Protein AF-0000000065973927 (afdb_homodimer)

Structure (mmCIF, N/CA/C/O backbone):
data_AF-0000000065973927-model_v1
#
loop_
_entity.id
_entity.type
_entity.pdbx_description
1 polymer 'Ribose-phosphate pyrophosphokinase'
#
loop_
_atom_site.group_PDB
_atom_site.id
_atom_site.type_symbol
_atom_site.label_atom_id
_atom_site.label_alt_id
_atom_site.label_comp_id
_atom_site.label_asym_id
_atom_site.label_entity_id
_atom_site.label_seq_id
_atom_site.pdbx_PDB_ins_code
_atom_site.Cartn_x
_atom_site.Cartn_y
_atom_site.Cartn_z
_atom_site.occupancy
_atom_site.B_iso_or_equiv
_atom_site.auth_seq_id
_atom_site.auth_comp_id
_atom_site.auth_asym_id
_atom_site.auth_atom_id
_atom_site.pdbx_PDB_model_num
ATOM 1 N N . MET A 1 1 ? -24.953 22.109 0.805 1 86.88 1 MET A N 1
ATOM 2 C CA . MET A 1 1 ? -24.156 20.906 1.045 1 86.88 1 MET A CA 1
ATOM 3 C C . MET A 1 1 ? -24.938 19.656 0.646 1 86.88 1 MET A C 1
ATOM 5 O O . MET A 1 1 ? -24.422 18.531 0.755 1 86.88 1 MET A O 1
ATOM 9 N N . ASN A 1 2 ? -26.094 19.734 0.026 1 84 2 ASN A N 1
ATOM 10 C CA . ASN A 1 2 ? -26.938 18.625 -0.388 1 84 2 ASN A CA 1
ATOM 11 C C . ASN A 1 2 ? -26.25 17.781 -1.468 1 84 2 ASN A C 1
ATOM 13 O O . ASN A 1 2 ? -26.469 16.562 -1.534 1 84 2 ASN A O 1
ATOM 17 N N . GLY A 1 3 ? -25.375 18.281 -2.121 1 95 3 GLY A N 1
ATOM 18 C CA . GLY A 1 3 ? -24.719 17.562 -3.197 1 95 3 GLY A CA 1
ATOM 19 C C . GLY A 1 3 ? -23.344 17.047 -2.816 1 95 3 GLY A C 1
ATOM 20 O O . GLY A 1 3 ? -22.547 16.703 -3.686 1 95 3 GLY A O 1
ATOM 21 N N . VAL A 1 4 ? -23.234 16.922 -1.419 1 98 4 VAL A N 1
ATOM 22 C CA . VAL A 1 4 ? -21.891 16.562 -0.95 1 98 4 VAL A CA 1
ATOM 23 C C . VAL A 1 4 ? -21.984 15.266 -0.133 1 98 4 VAL A C 1
ATOM 25 O O . VAL A 1 4 ? -22.906 15.086 0.657 1 98 4 VAL A O 1
ATOM 28 N N . LYS A 1 5 ? -21.094 14.32 -0.384 1 98.5 5 LYS A N 1
ATOM 29 C CA . LYS A 1 5 ? -20.922 13.117 0.428 1 98.5 5 LYS A CA 1
ATOM 30 C C . LYS A 1 5 ? -19.484 13.016 0.946 1 98.5 5 LYS A C 1
ATOM 32 O O . LYS A 1 5 ? -18.531 13.359 0.233 1 98.5 5 LYS A O 1
ATOM 37 N N . ILE A 1 6 ? -19.406 12.609 2.191 1 98.81 6 ILE A N 1
ATOM 38 C CA . ILE A 1 6 ? -18.094 12.438 2.816 1 98.81 6 ILE A CA 1
ATOM 39 C C . ILE A 1 6 ? -17.875 10.969 3.168 1 98.81 6 ILE A C 1
ATOM 41 O O . ILE A 1 6 ? -18.672 10.375 3.889 1 98.81 6 ILE A O 1
ATOM 45 N N . ILE A 1 7 ? -16.844 10.391 2.639 1 98.88 7 ILE A N 1
ATOM 46 C CA . ILE A 1 7 ? -16.438 9.023 2.965 1 98.88 7 ILE A CA 1
ATOM 47 C C . ILE A 1 7 ? -15.188 9.055 3.836 1 98.88 7 ILE A C 1
ATOM 49 O O . ILE A 1 7 ? -14.195 9.695 3.488 1 98.88 7 ILE A O 1
ATOM 53 N N . ALA A 1 8 ? -15.25 8.406 4.992 1 98.75 8 ALA A N 1
ATOM 54 C CA . ALA A 1 8 ? -14.133 8.352 5.934 1 98.75 8 ALA A CA 1
ATOM 55 C C . ALA A 1 8 ? -13.281 7.109 5.707 1 98.75 8 ALA A C 1
ATOM 57 O O . ALA A 1 8 ? -13.797 5.988 5.688 1 98.75 8 ALA A O 1
ATOM 58 N N . GLY A 1 9 ? -11.977 7.355 5.395 1 98.06 9 GLY A N 1
ATOM 59 C CA . GLY A 1 9 ? -11.078 6.223 5.555 1 98.06 9 GLY A CA 1
ATOM 60 C C . GLY A 1 9 ? -10.969 5.746 6.988 1 98.06 9 GLY A C 1
ATOM 61 O O . GLY A 1 9 ? -11.484 6.391 7.902 1 98.06 9 GLY A O 1
ATOM 62 N N . THR A 1 10 ? -10.273 4.684 7.211 1 97.62 10 THR A N 1
ATOM 63 C CA . THR A 1 10 ? -10.25 4.066 8.531 1 97.62 10 THR A CA 1
ATOM 64 C C . THR A 1 10 ? -9.117 4.645 9.375 1 97.62 10 THR A C 1
ATOM 66 O O . THR A 1 10 ? -9.078 4.449 10.594 1 97.62 10 THR A O 1
ATOM 69 N N . SER A 1 11 ? -8.188 5.359 8.781 1 96.38 11 SER A N 1
ATOM 70 C CA . SER A 1 11 ? -6.973 5.789 9.461 1 96.38 11 SER A CA 1
ATOM 71 C C . SER A 1 11 ? -7.277 6.824 10.539 1 96.38 11 SER A C 1
ATOM 73 O O . SER A 1 11 ? -6.523 6.953 11.508 1 96.38 11 SER A O 1
ATOM 75 N N . ASN A 1 12 ? -8.32 7.652 10.367 1 96.38 12 ASN A N 1
ATOM 76 C CA . ASN A 1 12 ? -8.664 8.75 11.266 1 96.38 12 ASN A CA 1
ATOM 77 C C . ASN A 1 12 ? -10.148 9.094 11.18 1 96.38 12 ASN A C 1
ATOM 79 O O . ASN A 1 12 ? -10.516 10.203 10.797 1 96.38 12 ASN A O 1
ATOM 83 N N . LYS A 1 13 ? -10.945 8.172 11.594 1 96.5 13 LYS A N 1
ATOM 84 C CA . LYS A 1 13 ? -12.398 8.32 11.469 1 96.5 13 LYS A CA 1
ATOM 85 C C . LYS A 1 13 ? -12.906 9.492 12.305 1 96.5 13 LYS A C 1
ATOM 87 O O . LYS A 1 13 ? -13.852 10.172 11.914 1 96.5 13 LYS A O 1
ATOM 92 N N . THR A 1 14 ? -12.266 9.734 13.43 1 96.62 14 THR A N 1
ATOM 93 C CA . THR A 1 14 ? -12.688 10.812 14.312 1 96.62 14 THR A CA 1
ATOM 94 C C . THR A 1 14 ? -12.57 12.164 13.617 1 96.62 14 THR A C 1
ATOM 96 O O . THR A 1 14 ? -13.484 12.992 13.688 1 96.62 14 THR A O 1
ATOM 99 N N . LEU A 1 15 ? -11.469 12.391 12.961 1 97.94 15 LEU A N 1
ATOM 100 C CA . LEU A 1 15 ? -11.305 13.641 12.219 1 97.94 15 LEU A CA 1
ATOM 101 C C . LEU A 1 15 ? -12.375 13.773 11.141 1 97.94 15 LEU A C 1
ATOM 103 O O . LEU A 1 15 ? -12.938 14.852 10.938 1 97.94 15 LEU A O 1
ATOM 107 N N . SER A 1 16 ? -12.664 12.648 10.422 1 98.62 16 SER A N 1
ATOM 108 C CA . SER A 1 16 ? -13.68 12.664 9.375 1 98.62 16 SER A CA 1
ATOM 109 C C . SER A 1 16 ? -15.047 13.039 9.938 1 98.62 16 SER A C 1
ATOM 111 O O . SER A 1 16 ? -15.797 13.789 9.32 1 98.62 16 SER A O 1
ATOM 113 N N . GLU A 1 17 ? -15.328 12.508 11.086 1 98.56 17 GLU A N 1
ATOM 114 C CA . GLU A 1 17 ? -16.594 12.812 11.75 1 98.56 17 GLU A CA 1
ATOM 115 C C . GLU A 1 17 ? -16.672 14.289 12.133 1 98.56 17 GLU A C 1
ATOM 117 O O . GLU A 1 17 ? -17.719 14.922 11.984 1 98.56 17 GLU A O 1
ATOM 122 N N . GLU A 1 18 ? -15.57 14.859 12.633 1 98.56 18 GLU A N 1
ATOM 123 C CA . GLU A 1 18 ? -15.531 16.281 12.992 1 98.56 18 GLU A CA 1
ATOM 124 C C . GLU A 1 18 ? -15.758 17.156 11.773 1 98.56 18 GLU A C 1
ATOM 126 O O . GLU A 1 18 ? -16.484 18.156 11.852 1 98.56 18 GLU A O 1
ATOM 131 N N . ILE A 1 19 ? -15.141 16.766 10.656 1 98.75 19 ILE A N 1
ATOM 132 C CA . ILE A 1 19 ? -15.289 17.531 9.422 1 98.75 19 ILE A CA 1
ATOM 133 C C . ILE A 1 19 ? -16.734 17.469 8.938 1 98.75 19 ILE A C 1
ATOM 135 O O . ILE A 1 19 ? -17.328 18.5 8.602 1 98.75 19 ILE A O 1
ATOM 139 N N . ALA A 1 20 ? -17.281 16.219 8.906 1 98.69 20 ALA A N 1
ATOM 140 C CA . ALA A 1 20 ? -18.672 16.047 8.508 1 98.69 20 ALA A CA 1
ATOM 141 C C . ALA A 1 20 ? -19.609 16.859 9.398 1 98.69 20 ALA A C 1
ATOM 143 O O . ALA A 1 20 ? -20.516 17.531 8.914 1 98.69 20 ALA A O 1
ATOM 144 N N . GLY A 1 21 ? -19.328 16.781 10.695 1 98.38 21 GLY A N 1
ATOM 145 C CA . GLY A 1 21 ? -20.125 17.562 11.641 1 98.38 21 GLY A CA 1
ATOM 146 C C . GLY A 1 21 ? -20.062 19.047 11.391 1 98.38 21 GLY A C 1
ATOM 147 O O . GLY A 1 21 ? -21.078 19.734 11.453 1 98.38 21 GLY A O 1
ATOM 148 N N . TYR A 1 22 ? -18.922 19.578 11.148 1 98.19 22 TYR A N 1
ATOM 149 C CA . TYR A 1 22 ? -18.75 21 10.844 1 98.19 22 TYR A CA 1
ATOM 150 C C . TYR A 1 22 ? -19.609 21.406 9.656 1 98.19 22 TYR A C 1
ATOM 152 O O . TYR A 1 22 ? -20.125 22.531 9.609 1 98.19 22 TYR A O 1
ATOM 160 N N . LEU A 1 23 ? -19.797 20.469 8.703 1 98.12 23 LEU A N 1
ATOM 161 C CA . LEU A 1 23 ? -20.5 20.766 7.465 1 98.12 23 LEU A CA 1
ATOM 162 C C . LEU A 1 23 ? -21.984 20.438 7.605 1 98.12 23 LEU A C 1
ATOM 164 O O . LEU A 1 23 ? -22.766 20.609 6.66 1 98.12 23 LEU A O 1
ATOM 168 N N . GLY A 1 24 ? -22.344 19.922 8.797 1 97.81 24 GLY A N 1
ATOM 169 C CA . GLY A 1 24 ? -23.719 19.516 9.008 1 97.81 24 GLY A CA 1
ATOM 170 C C . GLY A 1 24 ? -24.094 18.266 8.234 1 97.81 24 GLY A C 1
ATOM 171 O O . GLY A 1 24 ? -25.234 18.109 7.793 1 97.81 24 GLY A O 1
ATOM 172 N N . LEU A 1 25 ? -23.094 17.406 7.996 1 98.25 25 LEU A N 1
ATOM 173 C CA . LEU A 1 25 ? -23.297 16.188 7.223 1 98.25 25 LEU A CA 1
ATOM 174 C C . LEU A 1 25 ? -23.016 14.961 8.078 1 98.25 25 LEU A C 1
ATOM 176 O O . LEU A 1 25 ? -22.5 15.078 9.195 1 98.25 25 LEU A O 1
ATOM 180 N N . ARG A 1 26 ? -23.453 13.875 7.633 1 97.38 26 ARG A N 1
ATOM 181 C CA . ARG A 1 26 ? -23.031 12.586 8.18 1 97.38 26 ARG A CA 1
ATOM 182 C C . ARG A 1 26 ? -22.062 11.875 7.238 1 97.38 26 ARG A C 1
ATOM 184 O O . ARG A 1 26 ? -22.031 12.172 6.039 1 97.38 26 ARG A O 1
ATOM 191 N N . LEU A 1 27 ? -21.359 10.984 7.789 1 98.62 27 LEU A N 1
ATOM 192 C CA . LEU A 1 27 ? -20.469 10.18 6.949 1 98.62 27 LEU A CA 1
ATOM 193 C C . LEU A 1 27 ? -21.266 9.227 6.066 1 98.62 27 LEU A C 1
ATOM 195 O O . LEU A 1 27 ? -22.281 8.688 6.492 1 98.62 27 LEU A O 1
ATOM 199 N N . THR A 1 28 ? -20.797 9.062 4.875 1 98.5 28 THR A N 1
ATOM 200 C CA . THR A 1 28 ? -21.375 8.086 3.967 1 98.5 28 THR A CA 1
ATOM 201 C C . THR A 1 28 ? -21.188 6.668 4.496 1 98.5 28 THR A C 1
ATOM 203 O O . THR A 1 28 ? -20.109 6.332 5.004 1 98.5 28 THR A O 1
ATOM 206 N N . ASP A 1 29 ? -22.25 5.848 4.414 1 98.38 29 ASP A N 1
ATOM 207 C CA . ASP A 1 29 ? -22.141 4.445 4.812 1 98.38 29 ASP A CA 1
ATOM 208 C C . ASP A 1 29 ? -21.266 3.662 3.844 1 98.38 29 ASP A C 1
ATOM 210 O O . ASP A 1 29 ? -21.625 3.477 2.68 1 98.38 29 ASP A O 1
ATOM 214 N N . ALA A 1 30 ? -20.125 3.279 4.316 1 98.31 30 ALA A N 1
ATOM 215 C CA . ALA A 1 30 ? -19.188 2.51 3.512 1 98.31 30 ALA A CA 1
ATOM 216 C C . ALA A 1 30 ? -18.547 1.396 4.336 1 98.31 30 ALA A C 1
ATOM 218 O O . ALA A 1 30 ? -18.266 1.572 5.523 1 98.31 30 ALA A O 1
ATOM 219 N N . LEU A 1 31 ? -18.391 0.265 3.729 1 98.25 31 LEU A N 1
ATOM 220 C CA . LEU A 1 31 ? -17.656 -0.855 4.316 1 98.25 31 LEU A CA 1
ATOM 221 C C . LEU A 1 31 ? -16.203 -0.864 3.857 1 98.25 31 LEU A C 1
ATOM 223 O O . LEU A 1 31 ? -15.93 -0.96 2.66 1 98.25 31 LEU A O 1
ATOM 227 N N . ILE A 1 32 ? -15.328 -0.635 4.727 1 98.38 32 ILE A N 1
ATOM 228 C CA . ILE A 1 32 ? -13.898 -0.729 4.484 1 98.38 32 ILE A CA 1
ATOM 229 C C . ILE A 1 32 ? -13.258 -1.679 5.5 1 98.38 32 ILE A C 1
ATOM 231 O O . ILE A 1 32 ? -13.148 -1.347 6.68 1 98.38 32 ILE A O 1
ATOM 235 N N . THR A 1 33 ? -12.891 -2.816 5.043 1 98.25 33 THR A N 1
ATOM 236 C CA . THR A 1 33 ? -12.344 -3.852 5.918 1 98.25 33 THR A CA 1
ATOM 237 C C . THR A 1 33 ? -11.148 -4.539 5.266 1 98.25 33 THR A C 1
ATOM 239 O O . THR A 1 33 ? -10.766 -4.195 4.148 1 98.25 33 THR A O 1
ATOM 242 N N . THR A 1 34 ? -10.516 -5.387 5.98 1 97.75 34 THR A N 1
ATOM 243 C CA . THR A 1 34 ? -9.352 -6.133 5.516 1 97.75 34 THR A CA 1
ATOM 244 C C . THR A 1 34 ? -9.602 -7.637 5.59 1 97.75 34 THR A C 1
ATOM 246 O O . THR A 1 34 ? -10.086 -8.141 6.605 1 97.75 34 THR A O 1
ATOM 249 N N . PHE A 1 35 ? -9.375 -8.344 4.496 1 96.56 35 PHE A N 1
ATOM 250 C CA . PHE A 1 35 ? -9.484 -9.797 4.473 1 96.56 35 PHE A CA 1
ATOM 251 C C . PHE A 1 35 ? -8.352 -10.438 5.27 1 96.56 35 PHE A C 1
ATOM 253 O O . PHE A 1 35 ? -7.391 -9.758 5.641 1 96.56 35 PHE A O 1
ATOM 260 N N . SER A 1 36 ? -8.445 -11.75 5.484 1 93.94 36 SER A N 1
ATOM 261 C CA . SER A 1 36 ? -7.453 -12.508 6.246 1 93.94 36 SER A CA 1
ATOM 262 C C . SER A 1 36 ? -6.09 -12.469 5.566 1 93.94 36 SER A C 1
ATOM 264 O O . SER A 1 36 ? -5.055 -12.547 6.234 1 93.94 36 SER A O 1
ATOM 266 N N . ASP A 1 37 ? -6.062 -12.25 4.301 1 94.88 37 ASP A N 1
ATOM 267 C CA . ASP A 1 37 ? -4.805 -12.266 3.561 1 94.88 37 ASP A CA 1
ATOM 268 C C . ASP A 1 37 ? -4.199 -10.867 3.473 1 94.88 37 ASP A C 1
ATOM 270 O O . ASP A 1 37 ? -3.17 -10.672 2.824 1 94.88 37 ASP A O 1
ATOM 274 N N . GLY A 1 38 ? -4.867 -9.852 4.043 1 96.88 38 GLY A N 1
ATOM 275 C CA . GLY A 1 38 ? -4.32 -8.508 4.109 1 96.88 38 GLY A CA 1
ATOM 276 C C . GLY A 1 38 ? -4.879 -7.582 3.045 1 96.88 38 GLY A C 1
ATOM 277 O O . GLY A 1 38 ? -4.641 -6.375 3.082 1 96.88 38 GLY A O 1
ATOM 278 N N . GLU A 1 39 ? -5.594 -8.156 2.076 1 98.44 39 GLU A N 1
ATOM 279 C CA . GLU A 1 39 ? -6.207 -7.332 1.043 1 98.44 39 GLU A CA 1
ATOM 280 C C . GLU A 1 39 ? -7.359 -6.504 1.608 1 98.44 39 GLU A C 1
ATOM 282 O O . GLU A 1 39 ? -8.039 -6.934 2.543 1 98.44 39 GLU A O 1
ATOM 287 N N . ILE A 1 40 ? -7.559 -5.387 1.031 1 98.75 40 ILE A N 1
ATOM 288 C CA . ILE A 1 40 ? -8.578 -4.461 1.517 1 98.75 40 ILE A CA 1
ATOM 289 C C . ILE A 1 40 ? -9.859 -4.641 0.716 1 98.75 40 ILE A C 1
ATOM 291 O O . ILE A 1 40 ? -9.82 -4.809 -0.505 1 98.75 40 ILE A O 1
ATOM 295 N N . ARG A 1 41 ? -10.938 -4.613 1.425 1 98.25 41 ARG A N 1
ATOM 296 C CA . ARG A 1 41 ? -12.273 -4.633 0.836 1 98.25 41 ARG A CA 1
ATOM 297 C C . ARG A 1 41 ? -12.969 -3.293 1.02 1 98.25 41 ARG A C 1
ATOM 299 O O . ARG A 1 41 ? -13.031 -2.764 2.131 1 98.25 41 ARG A O 1
ATOM 306 N N . VAL A 1 42 ? -13.5 -2.719 -0.079 1 98.75 42 VAL A N 1
ATOM 307 C CA . VAL A 1 42 ? -14.227 -1.454 -0.026 1 98.75 42 VAL A CA 1
ATOM 308 C C . VAL A 1 42 ? -15.594 -1.616 -0.683 1 98.75 42 VAL A C 1
ATOM 310 O O . VAL A 1 42 ? -15.711 -2.209 -1.759 1 98.75 42 VAL A O 1
ATOM 313 N N . GLN A 1 43 ? -16.562 -1.198 -0.047 1 98.69 43 GLN A N 1
ATOM 314 C CA . GLN A 1 43 ? -17.906 -1.128 -0.618 1 98.69 43 GLN A CA 1
ATOM 315 C C . GLN A 1 43 ? -18.656 0.099 -0.108 1 98.69 43 GLN A C 1
ATOM 317 O O . GLN A 1 43 ? -18.797 0.296 1.102 1 98.69 43 GLN A O 1
ATOM 322 N N . ILE A 1 44 ? -19.078 0.98 -0.999 1 98.62 44 ILE A N 1
ATOM 323 C CA . ILE A 1 44 ? -19.906 2.119 -0.634 1 98.62 44 ILE A CA 1
ATOM 324 C C . ILE A 1 44 ? -21.375 1.688 -0.587 1 98.62 44 ILE A C 1
ATOM 326 O O . ILE A 1 44 ? -21.938 1.27 -1.602 1 98.62 44 ILE A O 1
ATOM 330 N N . ASN A 1 45 ? -22.016 1.861 0.518 1 98.06 45 ASN A N 1
ATOM 331 C CA . ASN A 1 45 ? -23.312 1.243 0.751 1 98.06 45 ASN A CA 1
ATOM 332 C C . ASN A 1 45 ? -24.453 2.199 0.421 1 98.06 45 ASN A C 1
ATOM 334 O O . ASN A 1 45 ? -25.625 1.844 0.559 1 98.06 45 ASN A O 1
ATOM 338 N N . GLU A 1 46 ? -24.125 3.457 -0 1 96.75 46 GLU A N 1
ATOM 339 C CA . GLU A 1 46 ? -25.094 4.457 -0.417 1 96.75 46 GLU A CA 1
ATOM 340 C C . GLU A 1 46 ? -24.812 4.949 -1.833 1 96.75 46 GLU A C 1
ATOM 342 O O . GLU A 1 46 ? -23.672 4.934 -2.285 1 96.75 46 GLU A O 1
ATOM 347 N N . SER A 1 47 ? -25.938 5.363 -2.475 1 96.75 47 SER A N 1
ATOM 348 C CA . SER A 1 47 ? -25.719 5.973 -3.785 1 96.75 47 SER A CA 1
ATOM 349 C C . SER A 1 47 ? -24.938 7.277 -3.668 1 96.75 47 SER A C 1
ATOM 351 O O . SER A 1 47 ? -25.203 8.094 -2.785 1 96.75 47 SER A O 1
ATOM 353 N N . ILE A 1 48 ? -23.984 7.414 -4.559 1 97.94 48 ILE A N 1
ATOM 354 C CA . ILE A 1 48 ? -23.203 8.641 -4.586 1 97.94 48 ILE A CA 1
ATOM 355 C C . ILE A 1 48 ? -23.188 9.219 -6 1 97.94 48 ILE A C 1
ATOM 357 O O . ILE A 1 48 ? -22.312 10.016 -6.344 1 97.94 48 ILE A O 1
ATOM 361 N N . ARG A 1 49 ? -24.047 8.695 -6.875 1 97.44 49 ARG A N 1
ATOM 362 C CA . ARG A 1 49 ? -24.156 9.164 -8.25 1 97.44 49 ARG A CA 1
ATOM 363 C C . ARG A 1 49 ? -24.484 10.648 -8.305 1 97.44 49 ARG A C 1
ATOM 365 O O . ARG A 1 49 ? -25.438 11.102 -7.656 1 97.44 49 ARG A O 1
ATOM 372 N N . GLY A 1 50 ? -23.719 11.406 -8.992 1 97.94 50 GLY A N 1
ATOM 373 C CA . GLY A 1 50 ? -23.984 12.82 -9.188 1 97.94 50 GLY A CA 1
ATOM 374 C C . GLY A 1 50 ? -23.562 13.68 -8 1 97.94 50 GLY A C 1
ATOM 375 O O . GLY A 1 50 ? -23.812 14.891 -7.992 1 97.94 50 GLY A O 1
ATOM 376 N N . TYR A 1 51 ? -22.984 13.125 -7.004 1 98.44 51 TYR A N 1
ATOM 377 C CA . TYR A 1 51 ? -22.562 13.883 -5.828 1 98.44 51 TYR A CA 1
ATOM 378 C C . TYR A 1 51 ? -21.109 14.328 -5.957 1 98.44 51 TYR A C 1
ATOM 380 O O . TYR A 1 51 ? -20.328 13.719 -6.684 1 98.44 51 TYR A O 1
ATOM 388 N N . HIS A 1 52 ? -20.828 15.477 -5.281 1 98.62 52 HIS A N 1
ATOM 389 C CA . HIS A 1 52 ? -19.438 15.766 -4.949 1 98.62 52 HIS A CA 1
ATOM 390 C C . HIS A 1 52 ? -18.953 14.906 -3.783 1 98.62 52 HIS A C 1
ATOM 392 O O . HIS A 1 52 ? -19.484 15 -2.674 1 98.62 52 HIS A O 1
ATOM 398 N N . VAL A 1 53 ? -18.016 14.016 -4.051 1 98.88 53 VAL A N 1
ATOM 399 C CA . VAL A 1 53 ? -17.609 13.047 -3.039 1 98.88 53 VAL A CA 1
ATOM 400 C C . VAL A 1 53 ? -16.234 13.391 -2.504 1 98.88 53 VAL A C 1
ATOM 402 O O . VAL A 1 53 ? -15.289 13.586 -3.279 1 98.88 53 VAL A O 1
ATOM 405 N N . TYR A 1 54 ? -16.141 13.578 -1.203 1 98.88 54 TYR A N 1
ATOM 406 C CA . TYR A 1 54 ? -14.875 13.812 -0.501 1 98.88 54 TYR A CA 1
ATOM 407 C C . TYR A 1 54 ? -14.43 12.57 0.249 1 98.88 54 TYR A C 1
ATOM 409 O O . TYR A 1 54 ? -15.148 12.062 1.116 1 98.88 54 TYR A O 1
ATOM 417 N N . VAL A 1 55 ? -13.289 12.008 -0.122 1 98.94 55 VAL A N 1
ATOM 418 C CA . VAL A 1 55 ? -12.719 10.852 0.555 1 98.94 55 VAL A CA 1
ATOM 419 C C . VAL A 1 55 ? -11.594 11.305 1.483 1 98.94 55 VAL A C 1
ATOM 421 O O . VAL A 1 55 ? -10.57 11.82 1.025 1 98.94 55 VAL A O 1
ATOM 424 N N . ILE A 1 56 ? -11.766 11.086 2.814 1 98.94 56 ILE A N 1
ATOM 425 C CA . ILE A 1 56 ? -10.828 11.609 3.799 1 98.94 56 ILE A CA 1
ATOM 426 C C . ILE A 1 56 ? -9.961 10.477 4.348 1 98.94 56 ILE A C 1
ATOM 428 O O . ILE A 1 56 ? -10.469 9.547 4.98 1 98.94 56 ILE A O 1
ATOM 432 N N . THR A 1 57 ? -8.711 10.5 4.121 1 98.62 57 THR A N 1
ATOM 433 C CA . THR A 1 57 ? -7.781 9.508 4.645 1 98.62 57 THR A CA 1
ATOM 434 C C . THR A 1 57 ? -6.453 10.156 5.023 1 98.62 57 THR A C 1
ATOM 436 O O . THR A 1 57 ? -5.785 10.75 4.18 1 98.62 57 THR A O 1
ATOM 439 N N . SER A 1 58 ? -6.082 10.102 6.301 1 98.12 58 SER A N 1
ATOM 440 C CA . SER A 1 58 ? -4.734 10.469 6.723 1 98.12 58 SER A CA 1
ATOM 441 C C . SER A 1 58 ? -3.75 9.328 6.469 1 98.12 58 SER A C 1
ATOM 443 O O . SER A 1 58 ? -3.977 8.195 6.898 1 98.12 58 SER A O 1
ATOM 445 N N . LEU A 1 59 ? -2.709 9.586 5.758 1 98.06 59 LEU A N 1
ATOM 446 C CA . LEU A 1 59 ? -1.774 8.523 5.402 1 98.06 59 LEU A CA 1
ATOM 447 C C . LEU A 1 59 ? -0.786 8.266 6.535 1 98.06 59 LEU A C 1
ATOM 449 O O . LEU A 1 59 ? 0.428 8.359 6.336 1 98.06 59 LEU A O 1
ATOM 453 N N . SER A 1 60 ? -1.306 7.922 7.703 1 94.25 60 SER A N 1
ATOM 454 C CA . SER A 1 60 ? -0.545 7.594 8.906 1 94.25 60 SER A CA 1
ATOM 455 C C . SER A 1 60 ? -0.156 6.117 8.922 1 94.25 60 SER A C 1
ATOM 457 O O . SER A 1 60 ? -0.528 5.359 8.023 1 94.25 60 SER A O 1
ATOM 459 N N . ASN A 1 61 ? 0.576 5.738 9.93 1 93.62 61 ASN A N 1
ATOM 460 C CA . ASN A 1 61 ? 0.98 4.344 10.078 1 93.62 61 ASN A CA 1
ATOM 461 C C . ASN A 1 61 ? -0.203 3.453 10.445 1 93.62 61 ASN A C 1
ATOM 463 O O . ASN A 1 61 ? -0.974 3.777 11.352 1 93.62 61 ASN A O 1
ATOM 467 N N . PRO A 1 62 ? -0.324 2.338 9.68 1 96.31 62 PRO A N 1
ATOM 468 C CA . PRO A 1 62 ? 0.498 1.764 8.609 1 96.31 62 PRO A CA 1
ATOM 469 C C . PRO A 1 62 ? 0.3 2.471 7.27 1 96.31 62 PRO A C 1
ATOM 471 O O . PRO A 1 62 ? -0.75 2.322 6.637 1 96.31 62 PRO A O 1
ATOM 474 N N . VAL A 1 63 ? 1.288 3.162 6.887 1 97.88 63 VAL A N 1
ATOM 475 C CA . VAL A 1 63 ? 1.231 4.18 5.844 1 97.88 63 VAL A CA 1
ATOM 476 C C . VAL A 1 63 ? 0.792 3.543 4.527 1 97.88 63 VAL A C 1
ATOM 478 O O . VAL A 1 63 ? -0.122 4.039 3.863 1 97.88 63 VAL A O 1
ATOM 481 N N . ASN A 1 64 ? 1.356 2.377 4.191 1 98.69 64 ASN A N 1
ATOM 482 C CA . ASN A 1 64 ? 1.113 1.768 2.891 1 98.69 64 ASN A CA 1
ATOM 483 C C . ASN A 1 64 ? -0.267 1.12 2.822 1 98.69 64 ASN A C 1
ATOM 485 O O . ASN A 1 64 ? -0.899 1.107 1.765 1 98.69 64 ASN A O 1
ATOM 489 N N . HIS A 1 65 ? -0.741 0.611 3.943 1 98.56 65 HIS A N 1
ATOM 490 C CA . HIS A 1 65 ? -2.109 0.109 4.023 1 98.56 65 HIS A CA 1
ATOM 491 C C . HIS A 1 65 ? -3.121 1.23 3.814 1 98.56 65 HIS A C 1
ATOM 493 O O . HIS A 1 65 ? -4.047 1.095 3.012 1 98.56 65 HIS A O 1
ATOM 499 N N . ASN A 1 66 ? -2.896 2.342 4.508 1 98.62 66 ASN A N 1
ATOM 500 C CA . ASN A 1 66 ? -3.826 3.463 4.426 1 98.62 66 ASN A CA 1
ATOM 501 C C . ASN A 1 66 ? -3.805 4.105 3.041 1 98.62 66 ASN A C 1
ATOM 503 O O . ASN A 1 66 ? -4.832 4.59 2.561 1 98.62 66 ASN A O 1
ATOM 507 N N . LEU A 1 67 ? -2.631 4.125 2.453 1 98.88 67 LEU A N 1
ATOM 508 C CA . LEU A 1 67 ? -2.533 4.652 1.097 1 98.88 67 LEU A CA 1
ATOM 509 C C . LEU A 1 67 ? -3.316 3.783 0.119 1 98.88 67 LEU A C 1
ATOM 511 O O . LEU A 1 67 ? -4.09 4.297 -0.691 1 98.88 67 LEU A O 1
ATOM 515 N N . MET A 1 68 ? -3.172 2.475 0.22 1 98.88 68 MET A N 1
ATOM 516 C CA . MET A 1 68 ? -3.912 1.587 -0.672 1 98.88 68 MET A CA 1
ATOM 517 C C . MET A 1 68 ? -5.41 1.674 -0.404 1 98.88 68 MET A C 1
ATOM 519 O O . MET A 1 68 ? -6.219 1.597 -1.332 1 98.88 68 MET A O 1
ATOM 523 N N . GLU A 1 69 ? -5.762 1.799 0.881 1 98.88 69 GLU A N 1
ATOM 524 C CA . GLU A 1 69 ? -7.172 1.981 1.219 1 98.88 69 GLU A CA 1
ATOM 525 C C . GLU A 1 69 ? -7.75 3.213 0.527 1 98.88 69 GLU A C 1
ATOM 527 O O . GLU A 1 69 ? -8.852 3.162 -0.022 1 98.88 69 GLU A O 1
ATOM 532 N N . LEU A 1 70 ? -7.008 4.289 0.554 1 98.94 70 LEU A N 1
ATOM 533 C CA . LEU A 1 70 ? -7.43 5.5 -0.137 1 98.94 70 LEU A CA 1
ATOM 534 C C . LEU A 1 70 ? -7.629 5.238 -1.626 1 98.94 70 LEU A C 1
ATOM 536 O O . LEU A 1 70 ? -8.672 5.578 -2.186 1 98.94 70 LEU A O 1
ATOM 540 N N . LEU A 1 71 ? -6.652 4.609 -2.252 1 98.94 71 LEU A N 1
ATOM 541 C CA . LEU A 1 71 ? -6.676 4.391 -3.695 1 98.94 71 LEU A CA 1
ATOM 542 C C . LEU A 1 71 ? -7.844 3.498 -4.094 1 98.94 71 LEU A C 1
ATOM 544 O O . LEU A 1 71 ? -8.539 3.779 -5.07 1 98.94 71 LEU A O 1
ATOM 548 N N . LEU A 1 72 ? -8.047 2.438 -3.318 1 98.94 72 LEU A N 1
ATOM 549 C CA . LEU A 1 72 ? -9.148 1.526 -3.604 1 98.94 72 LEU A CA 1
ATOM 550 C C . LEU A 1 72 ? -10.492 2.223 -3.41 1 98.94 72 LEU A C 1
ATOM 552 O O . LEU A 1 72 ? -11.43 1.993 -4.176 1 98.94 72 LEU A O 1
ATOM 556 N N . THR A 1 73 ? -10.578 3.076 -2.381 1 98.94 73 THR A N 1
ATOM 557 C CA . THR A 1 73 ? -11.812 3.82 -2.146 1 98.94 73 THR A CA 1
ATOM 558 C C . THR A 1 73 ? -12.078 4.797 -3.289 1 98.94 73 THR A C 1
ATOM 560 O O . THR A 1 73 ? -13.211 4.898 -3.775 1 98.94 73 THR A O 1
ATOM 563 N N . LEU A 1 74 ? -11.055 5.469 -3.74 1 98.94 74 LEU A N 1
ATOM 564 C CA . LEU A 1 74 ? -11.195 6.375 -4.875 1 98.94 74 LEU A CA 1
ATOM 565 C C . LEU A 1 74 ? -11.68 5.629 -6.113 1 98.94 74 LEU A C 1
ATOM 567 O O . LEU A 1 74 ? -12.539 6.121 -6.844 1 98.94 74 LEU A O 1
ATOM 571 N N . ASP A 1 75 ? -11.133 4.461 -6.352 1 98.94 75 ASP A N 1
ATOM 572 C CA . ASP A 1 75 ? -11.547 3.66 -7.496 1 98.94 75 ASP A CA 1
ATOM 573 C C . ASP A 1 75 ? -13.016 3.271 -7.395 1 98.94 75 ASP A C 1
ATOM 575 O O . ASP A 1 75 ? -13.742 3.314 -8.391 1 98.94 75 ASP A O 1
ATOM 579 N N . ALA A 1 76 ? -13.422 2.816 -6.172 1 98.88 76 ALA A N 1
ATOM 580 C CA . ALA A 1 76 ? -14.82 2.479 -5.957 1 98.88 76 ALA A CA 1
ATOM 581 C C . ALA A 1 76 ? -15.727 3.67 -6.258 1 98.88 76 ALA A C 1
ATOM 583 O O . ALA A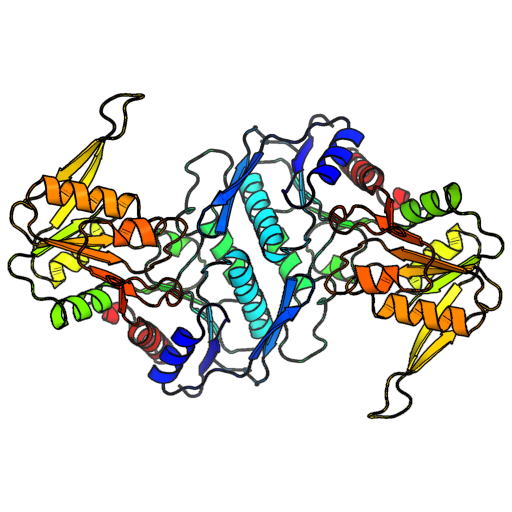 1 76 ? -16.766 3.521 -6.91 1 98.88 76 ALA A O 1
ATOM 584 N N . VAL A 1 77 ? -15.297 4.863 -5.773 1 98.88 77 VAL A N 1
ATOM 585 C CA . VAL A 1 77 ? -16.078 6.078 -5.988 1 98.88 77 VAL A CA 1
ATOM 586 C C . VAL A 1 77 ? -16.141 6.398 -7.48 1 98.88 77 VAL A C 1
ATOM 588 O O . VAL A 1 77 ? -17.203 6.664 -8.023 1 98.88 77 VAL A O 1
ATOM 591 N N . LYS A 1 78 ? -15.016 6.301 -8.141 1 98.69 78 LYS A N 1
ATOM 592 C CA . LYS A 1 78 ? -14.93 6.602 -9.57 1 98.69 78 LYS A CA 1
ATOM 593 C C . LYS A 1 78 ? -15.898 5.742 -10.375 1 98.69 78 LYS A C 1
ATOM 595 O O . LYS A 1 78 ? -16.562 6.238 -11.281 1 98.69 78 LYS A O 1
ATOM 600 N N . ARG A 1 79 ? -16.016 4.535 -9.992 1 98.19 79 ARG A N 1
ATOM 601 C CA . ARG A 1 79 ? -16.844 3.58 -10.719 1 98.19 79 ARG A CA 1
ATOM 602 C C . ARG A 1 79 ? -18.312 3.738 -10.359 1 98.19 79 ARG A C 1
ATOM 604 O O . ARG A 1 79 ? -19.172 3.053 -10.914 1 98.19 79 ARG A O 1
ATOM 611 N N . SER A 1 80 ? -18.625 4.668 -9.469 1 98 80 SER A N 1
ATOM 612 C CA . SER A 1 80 ? -20 4.859 -9.016 1 98 80 SER A CA 1
ATOM 613 C C . SER A 1 80 ? -20.594 6.156 -9.562 1 98 80 SER A C 1
ATOM 615 O O . SER A 1 80 ? -21.578 6.672 -9.023 1 98 80 SER A O 1
ATOM 617 N N . SER A 1 81 ? -19.969 6.809 -10.555 1 97.31 81 SER A N 1
ATOM 618 C CA . SER A 1 81 ? -20.438 7.93 -11.367 1 97.31 81 SER A CA 1
ATOM 619 C C . SER A 1 81 ? -20.703 9.164 -10.516 1 97.31 81 SER A C 1
ATOM 621 O O . SER A 1 81 ? -21.766 9.773 -10.602 1 97.31 81 SER A O 1
ATOM 623 N N . PRO A 1 82 ? -19.766 9.578 -9.703 1 98.44 82 PRO A N 1
ATOM 624 C CA . PRO A 1 82 ? -19.906 10.852 -8.992 1 98.44 82 PRO A CA 1
ATOM 625 C C . PRO A 1 82 ? -19.797 12.062 -9.914 1 98.44 82 PRO A C 1
ATOM 627 O O . PRO A 1 82 ? -19.469 11.914 -11.094 1 98.44 82 PRO A O 1
ATOM 630 N N . LYS A 1 83 ? -20.25 13.203 -9.406 1 98.31 83 LYS A N 1
ATOM 631 C CA . LYS A 1 83 ? -20 14.438 -10.148 1 98.31 83 LYS A CA 1
ATOM 632 C C . LYS A 1 83 ? -18.516 14.797 -10.141 1 98.31 83 LYS A C 1
ATOM 634 O O . LYS A 1 83 ? -17.953 15.133 -11.18 1 98.31 83 LYS A O 1
ATOM 639 N N . GLU A 1 84 ? -17.906 14.734 -8.961 1 98.5 84 GLU A N 1
ATOM 640 C CA . GLU A 1 84 ? -16.5 15.031 -8.758 1 98.5 84 GLU A CA 1
ATOM 641 C C . GLU A 1 84 ? -15.945 14.289 -7.539 1 98.5 84 GLU A C 1
ATOM 643 O O . GLU A 1 84 ? -16.688 14.039 -6.582 1 98.5 84 GLU A O 1
ATOM 648 N N . ILE A 1 85 ? -14.719 13.906 -7.613 1 98.94 85 ILE A N 1
ATOM 649 C CA . ILE A 1 85 ? -14.062 13.203 -6.52 1 98.94 85 ILE A CA 1
ATOM 650 C C . ILE A 1 85 ? -12.922 14.062 -5.965 1 98.94 85 ILE A C 1
ATOM 652 O O . ILE A 1 85 ? -12.023 14.461 -6.707 1 98.94 85 ILE A O 1
ATOM 656 N N . THR A 1 86 ? -12.953 14.375 -4.688 1 98.88 86 THR A N 1
ATOM 657 C CA . THR A 1 86 ? -11.867 15.078 -4.016 1 98.88 86 THR A CA 1
ATOM 658 C C . THR A 1 86 ? -11.219 14.195 -2.957 1 98.88 86 THR A C 1
ATOM 660 O O . THR A 1 86 ? -11.898 13.68 -2.064 1 98.88 86 THR A O 1
ATOM 663 N N . ALA A 1 87 ? -9.945 13.945 -3.115 1 98.94 87 ALA A N 1
ATOM 664 C CA . ALA A 1 87 ? -9.188 13.289 -2.051 1 98.94 87 ALA A CA 1
ATOM 665 C C . ALA A 1 87 ? -8.758 14.289 -0.98 1 98.94 87 ALA A C 1
ATOM 667 O O . ALA A 1 87 ? -8.07 15.266 -1.275 1 98.94 87 ALA A O 1
ATOM 668 N N . VAL A 1 88 ? -9.234 14.133 0.212 1 98.94 88 VAL A N 1
ATOM 669 C CA . VAL A 1 88 ? -8.797 14.93 1.356 1 98.94 88 VAL A CA 1
ATOM 670 C C . VAL A 1 88 ? -7.738 14.156 2.143 1 98.94 88 VAL A C 1
ATOM 672 O O . VAL A 1 88 ? -8.055 13.164 2.811 1 98.94 88 VAL A O 1
ATOM 675 N N . VAL A 1 89 ? -6.531 14.617 2.059 1 98.94 89 VAL A N 1
ATOM 676 C CA . VAL A 1 89 ? -5.383 13.93 2.646 1 98.94 89 VAL A CA 1
ATOM 677 C C . VAL A 1 89 ? -4.723 14.836 3.688 1 98.94 89 VAL A C 1
ATOM 679 O O . VAL A 1 89 ? -3.713 15.484 3.406 1 98.94 89 VAL A O 1
ATOM 682 N N . PRO A 1 90 ? -5.207 14.789 4.918 1 98.75 90 PRO A N 1
ATOM 683 C CA . PRO A 1 90 ? -4.734 15.703 5.957 1 98.75 90 PRO A CA 1
ATOM 684 C C . PRO A 1 90 ? -3.234 15.57 6.223 1 98.75 90 PRO A C 1
ATOM 686 O O . PRO A 1 90 ? -2.557 16.578 6.465 1 98.75 90 PRO A O 1
ATOM 689 N N . TYR A 1 91 ? -2.727 14.375 6.191 1 98.69 91 TYR A N 1
ATOM 690 C CA . TYR A 1 91 ? -1.291 14.117 6.215 1 98.69 91 TYR A CA 1
ATOM 691 C C . TYR A 1 91 ? -0.85 13.367 4.965 1 98.69 91 TYR A C 1
ATOM 693 O O . TYR A 1 91 ? -1.287 12.234 4.727 1 98.69 91 TYR A O 1
ATOM 701 N N . TYR A 1 92 ? -0.031 13.977 4.184 1 98.75 92 TYR A N 1
ATOM 702 C CA . TYR A 1 92 ? 0.483 13.43 2.932 1 98.75 92 TYR A CA 1
ATOM 703 C C . TYR A 1 92 ? 1.785 12.672 3.162 1 98.75 92 TYR A C 1
ATOM 705 O O . TYR A 1 92 ? 2.865 13.273 3.162 1 98.75 92 TYR A O 1
ATOM 713 N N . ALA A 1 93 ? 1.718 11.344 3.23 1 98.19 93 ALA A N 1
ATOM 714 C CA . ALA A 1 93 ? 2.895 10.508 3.443 1 98.19 93 ALA A CA 1
ATOM 715 C C . ALA A 1 93 ? 3.865 10.617 2.271 1 98.19 93 ALA A C 1
ATOM 717 O O . ALA A 1 93 ? 3.482 11.031 1.176 1 98.19 93 ALA A O 1
ATOM 718 N N . TYR A 1 94 ? 5.156 10.305 2.547 1 98.69 94 TYR A N 1
ATOM 719 C CA . TYR A 1 94 ? 6.23 10.297 1.56 1 98.69 94 TYR A CA 1
ATOM 720 C C . TYR A 1 94 ? 6.582 11.711 1.118 1 98.69 94 TYR A C 1
ATOM 722 O O . TYR A 1 94 ? 7.355 11.906 0.177 1 98.69 94 TYR A O 1
ATOM 730 N N . GLY A 1 95 ? 5.98 12.734 1.767 1 98.25 95 GLY A N 1
ATOM 731 C CA . GLY A 1 95 ? 6.23 14.125 1.412 1 98.25 95 GLY A CA 1
ATOM 732 C C . GLY A 1 95 ? 7.684 14.523 1.579 1 98.25 95 GLY A C 1
ATOM 733 O O . GLY A 1 95 ? 8.156 15.445 0.912 1 98.25 95 GLY A O 1
ATOM 734 N N . ARG A 1 96 ? 8.484 13.828 2.523 1 97 96 ARG A N 1
ATOM 735 C CA . ARG A 1 96 ? 9.891 14.133 2.76 1 97 96 ARG A CA 1
ATOM 736 C C . ARG A 1 96 ? 10.773 13.531 1.67 1 97 96 ARG A C 1
ATOM 738 O O . ARG A 1 96 ? 11.945 13.883 1.549 1 97 96 ARG A O 1
ATOM 745 N N . GLN A 1 97 ? 10.188 12.594 0.851 1 98.19 97 GLN A N 1
ATOM 746 C CA . GLN A 1 97 ? 10.859 12 -0.297 1 98.19 97 GLN A CA 1
ATOM 747 C C . GLN A 1 97 ? 10.43 12.672 -1.598 1 98.19 97 GLN A C 1
ATOM 749 O O . GLN A 1 97 ? 9.938 12 -2.512 1 98.19 97 GLN A O 1
ATOM 754 N N . ASP A 1 98 ? 10.711 14.062 -1.726 1 97.88 98 ASP A N 1
ATOM 755 C CA . ASP A 1 98 ? 10.133 14.883 -2.789 1 97.88 98 ASP A CA 1
ATOM 756 C C . ASP A 1 98 ? 11.18 15.203 -3.855 1 97.88 98 ASP A C 1
ATOM 758 O O . ASP A 1 98 ? 10.945 16.031 -4.738 1 97.88 98 ASP A O 1
ATOM 762 N N . ARG A 1 99 ? 12.359 14.617 -3.719 1 96.56 99 ARG A N 1
ATOM 763 C CA . ARG A 1 99 ? 13.43 14.797 -4.695 1 96.56 99 ARG A CA 1
ATOM 764 C C . ARG A 1 99 ? 14.422 13.633 -4.641 1 96.56 99 ARG A C 1
ATOM 766 O O . ARG A 1 99 ? 14.375 12.82 -3.717 1 96.56 99 ARG A O 1
ATOM 773 N N . GLN A 1 100 ? 15.25 13.508 -5.625 1 96 100 GLN A N 1
ATOM 774 C CA . GLN A 1 100 ? 16.359 12.555 -5.586 1 96 100 GLN A CA 1
ATOM 775 C C . GLN A 1 100 ? 17.594 13.164 -4.934 1 96 100 GLN A C 1
ATOM 777 O O . GLN A 1 100 ? 18.422 13.758 -5.613 1 96 100 GLN A O 1
ATOM 782 N N . ASP A 1 101 ? 17.703 12.977 -3.635 1 91.12 101 ASP A N 1
ATOM 783 C CA . ASP A 1 101 ? 18.891 13.469 -2.938 1 91.12 101 ASP A CA 1
ATOM 784 C C . ASP A 1 101 ? 20.078 12.516 -3.107 1 91.12 101 ASP A C 1
ATOM 786 O O . ASP A 1 101 ? 21.219 12.891 -2.863 1 91.12 101 ASP A O 1
ATOM 790 N N . LYS A 1 102 ? 19.766 11.312 -3.482 1 93.44 102 LYS A N 1
ATOM 791 C CA . LYS A 1 102 ? 20.719 10.266 -3.811 1 93.44 102 LYS A CA 1
ATOM 792 C C . LYS A 1 102 ? 20.438 9.664 -5.184 1 93.44 102 LYS A C 1
ATOM 794 O O . LYS A 1 102 ? 19.297 9.734 -5.672 1 93.44 102 LYS A O 1
ATOM 799 N N . PRO A 1 103 ? 21.469 9.141 -5.77 1 93.56 103 PRO A N 1
ATOM 800 C CA . PRO A 1 103 ? 21.219 8.539 -7.082 1 93.56 103 PRO A CA 1
ATOM 801 C C . PRO A 1 103 ? 20.312 7.32 -7.02 1 93.56 103 PRO A C 1
ATOM 803 O O . PRO A 1 103 ? 20.312 6.594 -6.023 1 93.56 103 PRO A O 1
ATOM 806 N N . ARG A 1 104 ? 19.562 7.098 -8.062 1 96.94 104 ARG A N 1
ATOM 807 C CA . ARG A 1 104 ? 18.781 5.891 -8.32 1 96.94 104 ARG A CA 1
ATOM 808 C C . ARG A 1 104 ? 17.797 5.625 -7.191 1 96.94 104 ARG A C 1
ATOM 810 O O . ARG A 1 104 ? 17.734 4.52 -6.652 1 96.94 104 ARG A O 1
ATOM 817 N N . THR A 1 105 ? 17.172 6.695 -6.75 1 98.38 105 THR A N 1
ATOM 818 C CA . THR A 1 105 ? 16.078 6.664 -5.785 1 98.38 105 THR A CA 1
ATOM 819 C C . THR A 1 105 ? 14.773 7.125 -6.43 1 98.38 105 THR A C 1
ATOM 821 O O . THR A 1 105 ? 14.789 7.785 -7.469 1 98.38 105 THR A O 1
ATOM 824 N N . PRO A 1 106 ? 13.68 6.703 -5.883 1 98.75 106 PRO A N 1
ATOM 825 C CA . PRO A 1 106 ? 12.406 7.234 -6.371 1 98.75 106 PRO A CA 1
ATOM 826 C C . PRO A 1 106 ? 12.156 8.672 -5.91 1 98.75 106 PRO A C 1
ATOM 828 O O . PRO A 1 106 ? 12.898 9.195 -5.078 1 98.75 106 PRO A O 1
ATOM 831 N N . ILE A 1 107 ? 11.289 9.32 -6.57 1 98.81 107 ILE A N 1
ATOM 832 C CA . ILE A 1 107 ? 10.602 10.484 -6.008 1 98.81 107 ILE A CA 1
ATOM 833 C C . ILE A 1 107 ? 9.219 10.07 -5.508 1 98.81 107 ILE A C 1
ATOM 835 O O . ILE A 1 107 ? 8.227 10.219 -6.223 1 98.81 107 ILE A O 1
ATOM 839 N N . SER A 1 108 ? 9.242 9.562 -4.316 1 98.81 108 SER A N 1
ATOM 840 C CA . SER A 1 108 ? 8.094 8.867 -3.756 1 98.81 108 SER A CA 1
ATOM 841 C C . SER A 1 108 ? 6.875 9.781 -3.676 1 98.81 108 SER A C 1
ATOM 843 O O . SER A 1 108 ? 5.754 9.359 -3.971 1 98.81 108 SER A O 1
ATOM 845 N N . ALA A 1 109 ? 7.094 11.047 -3.285 1 98.81 109 ALA A N 1
ATOM 846 C CA . ALA A 1 109 ? 5.992 11.992 -3.178 1 98.81 109 ALA A CA 1
ATOM 847 C C . ALA A 1 109 ? 5.297 12.188 -4.523 1 98.81 109 ALA A C 1
ATOM 849 O O . ALA A 1 109 ? 4.074 12.305 -4.582 1 98.81 109 ALA A O 1
ATOM 850 N N . LYS A 1 110 ? 6.082 12.234 -5.59 1 98.81 110 LYS A N 1
ATOM 851 C CA . LYS A 1 110 ? 5.531 12.375 -6.934 1 98.81 110 LYS A CA 1
ATOM 852 C C . LYS A 1 110 ? 4.754 11.125 -7.34 1 98.81 110 LYS A C 1
ATOM 854 O O . LYS A 1 110 ? 3.666 11.219 -7.914 1 98.81 110 LYS A O 1
ATOM 859 N N . LEU A 1 111 ? 5.312 9.961 -7.047 1 98.88 111 LEU A N 1
ATOM 860 C CA . LEU A 1 111 ? 4.609 8.719 -7.371 1 98.88 111 LEU A CA 1
ATOM 861 C C . LEU A 1 111 ? 3.26 8.664 -6.664 1 98.88 111 LEU A C 1
ATOM 863 O O . LEU A 1 111 ? 2.252 8.297 -7.273 1 98.88 111 LEU A O 1
ATOM 867 N N . VAL A 1 112 ? 3.234 9.023 -5.395 1 98.94 112 VAL A N 1
ATOM 868 C CA . VAL A 1 112 ? 1.996 9 -4.625 1 98.94 112 VAL A CA 1
ATOM 869 C C . VAL A 1 112 ? 0.964 9.914 -5.277 1 98.94 112 VAL A C 1
ATOM 871 O O . VAL A 1 112 ? -0.205 9.547 -5.414 1 98.94 112 VAL A O 1
ATOM 874 N N . ALA A 1 113 ? 1.408 11.109 -5.707 1 98.94 113 ALA A N 1
ATOM 875 C CA . ALA A 1 113 ? 0.51 12.023 -6.41 1 98.94 113 ALA A CA 1
ATOM 876 C C . ALA A 1 113 ? -0.059 11.367 -7.668 1 98.94 113 ALA A C 1
ATOM 878 O O . ALA A 1 113 ? -1.263 11.453 -7.926 1 98.94 113 ALA A O 1
ATOM 879 N N . ASP A 1 114 ? 0.807 10.672 -8.43 1 98.88 114 ASP A N 1
ATOM 880 C CA . ASP A 1 114 ? 0.388 9.984 -9.648 1 98.88 114 ASP A CA 1
ATOM 881 C C . ASP A 1 114 ? -0.635 8.898 -9.336 1 98.88 114 ASP A C 1
ATOM 883 O O . ASP A 1 114 ? -1.61 8.727 -10.07 1 98.88 114 ASP A O 1
ATOM 887 N N . LEU A 1 115 ? -0.396 8.211 -8.289 1 98.94 115 LEU A N 1
ATOM 888 C CA . LEU A 1 115 ? -1.271 7.098 -7.926 1 98.94 115 LEU A CA 1
ATOM 889 C C . LEU A 1 115 ? -2.654 7.602 -7.531 1 98.94 115 LEU A C 1
ATOM 891 O O . LEU A 1 115 ? -3.668 7.027 -7.93 1 98.94 115 LEU A O 1
ATOM 895 N N . ILE A 1 116 ? -2.691 8.68 -6.742 1 98.94 116 ILE A N 1
ATOM 896 C CA . ILE A 1 116 ? -3.949 9.258 -6.285 1 98.94 116 ILE A CA 1
ATOM 897 C C . ILE A 1 116 ? -4.773 9.719 -7.488 1 98.94 116 ILE A C 1
ATOM 899 O O . ILE A 1 116 ? -5.973 9.445 -7.566 1 98.94 116 ILE A O 1
ATOM 903 N N . GLN A 1 117 ? -4.129 10.336 -8.414 1 98.88 117 GLN A N 1
ATOM 904 C CA . GLN A 1 117 ? -4.805 10.812 -9.617 1 98.88 117 GLN A CA 1
ATOM 905 C C . GLN A 1 117 ? -5.277 9.641 -10.477 1 98.88 117 GLN A C 1
ATOM 907 O O . GLN A 1 117 ? -6.398 9.656 -10.992 1 98.88 117 GLN A O 1
ATOM 912 N N . LYS A 1 118 ? -4.461 8.602 -10.609 1 98.81 118 LYS A N 1
ATOM 913 C CA . LYS A 1 118 ? -4.805 7.43 -11.406 1 98.81 118 LYS A CA 1
ATOM 914 C C . LYS A 1 118 ? -6.004 6.695 -10.812 1 98.81 118 LYS A C 1
ATOM 916 O O . LYS A 1 118 ? -6.82 6.133 -11.547 1 98.81 118 LYS A O 1
ATOM 921 N N . ALA A 1 119 ? -6.086 6.742 -9.492 1 98.88 119 ALA A N 1
ATOM 922 C CA . ALA A 1 119 ? -7.164 6.047 -8.805 1 98.88 119 ALA A CA 1
ATOM 923 C C . ALA A 1 119 ? -8.492 6.766 -8.992 1 98.88 119 ALA A C 1
ATOM 925 O O . ALA A 1 119 ? -9.562 6.191 -8.75 1 98.88 119 ALA A O 1
ATOM 926 N N . GLY A 1 120 ? -8.406 8.148 -9.305 1 98.75 120 GLY A N 1
ATOM 927 C CA . GLY A 1 120 ? -9.664 8.742 -9.727 1 98.75 120 GLY A CA 1
ATOM 928 C C . GLY A 1 120 ? -9.883 10.133 -9.172 1 98.75 120 GLY A C 1
ATOM 929 O O . GLY A 1 120 ? -10.859 10.797 -9.516 1 98.75 120 GLY A O 1
ATOM 930 N N . ALA A 1 121 ? -8.945 10.68 -8.359 1 98.88 121 ALA A N 1
ATOM 931 C CA . ALA A 1 121 ? -9.141 11.992 -7.738 1 98.88 121 ALA A CA 1
ATOM 932 C C . ALA A 1 121 ? -9.133 13.102 -8.789 1 98.88 121 ALA A C 1
ATOM 934 O O . ALA A 1 121 ? -8.281 13.109 -9.68 1 98.88 121 ALA A O 1
ATOM 935 N N . ASN A 1 122 ? -10.055 14.008 -8.648 1 98.75 122 ASN A N 1
ATOM 936 C CA . ASN A 1 122 ? -10.133 15.18 -9.516 1 98.75 122 ASN A CA 1
ATOM 937 C C . ASN A 1 122 ? -9.547 16.422 -8.828 1 98.75 122 ASN A C 1
ATOM 939 O O . ASN A 1 122 ? -9.242 17.406 -9.492 1 98.75 122 ASN A O 1
ATOM 943 N N . ARG A 1 123 ? -9.438 16.375 -7.574 1 98.69 123 ARG A N 1
ATOM 944 C CA . ARG A 1 123 ? -8.914 17.422 -6.707 1 98.69 123 ARG A CA 1
ATOM 945 C C . ARG A 1 123 ? -8.312 16.844 -5.434 1 98.69 123 ARG A C 1
ATOM 947 O O . ARG A 1 123 ? -8.672 15.734 -5.027 1 98.69 123 ARG A O 1
ATOM 954 N N . VAL A 1 124 ? -7.336 17.547 -4.879 1 98.81 124 VAL A N 1
ATOM 955 C CA . VAL A 1 124 ? -6.781 17.078 -3.613 1 98.81 124 VAL A CA 1
ATOM 956 C C . VAL A 1 124 ? -6.73 18.234 -2.615 1 98.81 124 VAL A C 1
ATOM 958 O O . VAL A 1 124 ? -6.414 19.375 -2.982 1 98.81 124 VAL A O 1
ATOM 961 N N . ILE A 1 125 ? -7.117 17.969 -1.377 1 98.81 125 ILE A N 1
ATOM 962 C CA . ILE A 1 125 ? -6.934 18.875 -0.244 1 98.81 125 ILE A CA 1
ATOM 963 C C . ILE A 1 125 ? -5.875 18.312 0.698 1 98.81 125 ILE A C 1
ATOM 965 O O . ILE A 1 125 ? -5.965 17.156 1.129 1 98.81 125 ILE A O 1
ATOM 969 N N . VAL A 1 126 ? -4.883 19.062 0.943 1 98.75 126 VAL A N 1
ATOM 970 C CA . VAL A 1 126 ? -3.795 18.641 1.814 1 98.75 126 VAL A CA 1
ATOM 971 C C . VAL A 1 126 ? -3.496 19.734 2.842 1 98.75 126 VAL A C 1
ATOM 973 O O . VAL A 1 126 ? -3.871 20.891 2.652 1 98.75 126 VAL A O 1
ATOM 976 N N . VAL A 1 127 ? -2.85 19.312 3.973 1 98.62 127 VAL A N 1
ATOM 977 C CA . VAL A 1 127 ? -2.457 20.266 5.008 1 98.62 127 VAL A CA 1
ATOM 978 C C . VAL A 1 127 ? -0.939 20.25 5.176 1 98.62 127 VAL A C 1
ATOM 980 O O . VAL A 1 127 ? -0.356 19.203 5.488 1 98.62 127 VAL A O 1
ATOM 983 N N . ASP A 1 128 ? -0.321 21.375 4.941 1 98 128 ASP A N 1
ATOM 984 C CA . ASP A 1 128 ? 1.102 21.594 5.172 1 98 128 ASP A CA 1
ATOM 985 C C . ASP A 1 128 ? 1.944 20.484 4.555 1 98 128 ASP A C 1
ATOM 987 O O . ASP A 1 128 ? 2.617 19.734 5.27 1 98 128 ASP A O 1
ATOM 991 N N . LEU A 1 129 ? 1.947 20.469 3.217 1 98.25 129 LEU A N 1
ATOM 992 C CA . LEU A 1 129 ? 2.926 19.609 2.549 1 98.25 129 LEU A CA 1
ATOM 993 C C . LEU A 1 129 ? 4.336 19.922 3.041 1 98.25 129 LEU A C 1
ATOM 995 O O . LEU A 1 129 ? 4.676 21.078 3.279 1 98.25 129 LEU A O 1
ATOM 999 N N . HIS A 1 130 ? 5.176 18.859 3.221 1 97.44 130 HIS A N 1
ATOM 1000 C CA . HIS A 1 130 ? 6.551 19.078 3.664 1 97.44 130 HIS A CA 1
ATOM 1001 C C . HIS A 1 130 ? 7.266 20.094 2.783 1 97.44 130 HIS A C 1
ATOM 1003 O O . HIS A 1 130 ? 8.023 20.922 3.283 1 97.44 130 HIS A O 1
ATOM 1009 N N . SER A 1 131 ? 7.039 19.922 1.516 1 96.5 131 SER A N 1
ATOM 1010 C CA . SER A 1 131 ? 7.488 20.891 0.513 1 96.5 131 SER A CA 1
ATOM 1011 C C . SER A 1 131 ? 6.32 21.375 -0.333 1 96.5 131 SER A C 1
ATOM 1013 O O . SER A 1 131 ? 5.656 20.594 -1.008 1 96.5 131 SER A O 1
ATOM 1015 N N . PRO A 1 132 ? 6.129 22.703 -0.304 1 95.38 132 PRO A N 1
ATOM 1016 C CA . PRO A 1 132 ? 5.012 23.234 -1.093 1 95.38 132 PRO A CA 1
ATOM 1017 C C . PRO A 1 132 ? 5.129 22.891 -2.578 1 95.38 132 PRO A C 1
ATOM 1019 O O . PRO A 1 132 ? 4.121 22.859 -3.289 1 95.38 132 PRO A O 1
ATOM 1022 N N . GLN A 1 133 ? 6.32 22.625 -3.043 1 96.94 133 GLN A N 1
ATOM 1023 C CA . GLN A 1 133 ? 6.57 22.297 -4.441 1 96.94 133 GLN A CA 1
ATOM 1024 C C . GLN A 1 133 ? 5.828 21.016 -4.844 1 96.94 133 GLN A C 1
ATOM 1026 O O . GLN A 1 133 ? 5.562 20.797 -6.027 1 96.94 133 GLN A O 1
ATOM 1031 N N . ILE A 1 134 ? 5.422 20.219 -3.902 1 98.44 134 ILE A N 1
ATOM 1032 C CA . ILE A 1 134 ? 4.711 18.969 -4.16 1 98.44 134 ILE A CA 1
ATOM 1033 C C . ILE A 1 134 ? 3.389 19.266 -4.859 1 98.44 134 ILE A C 1
ATOM 1035 O O . ILE A 1 134 ? 2.865 18.422 -5.598 1 98.44 134 ILE A O 1
ATOM 1039 N N . GLN A 1 135 ? 2.861 20.453 -4.664 1 98.44 135 GLN A N 1
ATOM 1040 C CA . GLN A 1 135 ? 1.656 20.859 -5.383 1 98.44 135 GLN A CA 1
ATOM 1041 C C . GLN A 1 135 ? 1.815 20.656 -6.887 1 98.44 135 GLN A C 1
ATOM 1043 O O . GLN A 1 135 ? 0.863 20.281 -7.57 1 98.44 135 GLN A O 1
ATOM 1048 N N . GLY A 1 136 ? 2.992 20.859 -7.375 1 98.5 136 GLY A N 1
ATOM 1049 C CA . GLY A 1 136 ? 3.27 20.734 -8.797 1 98.5 136 GLY A CA 1
ATOM 1050 C C . GLY A 1 136 ? 3.334 19.297 -9.266 1 98.5 136 GLY A C 1
ATOM 1051 O O . GLY A 1 136 ? 3.398 19.031 -10.469 1 98.5 136 GLY A O 1
ATOM 1052 N N . PHE A 1 137 ? 3.354 18.328 -8.352 1 98.69 137 PHE A N 1
ATOM 1053 C CA . PHE A 1 137 ? 3.373 16.906 -8.711 1 98.69 137 PHE A CA 1
ATOM 1054 C C . PHE A 1 137 ? 2.002 16.453 -9.188 1 98.69 137 PHE A C 1
ATOM 1056 O O . PHE A 1 137 ? 1.873 15.383 -9.789 1 98.69 137 PHE A O 1
ATOM 1063 N N . PHE A 1 138 ? 0.97 17.234 -8.852 1 98.75 138 PHE A N 1
ATOM 1064 C CA . PHE A 1 138 ? -0.399 16.938 -9.25 1 98.75 138 PHE A CA 1
ATOM 1065 C C . PHE A 1 138 ? -0.757 17.656 -10.547 1 98.75 138 PHE A C 1
ATOM 1067 O O . PHE A 1 138 ? -0.379 18.812 -10.75 1 98.75 138 PHE A O 1
ATOM 1074 N N . ASP A 1 139 ? -1.47 16.984 -11.406 1 98.5 139 ASP A N 1
ATOM 1075 C CA . ASP A 1 139 ? -2.012 17.594 -12.617 1 98.5 139 ASP A CA 1
ATOM 1076 C C . ASP A 1 139 ? -3.465 18.016 -12.422 1 98.5 139 ASP A C 1
ATOM 1078 O O . ASP A 1 139 ? -4.188 18.266 -13.391 1 98.5 139 ASP A O 1
ATOM 1082 N N . ILE A 1 140 ? -3.912 18.016 -11.203 1 98.62 140 ILE A N 1
ATOM 1083 C CA . ILE A 1 140 ? -5.262 18.406 -10.805 1 98.62 140 ILE A CA 1
ATOM 1084 C C . ILE A 1 140 ? -5.195 19.516 -9.766 1 98.62 140 ILE A C 1
ATOM 1086 O O . ILE A 1 140 ? -4.141 19.75 -9.172 1 98.62 140 ILE A O 1
ATOM 1090 N N . PRO A 1 141 ? -6.305 20.234 -9.531 1 98.06 141 PRO A N 1
ATOM 1091 C CA . PRO A 1 141 ? -6.285 21.297 -8.523 1 98.06 141 PRO A CA 1
ATOM 1092 C C . PRO A 1 141 ? -5.891 20.781 -7.141 1 98.06 141 PRO A C 1
ATOM 1094 O O . PRO A 1 141 ? -6.332 19.719 -6.723 1 98.06 141 PRO A O 1
ATOM 1097 N N . VAL A 1 142 ? -5.031 21.547 -6.512 1 98.5 142 VAL A N 1
ATOM 1098 C CA . VAL A 1 142 ? -4.574 21.25 -5.156 1 98.5 142 VAL A CA 1
ATOM 1099 C C . VAL A 1 142 ? -4.969 22.375 -4.215 1 98.5 142 VAL A C 1
ATOM 1101 O O . VAL A 1 142 ? -4.637 23.547 -4.457 1 98.5 142 VAL A O 1
ATOM 1104 N N . GLU A 1 143 ? -5.727 22.062 -3.217 1 98.06 143 GLU A N 1
ATOM 1105 C CA . GLU A 1 143 ? -5.953 22.984 -2.102 1 98.06 143 GLU A CA 1
ATOM 1106 C C . GLU A 1 143 ? -4.965 22.719 -0.967 1 98.06 143 GLU A C 1
ATOM 1108 O O . GLU A 1 143 ? -5.152 21.797 -0.173 1 98.06 143 GLU A O 1
ATOM 1113 N N . HIS A 1 144 ? -3.98 23.531 -0.922 1 98.06 144 HIS A N 1
ATOM 1114 C CA . HIS A 1 144 ? -2.943 23.406 0.095 1 98.06 144 HIS A CA 1
ATOM 1115 C C . HIS A 1 144 ? -3.234 24.297 1.298 1 98.06 144 HIS A C 1
ATOM 1117 O O . HIS A 1 144 ? -3.062 25.516 1.228 1 98.06 144 HIS A O 1
ATOM 1123 N N . LEU A 1 145 ? -3.625 23.688 2.391 1 98.12 145 LEU A N 1
ATOM 1124 C CA . LEU A 1 145 ? -3.996 24.406 3.598 1 98.12 145 LEU A CA 1
ATOM 1125 C C . LEU A 1 145 ? -2.816 24.516 4.559 1 98.12 145 LEU A C 1
ATOM 1127 O O . LEU A 1 145 ? -1.889 23.703 4.492 1 98.12 145 LEU A O 1
ATOM 1131 N N . THR A 1 146 ? -2.812 25.531 5.387 1 97.69 146 THR A N 1
ATOM 1132 C CA . THR A 1 146 ? -1.802 25.672 6.43 1 97.69 146 THR A CA 1
ATOM 1133 C C . THR A 1 146 ? -2.447 25.672 7.812 1 97.69 146 THR A C 1
ATOM 1135 O O . THR A 1 146 ? -3.516 26.25 8.008 1 97.69 146 THR A O 1
ATOM 1138 N N . ALA A 1 147 ? -1.797 25.016 8.719 1 97.88 147 ALA A N 1
ATOM 1139 C CA . ALA A 1 147 ? -2.318 24.875 10.078 1 97.88 147 ALA A CA 1
ATOM 1140 C C . ALA A 1 147 ? -1.928 26.078 10.93 1 97.88 147 ALA A C 1
ATOM 1142 O O . ALA A 1 147 ? -2.334 26.188 12.094 1 97.88 147 ALA A O 1
ATOM 1143 N N . ILE A 1 148 ? -1.206 27.031 10.414 1 97.81 148 ILE A N 1
ATOM 1144 C CA . ILE A 1 148 ? -0.635 28.125 11.18 1 97.81 148 ILE A CA 1
ATOM 1145 C C . ILE A 1 148 ? -1.75 28.906 11.867 1 97.81 148 ILE A C 1
ATOM 1147 O O . ILE A 1 148 ? -1.667 29.188 13.07 1 97.81 148 ILE A O 1
ATOM 1151 N N . PRO A 1 149 ? -2.887 29.234 11.18 1 97.06 149 PRO A N 1
ATOM 1152 C CA . PRO A 1 149 ? -3.951 29.953 11.875 1 97.06 149 PRO A CA 1
ATOM 1153 C C . PRO A 1 149 ? -4.543 29.156 13.031 1 97.06 149 PRO A C 1
ATOM 1155 O O . PRO A 1 149 ? -4.887 29.734 14.07 1 97.06 149 PRO A O 1
ATOM 1158 N N . VAL A 1 150 ? -4.688 27.859 12.844 1 97.69 150 VAL A N 1
ATOM 1159 C CA . VAL A 1 150 ? -5.246 26.984 13.875 1 97.69 150 VAL A CA 1
ATOM 1160 C C . VAL A 1 150 ? -4.316 26.938 15.078 1 97.69 150 VAL A C 1
ATOM 1162 O O . VAL A 1 150 ? -4.762 27.062 16.219 1 97.69 150 VAL A O 1
ATOM 1165 N N . LEU A 1 151 ? -3.023 26.781 14.812 1 98.12 151 LEU A N 1
ATOM 1166 C CA . LEU A 1 151 ? -2.021 26.734 15.867 1 98.12 151 LEU A CA 1
ATOM 1167 C C . LEU A 1 151 ? -1.914 28.078 16.578 1 98.12 151 LEU A C 1
ATOM 1169 O O . LEU A 1 151 ? -1.836 28.141 17.812 1 98.12 151 LEU A O 1
ATOM 1173 N N . TYR A 1 152 ? -1.932 29.172 15.844 1 97.94 152 TYR A N 1
ATOM 1174 C CA . TYR A 1 152 ? -1.896 30.516 16.391 1 97.94 152 TYR A CA 1
ATOM 1175 C C . TYR A 1 152 ? -3.057 30.75 17.359 1 97.94 152 TYR A C 1
ATOM 1177 O O . TYR A 1 152 ? -2.861 31.234 18.469 1 97.94 152 TYR A O 1
ATOM 1185 N N . ASP A 1 153 ? -4.297 30.391 16.859 1 97.62 153 ASP A N 1
ATOM 1186 C CA . ASP A 1 153 ? -5.496 30.609 17.672 1 97.62 153 ASP A CA 1
ATOM 1187 C C . ASP A 1 153 ? -5.402 29.859 19 1 97.62 153 ASP A C 1
ATOM 1189 O O . ASP A 1 153 ? -5.762 30.391 20.047 1 97.62 153 ASP A O 1
ATOM 1193 N N . TYR A 1 154 ? -4.883 28.656 18.953 1 98 154 TYR A N 1
ATOM 1194 C CA . TYR A 1 154 ? -4.742 27.859 20.172 1 98 154 TYR A CA 1
ATOM 1195 C C . TYR A 1 154 ? -3.729 28.5 21.109 1 98 154 TYR A C 1
ATOM 1197 O O . TYR A 1 154 ? -3.988 28.625 22.312 1 98 154 TYR A O 1
ATOM 1205 N N . ILE A 1 155 ? -2.562 28.844 20.609 1 98 155 ILE A N 1
ATOM 1206 C CA . ILE A 1 155 ? -1.489 29.422 21.422 1 98 155 ILE A CA 1
ATOM 1207 C C . ILE A 1 155 ? -1.968 30.719 22.078 1 98 155 ILE A C 1
ATOM 1209 O O . ILE A 1 155 ? -1.797 30.922 23.281 1 98 155 ILE A O 1
ATOM 1213 N N . ARG A 1 156 ? -2.598 31.547 21.297 1 97.12 156 ARG A N 1
ATOM 1214 C CA . ARG A 1 156 ? -3.082 32.844 21.781 1 97.12 156 ARG A CA 1
ATOM 1215 C C . ARG A 1 156 ? -4.074 32.656 22.922 1 97.12 156 ARG A C 1
ATOM 1217 O O . ARG A 1 156 ? -4.039 33.375 23.922 1 97.12 156 ARG A O 1
ATOM 1224 N N . LYS A 1 157 ? -4.867 31.641 22.828 1 97.56 157 LYS A N 1
ATOM 1225 C CA . LYS A 1 157 ? -5.961 31.438 23.781 1 97.56 157 LYS A CA 1
ATOM 1226 C C . LYS A 1 157 ? -5.488 30.688 25.016 1 97.56 157 LYS A C 1
ATOM 1228 O O . LYS A 1 157 ? -5.984 30.922 26.109 1 97.56 157 LYS A O 1
ATOM 1233 N N . ASN A 1 158 ? -4.523 29.797 24.828 1 97.44 158 ASN A N 1
ATOM 1234 C CA . ASN A 1 158 ? -4.289 28.812 25.875 1 97.44 158 ASN A CA 1
ATOM 1235 C C . ASN A 1 158 ? -2.895 28.969 26.484 1 97.44 158 ASN A C 1
ATOM 1237 O O . ASN A 1 158 ? -2.582 28.328 27.5 1 97.44 158 ASN A O 1
ATOM 1241 N N . VAL A 1 159 ? -2.047 29.797 25.906 1 96.5 159 VAL A N 1
ATOM 1242 C CA . VAL A 1 159 ? -0.677 29.922 26.391 1 96.5 159 VAL A CA 1
ATOM 1243 C C . VAL A 1 159 ? -0.387 31.375 26.75 1 96.5 159 VAL A C 1
ATOM 1245 O O . VAL A 1 159 ? -0.549 32.281 25.906 1 96.5 159 VAL A O 1
ATOM 1248 N N . VAL A 1 160 ? 0.036 31.594 27.938 1 96 160 VAL A N 1
ATOM 1249 C CA . VAL A 1 160 ? 0.455 32.906 28.344 1 96 160 VAL A CA 1
ATOM 1250 C C . VAL A 1 160 ? 1.903 33.156 27.922 1 96 160 VAL A C 1
ATOM 1252 O O . VAL A 1 160 ? 2.807 32.438 28.344 1 96 160 VAL A O 1
ATOM 1255 N N . LEU A 1 161 ? 2.074 34.156 27.125 1 95.69 161 LEU A N 1
ATOM 1256 C CA . LEU A 1 161 ? 3.393 34.5 26.609 1 95.69 161 LEU A CA 1
ATOM 1257 C C . LEU A 1 161 ? 3.762 35.938 26.984 1 95.69 161 LEU A C 1
ATOM 1259 O O . LEU A 1 161 ? 2.977 36.875 26.766 1 95.69 161 LEU A O 1
ATOM 1263 N N . GLU A 1 162 ? 4.84 36.156 27.547 1 95.81 162 GLU A N 1
ATOM 1264 C CA . GLU A 1 162 ? 5.309 37.469 27.922 1 95.81 162 GLU A CA 1
ATOM 1265 C C . GLU A 1 162 ? 6.234 38.062 26.859 1 95.81 162 GLU A C 1
ATOM 1267 O O . GLU A 1 162 ? 6.008 39.156 26.359 1 95.81 162 GLU A O 1
ATOM 1272 N N . ASN A 1 163 ? 7.297 37.375 26.547 1 97.12 163 ASN A N 1
ATOM 1273 C CA . ASN A 1 163 ? 8.289 37.75 25.547 1 97.12 163 ASN A CA 1
ATOM 1274 C C . ASN A 1 163 ? 8.617 36.594 24.609 1 97.12 163 ASN A C 1
ATOM 1276 O O . ASN A 1 163 ? 9.719 36.062 24.656 1 97.12 163 ASN A O 1
ATOM 1280 N N . PRO A 1 164 ? 7.645 36.375 23.688 1 98.12 164 PRO A N 1
ATOM 1281 C CA . PRO A 1 164 ? 7.812 35.188 22.844 1 98.12 164 PRO A CA 1
ATOM 1282 C C . PRO A 1 164 ? 8.758 35.406 21.672 1 98.12 164 PRO A C 1
ATOM 1284 O O . PRO A 1 164 ? 8.969 36.562 21.266 1 98.12 164 PRO A O 1
ATOM 1287 N N . ILE A 1 165 ? 9.312 34.375 21.172 1 98.62 165 ILE A N 1
ATOM 1288 C CA . ILE A 1 165 ? 10.047 34.312 19.906 1 98.62 165 ILE A CA 1
ATOM 1289 C C . ILE A 1 165 ? 9.75 33 19.203 1 98.62 165 ILE A C 1
ATOM 1291 O O . ILE A 1 165 ? 9.641 31.953 19.859 1 98.62 165 ILE A O 1
ATOM 1295 N N . VAL A 1 166 ? 9.523 33.062 17.906 1 98.81 166 VAL A N 1
ATOM 1296 C CA . VAL A 1 166 ? 9.297 31.828 17.141 1 98.81 166 VAL A CA 1
ATOM 1297 C C . VAL A 1 166 ? 10.617 31.328 16.547 1 98.81 166 VAL A C 1
ATOM 1299 O O . VAL A 1 166 ? 11.406 32.125 16.031 1 98.81 166 VAL A O 1
ATOM 1302 N N . VAL A 1 167 ? 10.875 30.047 16.688 1 98.75 167 VAL A N 1
ATOM 1303 C CA . VAL A 1 167 ? 12.164 29.5 16.266 1 98.75 167 VAL A CA 1
ATOM 1304 C C . VAL A 1 167 ? 11.945 28.406 15.227 1 98.75 167 VAL A C 1
ATOM 1306 O O . VAL A 1 167 ? 11.125 27.5 15.43 1 98.75 167 VAL A O 1
ATOM 1309 N N . SER A 1 168 ? 12.578 28.5 14.094 1 98.31 168 SER A N 1
ATOM 1310 C CA . SER A 1 168 ? 12.633 27.406 13.117 1 98.31 168 SER A CA 1
ATOM 1311 C C . SER A 1 168 ? 13.742 26.422 13.445 1 98.31 168 SER A C 1
ATOM 1313 O O . SER A 1 168 ? 14.883 26.812 13.695 1 98.31 168 SER A O 1
ATOM 1315 N N . PRO A 1 169 ? 13.383 25.125 13.469 1 96.38 169 PRO A N 1
ATOM 1316 C CA . PRO A 1 169 ? 14.414 24.156 13.828 1 96.38 169 PRO A CA 1
ATOM 1317 C C . PRO A 1 169 ? 15.438 23.938 12.719 1 96.38 169 PRO A C 1
ATOM 1319 O O . PRO A 1 169 ? 16.484 23.312 12.953 1 96.38 169 PRO A O 1
ATOM 1322 N N . ASP A 1 170 ? 15.141 24.344 11.5 1 91.75 170 ASP A N 1
ATOM 1323 C CA . ASP A 1 170 ? 16.078 24.25 10.375 1 91.75 170 ASP A CA 1
ATOM 1324 C C . ASP A 1 170 ? 15.805 25.344 9.344 1 91.75 170 ASP A C 1
ATOM 1326 O O . ASP A 1 170 ? 14.883 26.156 9.508 1 91.75 170 ASP A O 1
ATOM 1330 N N . ALA A 1 171 ? 16.641 25.406 8.352 1 90.81 171 ALA A N 1
ATOM 1331 C CA . ALA A 1 171 ? 16.547 26.453 7.344 1 90.81 171 ALA A CA 1
ATOM 1332 C C . ALA A 1 171 ? 15.297 26.297 6.492 1 90.81 171 ALA A C 1
ATOM 1334 O O . ALA A 1 171 ? 14.734 27.281 6.02 1 90.81 171 ALA A O 1
ATOM 1335 N N . GLY A 1 172 ? 14.789 25.156 6.324 1 90.44 172 GLY A N 1
ATOM 1336 C CA . GLY A 1 172 ? 13.656 24.875 5.457 1 90.44 172 GLY A CA 1
ATOM 1337 C C . GLY A 1 172 ? 12.328 25.328 6.039 1 90.44 172 GLY A C 1
ATOM 1338 O O . GLY A 1 172 ? 11.359 25.531 5.305 1 90.44 172 GLY A O 1
ATOM 1339 N N . GLY A 1 173 ? 12.281 25.547 7.371 1 94.88 173 GLY A N 1
ATOM 1340 C CA . GLY A 1 173 ? 11.039 25.891 8.039 1 94.88 173 GLY A CA 1
ATOM 1341 C C . GLY A 1 173 ? 10.898 27.359 8.344 1 94.88 173 GLY A C 1
ATOM 1342 O O . GLY A 1 173 ? 9.992 27.781 9.07 1 94.88 173 GLY A O 1
ATOM 1343 N N . VAL A 1 174 ? 11.805 28.156 7.797 1 96.31 174 VAL A N 1
ATOM 1344 C CA . VAL A 1 174 ? 11.891 29.578 8.156 1 96.31 174 VAL A CA 1
ATOM 1345 C C . VAL A 1 174 ? 10.586 30.281 7.777 1 96.31 174 VAL A C 1
ATOM 1347 O O . VAL A 1 174 ? 10.062 31.094 8.547 1 96.31 174 VAL A O 1
ATOM 1350 N N . LYS A 1 175 ? 10.086 30 6.602 1 96.12 175 LYS A N 1
ATOM 1351 C CA . LYS A 1 175 ? 8.852 30.656 6.164 1 96.12 175 LYS A CA 1
ATOM 1352 C C . LYS A 1 175 ? 7.707 30.359 7.125 1 96.12 175 LYS A C 1
ATOM 1354 O O . LYS A 1 175 ? 6.949 31.266 7.492 1 96.12 175 LYS A O 1
ATOM 1359 N N . ARG A 1 176 ? 7.574 29.141 7.508 1 96.81 176 ARG A N 1
ATOM 1360 C CA . ARG A 1 176 ? 6.551 28.734 8.461 1 96.81 176 ARG A CA 1
ATOM 1361 C C . ARG A 1 176 ? 6.715 29.469 9.789 1 96.81 176 ARG A C 1
ATOM 1363 O O . ARG A 1 176 ? 5.738 29.953 10.359 1 96.81 176 ARG A O 1
ATOM 1370 N N . ALA A 1 177 ? 7.934 29.516 10.266 1 98 177 ALA A N 1
ATOM 1371 C CA . ALA A 1 177 ? 8.234 30.234 11.508 1 98 177 ALA A CA 1
ATOM 1372 C C . ALA A 1 177 ? 7.875 31.703 11.398 1 98 177 ALA A C 1
ATOM 1374 O O . ALA A 1 177 ? 7.297 32.281 12.328 1 98 177 ALA A O 1
ATOM 1375 N N . ARG A 1 178 ? 8.211 32.281 10.273 1 97.75 178 ARG A N 1
ATOM 1376 C CA . ARG A 1 178 ? 7.918 33.688 10.039 1 97.75 178 ARG A CA 1
ATOM 1377 C C . ARG A 1 178 ? 6.414 33.938 10.039 1 97.75 178 ARG A C 1
ATOM 1379 O O . ARG A 1 178 ? 5.941 34.938 10.594 1 97.75 178 ARG A O 1
ATOM 1386 N N . ASP A 1 179 ? 5.68 33.062 9.406 1 97.12 179 ASP A N 1
ATOM 1387 C CA . ASP A 1 179 ? 4.227 33.219 9.344 1 97.12 179 ASP A CA 1
ATOM 1388 C C . ASP A 1 179 ? 3.613 33.219 10.742 1 97.12 179 ASP A C 1
ATOM 1390 O O . ASP A 1 179 ? 2.756 34.062 11.039 1 97.12 179 ASP A O 1
ATOM 1394 N N . LEU A 1 180 ? 4.059 32.344 11.539 1 98.06 180 LEU A N 1
ATOM 1395 C CA . LEU A 1 180 ? 3.549 32.281 12.906 1 98.06 180 LEU A CA 1
ATOM 1396 C C . LEU A 1 180 ? 4 33.5 13.703 1 98.06 180 LEU A C 1
ATOM 1398 O O . LEU A 1 180 ? 3.213 34.062 14.453 1 98.06 180 LEU A O 1
ATOM 1402 N N . ALA A 1 181 ? 5.289 33.844 13.586 1 98.31 181 ALA A N 1
ATOM 1403 C CA . ALA A 1 181 ? 5.848 35 14.297 1 98.31 181 ALA A CA 1
ATOM 1404 C C . ALA A 1 181 ? 5.086 36.281 13.961 1 98.31 181 ALA A C 1
ATOM 1406 O O . ALA A 1 181 ? 4.809 37.094 14.844 1 98.31 181 ALA A O 1
ATOM 1407 N N . ASN A 1 182 ? 4.809 36.438 12.711 1 97.81 182 ASN A N 1
ATOM 1408 C CA . ASN A 1 182 ? 4.051 37.594 12.273 1 97.81 182 ASN A CA 1
ATOM 1409 C C . ASN A 1 182 ? 2.688 37.688 12.953 1 97.81 182 ASN A C 1
ATOM 1411 O O . ASN A 1 182 ? 2.256 38.75 13.383 1 97.81 182 ASN A O 1
ATOM 1415 N N . LYS A 1 183 ? 2.01 36.625 13.039 1 97.06 183 LYS A N 1
ATOM 1416 C CA . LYS A 1 183 ? 0.703 36.594 13.688 1 97.06 183 LYS A CA 1
ATOM 1417 C C . LYS A 1 183 ? 0.818 36.906 15.172 1 97.06 183 LYS A C 1
ATOM 1419 O O . LYS A 1 183 ? -0.075 37.5 15.758 1 97.06 183 LYS A O 1
ATOM 1424 N N . LEU A 1 184 ? 1.893 36.438 15.758 1 97.25 184 LEU A N 1
ATOM 1425 C CA . LEU A 1 184 ? 2.096 36.594 17.188 1 97.25 184 LEU A CA 1
ATOM 1426 C C . LEU A 1 184 ? 2.688 37.969 17.484 1 97.25 184 LEU A C 1
ATOM 1428 O O . LEU A 1 184 ? 2.691 38.438 18.641 1 97.25 184 LEU A O 1
ATOM 1432 N N . GLY A 1 185 ? 3.188 38.625 16.484 1 97.12 185 GLY A N 1
ATOM 1433 C CA . GLY A 1 185 ? 3.816 39.906 16.656 1 97.12 185 GLY A CA 1
ATOM 1434 C C . GLY A 1 185 ? 5.164 39.844 17.344 1 97.12 185 GLY A C 1
ATOM 1435 O O . GLY A 1 185 ? 5.469 40.656 18.219 1 97.12 185 GLY A O 1
ATOM 1436 N N . CYS A 1 186 ? 5.945 38.844 17.016 1 97.62 186 CYS A N 1
ATOM 1437 C CA . CYS A 1 186 ? 7.227 38.688 17.703 1 97.62 186 CYS A CA 1
ATOM 1438 C C . CYS A 1 186 ? 8.328 38.375 16.703 1 97.62 186 CYS A C 1
ATOM 1440 O O . CYS A 1 186 ? 8.094 38.344 15.484 1 97.62 186 CYS A O 1
ATOM 1442 N N . GLY A 1 187 ? 9.609 38.219 17.172 1 97.44 187 GLY A N 1
ATOM 1443 C CA . GLY A 1 187 ? 10.758 37.938 16.328 1 97.44 187 GLY A CA 1
ATOM 1444 C C . GLY A 1 187 ? 10.906 36.469 16 1 97.44 187 GLY A C 1
ATOM 1445 O O . GLY A 1 187 ? 10.109 35.625 16.453 1 97.44 187 GLY A O 1
ATOM 1446 N N . ILE A 1 188 ? 11.875 36.25 15.164 1 98.06 188 ILE A N 1
ATOM 1447 C CA . ILE A 1 188 ? 12.125 34.875 14.742 1 98.06 188 ILE A CA 1
ATOM 1448 C C . ILE A 1 188 ? 13.57 34.5 15.047 1 98.06 188 ILE A C 1
ATOM 1450 O O . ILE A 1 188 ? 14.453 35.344 15.047 1 98.06 188 ILE A O 1
ATOM 1454 N N . GLY A 1 189 ? 13.781 33.312 15.43 1 97.81 189 GLY A N 1
ATOM 1455 C CA . GLY A 1 189 ? 15.078 32.656 15.461 1 97.81 189 GLY A CA 1
ATOM 1456 C C . GLY A 1 189 ? 15.172 31.453 14.531 1 97.81 189 GLY A C 1
ATOM 1457 O O . GLY A 1 189 ? 14.148 30.859 14.172 1 97.81 189 GLY A O 1
ATOM 1458 N N . VAL A 1 190 ? 16.391 31.172 14.078 1 97.5 190 VAL A N 1
ATOM 1459 C CA . VAL A 1 190 ? 16.594 30.047 13.18 1 97.5 190 VAL A CA 1
ATOM 1460 C C . VAL A 1 190 ? 17.766 29.203 13.672 1 97.5 190 VAL A C 1
ATOM 1462 O O . VAL A 1 190 ? 18.844 29.734 13.977 1 97.5 190 VAL A O 1
ATOM 1465 N N . ILE A 1 191 ? 17.484 27.953 13.812 1 96.44 191 ILE A N 1
ATOM 1466 C CA . ILE A 1 191 ? 18.578 27.031 14.156 1 96.44 191 ILE A CA 1
ATOM 1467 C C . ILE A 1 191 ? 19.25 26.547 12.875 1 96.44 191 ILE A C 1
ATOM 1469 O O . ILE A 1 191 ? 18.594 26.141 11.922 1 96.44 191 ILE A O 1
ATOM 1473 N N . LEU A 1 192 ? 20.516 26.594 12.828 1 92.25 192 LEU A N 1
ATOM 1474 C CA . LEU A 1 192 ? 21.312 26.188 11.672 1 92.25 192 LEU A CA 1
ATOM 1475 C C . LEU A 1 192 ? 22.234 25.031 12.039 1 92.25 192 LEU A C 1
ATOM 1477 O O . LEU A 1 192 ? 22.781 24.984 13.141 1 92.25 192 LEU A O 1
ATOM 1481 N N . LYS A 1 193 ? 22.094 24.031 11.203 1 86 193 LYS A N 1
ATOM 1482 C CA . LYS A 1 193 ? 23.062 22.938 11.344 1 86 193 LYS A CA 1
ATOM 1483 C C . LYS A 1 193 ? 24.266 23.156 10.445 1 86 193 LYS A C 1
ATOM 1485 O O . LYS A 1 193 ? 24.125 23.562 9.289 1 86 193 LYS A O 1
ATOM 1490 N N . ARG A 1 194 ? 25.438 23.266 11.062 1 80.19 194 ARG A N 1
ATOM 1491 C CA . ARG A 1 194 ? 26.672 23.469 10.305 1 80.19 194 ARG A CA 1
ATOM 1492 C C . ARG A 1 194 ? 27.656 22.312 10.539 1 80.19 194 ARG A C 1
ATOM 1494 O O . ARG A 1 194 ? 27.688 21.734 11.625 1 80.19 194 ARG A O 1
ATOM 1501 N N . ARG A 1 195 ? 28.281 21.859 9.398 1 72.56 195 ARG A N 1
ATOM 1502 C CA . ARG A 1 195 ? 29.391 20.906 9.492 1 72.56 195 ARG A CA 1
ATOM 1503 C C . ARG A 1 195 ? 30.734 21.609 9.391 1 72.56 195 ARG A C 1
ATOM 1505 O O . ARG A 1 195 ? 31.172 21.984 8.305 1 72.56 195 ARG A O 1
ATOM 1512 N N . PRO A 1 196 ? 31.25 21.922 10.594 1 68.56 196 PRO A N 1
ATOM 1513 C CA . PRO A 1 196 ? 32.469 22.734 10.555 1 68.56 196 PRO A CA 1
ATOM 1514 C C . PRO A 1 196 ? 33.562 22.125 9.672 1 68.56 196 PRO A C 1
ATOM 1516 O O . PRO A 1 196 ? 34.281 22.859 8.992 1 68.56 196 PRO A O 1
ATOM 1519 N N . GLU A 1 197 ? 33.812 20.922 9.727 1 69.69 197 GLU A N 1
ATOM 1520 C CA . GLU A 1 197 ? 34.781 20.203 8.891 1 69.69 197 GLU A CA 1
ATOM 1521 C C . GLU A 1 197 ? 34.188 18.891 8.398 1 69.69 197 GLU A C 1
ATOM 1523 O O . GLU A 1 197 ? 33.25 18.344 9.008 1 69.69 197 GLU A O 1
ATOM 1528 N N . PRO A 1 198 ? 34.969 18.562 7.199 1 70.44 198 PRO A N 1
ATOM 1529 C CA . PRO A 1 198 ? 34.562 17.219 6.766 1 70.44 198 PRO A CA 1
ATOM 1530 C C . PRO A 1 198 ? 34.812 16.172 7.84 1 70.44 198 PRO A C 1
ATOM 1532 O O . PRO A 1 198 ? 35.781 16.25 8.594 1 70.44 198 PRO A O 1
ATOM 1535 N N . ASN A 1 199 ? 33.875 15.242 8.219 1 71.75 199 ASN A N 1
ATOM 1536 C CA . ASN A 1 199 ? 34 14.109 9.125 1 71.75 199 ASN A CA 1
ATOM 1537 C C . ASN A 1 199 ? 33.719 14.516 10.57 1 71.75 199 ASN A C 1
ATOM 1539 O O . ASN A 1 199 ? 34.031 13.773 11.508 1 71.75 199 ASN A O 1
ATOM 1543 N N . LYS A 1 200 ? 33.594 15.828 10.648 1 64.44 200 LYS A N 1
ATOM 1544 C CA . LYS A 1 200 ? 33.25 16.234 12.008 1 64.44 200 LYS A CA 1
ATOM 1545 C C . LYS A 1 200 ? 31.734 16.219 12.211 1 64.44 200 LYS A C 1
ATOM 1547 O O . LYS A 1 200 ? 30.969 16.359 11.258 1 64.44 200 LYS A O 1
ATOM 1552 N N . ALA A 1 201 ? 31.5 16.031 13.5 1 71.38 201 ALA A N 1
ATOM 1553 C CA . ALA A 1 201 ? 30.094 15.961 13.867 1 71.38 201 ALA A CA 1
ATOM 1554 C C . ALA A 1 201 ? 29.391 17.297 13.602 1 71.38 201 ALA A C 1
ATOM 1556 O O . ALA A 1 201 ? 29.969 18.359 13.812 1 71.38 201 ALA A O 1
ATOM 1557 N N . GLU A 1 202 ? 28.141 17.328 13.18 1 78.06 202 GLU A N 1
ATOM 1558 C CA . GLU A 1 202 ? 27.281 18.484 12.93 1 78.06 202 GLU A CA 1
ATOM 1559 C C . GLU A 1 202 ? 27.047 19.281 14.211 1 78.06 202 GLU A C 1
ATOM 1561 O O . GLU A 1 202 ? 26.859 18.703 15.289 1 78.06 202 GLU A O 1
ATOM 1566 N N . VAL A 1 203 ? 27.438 20.609 14.102 1 81.44 203 VAL A N 1
ATOM 1567 C CA . VAL A 1 203 ? 27.203 21.484 15.234 1 81.44 203 VAL A CA 1
ATOM 1568 C C . VAL A 1 203 ? 25.969 22.359 14.969 1 81.44 203 VAL A C 1
ATOM 1570 O O . VAL A 1 203 ? 25.766 22.812 13.836 1 81.44 203 VAL A O 1
ATOM 1573 N N . MET A 1 204 ? 25.078 22.531 16.047 1 88.88 204 MET A N 1
ATOM 1574 C CA . MET A 1 204 ? 23.875 23.359 15.945 1 88.88 204 MET A CA 1
ATOM 1575 C C . MET A 1 204 ? 24.109 24.734 16.547 1 88.88 204 MET A C 1
ATOM 1577 O O . MET A 1 204 ? 24.766 24.859 17.578 1 88.88 204 MET A O 1
ATOM 1581 N N . ASP A 1 205 ? 23.719 25.734 15.82 1 91.38 205 ASP A N 1
ATOM 1582 C CA . ASP A 1 205 ? 23.734 27.109 16.328 1 91.38 205 ASP A CA 1
ATOM 1583 C C . ASP A 1 205 ? 22.391 27.797 16.062 1 91.38 205 ASP A C 1
ATOM 1585 O O . ASP A 1 205 ? 21.547 27.266 15.344 1 91.38 205 ASP A O 1
ATOM 1589 N N . VAL A 1 206 ? 22.141 28.922 16.844 1 94.5 206 VAL A N 1
ATOM 1590 C CA . VAL A 1 206 ? 20.875 29.625 16.703 1 94.5 206 VAL A CA 1
ATOM 1591 C C . VAL A 1 206 ? 21.141 31.078 16.312 1 94.5 206 VAL A C 1
ATOM 1593 O O . VAL A 1 206 ? 22.016 31.734 16.891 1 94.5 206 VAL A O 1
ATOM 1596 N N . VAL A 1 207 ? 20.547 31.531 15.273 1 94.69 207 VAL A N 1
ATOM 1597 C CA . VAL A 1 207 ? 20.578 32.938 14.852 1 94.69 207 VAL A CA 1
ATOM 1598 C C . VAL A 1 207 ? 19.297 33.625 15.312 1 94.69 207 VAL A C 1
ATOM 1600 O O . VAL A 1 207 ? 18.188 33.188 14.984 1 94.69 207 VAL A O 1
ATOM 1603 N N . GLY A 1 208 ? 19.391 34.719 16.062 1 94.44 208 GLY A N 1
ATOM 1604 C CA . GLY A 1 208 ? 18.266 35.469 16.609 1 94.44 208 GLY A CA 1
ATOM 1605 C C . GLY A 1 208 ? 18.469 35.875 18.062 1 94.44 208 GLY A C 1
ATOM 1606 O O . GLY A 1 208 ? 19.328 35.312 18.75 1 94.44 208 GLY A O 1
ATOM 1607 N N . ASP A 1 209 ? 17.781 36.844 18.547 1 95.56 209 ASP A N 1
ATOM 1608 C CA . ASP A 1 209 ? 17.812 37.281 19.922 1 95.56 209 ASP A CA 1
ATOM 1609 C C . ASP A 1 209 ? 16.859 36.438 20.797 1 95.56 209 ASP A C 1
ATOM 1611 O O . ASP A 1 209 ? 15.727 36.844 21.047 1 95.56 209 ASP A O 1
ATOM 1615 N N . ILE A 1 210 ? 17.391 35.375 21.359 1 96.88 210 ILE A N 1
ATOM 1616 C CA . ILE A 1 210 ? 16.516 34.375 21.969 1 96.88 210 ILE A CA 1
ATOM 1617 C C . ILE A 1 210 ? 16.656 34.438 23.484 1 96.88 210 ILE A C 1
ATOM 1619 O O . ILE A 1 210 ? 15.82 33.875 24.219 1 96.88 210 ILE A O 1
ATOM 1623 N N . GLU A 1 211 ? 17.797 35.031 24 1 96.88 211 GLU A N 1
ATOM 1624 C CA . GLU A 1 211 ? 18.109 34.969 25.422 1 96.88 211 GLU A CA 1
ATOM 1625 C C . GLU A 1 211 ? 16.984 35.562 26.25 1 96.88 211 GLU A C 1
ATOM 1627 O O . GLU A 1 211 ? 16.531 36.688 25.969 1 96.88 211 GLU A O 1
ATOM 1632 N N . GLY A 1 212 ? 16.594 34.812 27.234 1 97.38 212 GLY A N 1
ATOM 1633 C CA . GLY A 1 212 ? 15.578 35.312 28.156 1 97.38 212 GLY A CA 1
ATOM 1634 C C . GLY A 1 212 ? 14.172 35.25 27.578 1 97.38 212 GLY A C 1
ATOM 1635 O O . GLY A 1 212 ? 13.211 35.656 28.234 1 97.38 212 GLY A O 1
ATOM 1636 N N . LYS A 1 213 ? 13.961 34.75 26.469 1 98.12 213 LYS A N 1
ATOM 1637 C CA . LYS A 1 213 ? 12.664 34.75 25.797 1 98.12 213 LYS A CA 1
ATOM 1638 C C . LYS A 1 213 ? 11.984 33.406 25.922 1 98.12 213 LYS A C 1
ATOM 1640 O O . LYS A 1 213 ? 12.578 32.438 26.422 1 98.12 213 LYS A O 1
ATOM 1645 N N . GLU A 1 214 ? 10.719 33.375 25.578 1 98.5 214 GLU A N 1
ATOM 1646 C CA . GLU A 1 214 ? 9.945 32.125 25.469 1 98.5 214 GLU A CA 1
ATOM 1647 C C . GLU A 1 214 ? 9.891 31.641 24.031 1 98.5 214 GLU A C 1
ATOM 1649 O O . GLU A 1 214 ? 9.195 32.219 23.188 1 98.5 214 GLU A O 1
ATOM 1654 N N . ALA A 1 215 ? 10.539 30.562 23.828 1 98.69 215 ALA A N 1
ATOM 1655 C CA . ALA A 1 215 ? 10.711 30.078 22.469 1 98.69 215 ALA A CA 1
ATOM 1656 C C . ALA A 1 215 ? 9.578 29.141 22.062 1 98.69 215 ALA A C 1
ATOM 1658 O O . ALA A 1 215 ? 9.203 28.25 22.828 1 98.69 215 ALA A O 1
ATOM 1659 N N . ILE A 1 216 ? 9.016 29.391 20.922 1 98.81 216 ILE A N 1
ATOM 1660 C CA . ILE A 1 216 ? 8.047 28.5 20.297 1 98.81 216 ILE A CA 1
ATOM 1661 C C . ILE A 1 216 ? 8.664 27.891 19.047 1 98.81 216 ILE A C 1
ATOM 1663 O O . ILE A 1 216 ? 8.773 28.547 18 1 98.81 216 ILE A O 1
ATOM 1667 N N . ILE A 1 217 ? 9.086 26.625 19.141 1 98.81 217 ILE A N 1
ATOM 1668 C CA . ILE A 1 217 ? 9.609 25.938 17.969 1 98.81 217 ILE A CA 1
ATOM 1669 C C . ILE A 1 217 ? 8.445 25.469 17.078 1 98.81 217 ILE A C 1
ATOM 1671 O O . ILE A 1 217 ? 7.484 24.875 17.578 1 98.81 217 ILE A O 1
ATOM 1675 N N . VAL A 1 218 ? 8.484 25.781 15.805 1 98.69 218 VAL A N 1
ATOM 1676 C CA . VAL A 1 218 ? 7.402 25.391 14.914 1 98.69 218 VAL A CA 1
ATOM 1677 C C . VAL A 1 218 ? 7.961 24.562 13.75 1 98.69 218 VAL A C 1
ATOM 1679 O O . VAL A 1 218 ? 8.984 24.922 13.164 1 98.69 218 VAL A O 1
ATOM 1682 N N . ASP A 1 219 ? 7.395 23.453 13.445 1 97.88 219 ASP A N 1
ATOM 1683 C CA . ASP A 1 219 ? 7.75 22.562 12.344 1 97.88 219 ASP A CA 1
ATOM 1684 C C . ASP A 1 219 ? 6.504 21.984 11.68 1 97.88 219 ASP A C 1
ATOM 1686 O O . ASP A 1 219 ? 5.383 22.219 12.133 1 97.88 219 ASP A O 1
ATOM 1690 N N . ASP A 1 220 ? 6.648 21.422 10.516 1 97.94 220 ASP A N 1
ATOM 1691 C CA . ASP A 1 220 ? 5.504 20.781 9.891 1 97.94 220 ASP A CA 1
ATOM 1692 C C . ASP A 1 220 ? 5.273 19.391 10.477 1 97.94 220 ASP A C 1
ATOM 1694 O O . ASP A 1 220 ? 4.129 18.969 10.648 1 97.94 220 ASP A O 1
ATOM 1698 N N . ILE A 1 221 ? 6.379 18.672 10.852 1 97.88 221 ILE A N 1
ATOM 1699 C CA . ILE A 1 221 ? 6.258 17.281 11.258 1 97.88 221 ILE A CA 1
ATOM 1700 C C . ILE A 1 221 ? 7.109 17.031 12.5 1 97.88 221 ILE A C 1
ATOM 1702 O O . ILE A 1 221 ? 8.234 17.516 12.594 1 97.88 221 ILE A O 1
ATOM 1706 N N . ILE A 1 222 ? 6.613 16.391 13.5 1 97.56 222 ILE A N 1
ATOM 1707 C CA . ILE A 1 222 ? 7.383 15.766 14.562 1 97.56 222 ILE A CA 1
ATOM 1708 C C . ILE A 1 222 ? 7.352 14.25 14.398 1 97.56 222 ILE A C 1
ATOM 1710 O O . ILE A 1 222 ? 6.316 13.617 14.617 1 97.56 222 ILE A O 1
ATOM 1714 N N . ASP A 1 223 ? 8.445 13.695 14.008 1 96.5 223 ASP A N 1
ATOM 1715 C CA . ASP A 1 223 ? 8.516 12.266 13.75 1 96.5 223 ASP A CA 1
ATOM 1716 C C . ASP A 1 223 ? 9.164 11.523 14.922 1 96.5 223 ASP A C 1
ATOM 1718 O O . ASP A 1 223 ? 8.5 11.227 15.914 1 96.5 223 ASP A O 1
ATOM 1722 N N . THR A 1 224 ? 10.469 11.383 14.992 1 96.75 224 THR A N 1
ATOM 1723 C CA . THR A 1 224 ? 11.148 10.719 16.094 1 96.75 224 THR A CA 1
ATOM 1724 C C . THR A 1 224 ? 11.469 11.719 17.203 1 96.75 224 THR A C 1
ATOM 1726 O O . THR A 1 224 ? 11.891 11.32 18.297 1 96.75 224 THR A O 1
ATOM 1729 N N . ALA A 1 225 ? 11.352 12.953 16.906 1 97.38 225 ALA A N 1
ATOM 1730 C CA . ALA A 1 225 ? 11.484 14.078 17.828 1 97.38 225 ALA A CA 1
ATOM 1731 C C . ALA A 1 225 ? 12.945 14.375 18.141 1 97.38 225 ALA A C 1
ATOM 1733 O O . ALA A 1 225 ? 13.258 15.211 18.984 1 97.38 225 ALA A O 1
ATOM 1734 N N . GLY A 1 226 ? 13.852 13.766 17.438 1 96.12 226 GLY A N 1
ATOM 1735 C CA . GLY A 1 226 ? 15.273 13.992 17.656 1 96.12 226 GLY A CA 1
ATOM 1736 C C . GLY A 1 226 ? 15.695 15.43 17.406 1 96.12 226 GLY A C 1
ATOM 1737 O O . GLY A 1 226 ? 16.312 16.062 18.281 1 96.12 226 GLY A O 1
ATOM 1738 N N . THR A 1 227 ? 15.359 15.961 16.234 1 94.88 227 THR A N 1
ATOM 1739 C CA . THR A 1 227 ? 15.703 17.328 15.859 1 94.88 227 THR A CA 1
ATOM 1740 C C . THR A 1 227 ? 15.047 18.344 16.797 1 94.88 227 THR A C 1
ATOM 1742 O O . THR A 1 227 ? 15.68 19.297 17.234 1 94.88 227 THR A O 1
ATOM 1745 N N . LEU A 1 228 ? 13.844 18.062 17.141 1 97.44 228 LEU A N 1
ATOM 1746 C CA . LEU A 1 228 ? 13.086 18.969 17.969 1 97.44 228 LEU A CA 1
ATOM 1747 C C . LEU A 1 228 ? 13.695 19.078 19.375 1 97.44 228 LEU A C 1
ATOM 1749 O O . LEU A 1 228 ? 13.852 20.172 19.906 1 97.44 228 LEU A O 1
ATOM 1753 N N . VAL A 1 229 ? 14.031 17.922 19.906 1 98 229 VAL A N 1
ATOM 1754 C CA . VAL A 1 229 ? 14.586 17.891 21.266 1 98 229 VAL A CA 1
ATOM 1755 C C . VAL A 1 229 ? 15.977 18.516 21.266 1 98 229 VAL A C 1
ATOM 1757 O O . VAL A 1 229 ? 16.344 19.25 22.188 1 98 229 VAL A O 1
ATOM 1760 N N . ALA A 1 230 ? 16.766 18.203 20.234 1 96.5 230 ALA A N 1
ATOM 1761 C CA . ALA A 1 230 ? 18.094 18.828 20.125 1 96.5 230 ALA A CA 1
ATOM 1762 C C . ALA A 1 230 ? 17.984 20.344 20.047 1 96.5 230 ALA A C 1
ATOM 1764 O O . ALA A 1 230 ? 18.766 21.062 20.672 1 96.5 230 ALA A O 1
ATOM 1765 N N . ALA A 1 231 ? 17 20.797 19.297 1 97 231 ALA A N 1
ATOM 1766 C CA . ALA A 1 231 ? 16.766 22.234 19.172 1 97 231 ALA A CA 1
ATOM 1767 C C . ALA A 1 231 ? 16.375 22.844 20.516 1 97 231 ALA A C 1
ATOM 1769 O O . ALA A 1 231 ? 16.875 23.906 20.906 1 97 231 ALA A O 1
ATOM 1770 N N . ALA A 1 232 ? 15.5 22.188 21.234 1 98.12 232 ALA A N 1
ATOM 1771 C CA . ALA A 1 232 ? 15.039 22.672 22.531 1 98.12 232 ALA A CA 1
ATOM 1772 C C . ALA A 1 232 ? 16.203 22.766 23.531 1 98.12 232 ALA A C 1
ATOM 1774 O O . ALA A 1 232 ? 16.328 23.75 24.25 1 98.12 232 ALA A O 1
ATOM 1775 N N . ASN A 1 233 ? 17 21.734 23.531 1 97.75 233 ASN A N 1
ATOM 1776 C CA . ASN A 1 233 ? 18.156 21.734 24.422 1 97.75 233 ASN A CA 1
ATOM 1777 C C . ASN A 1 233 ? 19.109 22.891 24.109 1 97.75 233 ASN A C 1
ATOM 1779 O O . ASN A 1 233 ? 19.625 23.531 25.016 1 97.75 233 ASN A O 1
ATOM 1783 N N . LEU A 1 234 ? 19.375 23.062 22.828 1 97.06 234 LEU A N 1
ATOM 1784 C CA . LEU A 1 234 ? 20.234 24.172 22.406 1 97.06 234 LEU A CA 1
ATOM 1785 C C . LEU A 1 234 ? 19.688 25.5 22.906 1 97.06 234 LEU A C 1
ATOM 1787 O O . LEU A 1 234 ? 20.453 26.328 23.422 1 97.06 234 LEU A O 1
ATOM 1791 N N . LEU A 1 235 ? 18.406 25.703 22.781 1 98.12 235 LEU A N 1
ATOM 1792 C CA . LEU A 1 235 ? 17.766 26.953 23.172 1 98.12 235 LEU A CA 1
ATOM 1793 C C . LEU A 1 235 ? 17.891 27.188 24.672 1 98.12 235 LEU A C 1
ATOM 1795 O O . LEU A 1 235 ? 18.219 28.297 25.109 1 98.12 235 LEU A O 1
ATOM 1799 N N . VAL A 1 236 ? 17.641 26.125 25.422 1 97.94 236 VAL A N 1
ATOM 1800 C CA . VAL A 1 236 ? 17.766 26.219 26.859 1 97.94 236 VAL A CA 1
ATOM 1801 C C . VAL A 1 236 ? 19.203 26.578 27.234 1 97.94 236 VAL A C 1
ATOM 1803 O O . VAL A 1 236 ? 19.438 27.453 28.078 1 97.94 236 VAL A O 1
ATOM 1806 N N . ASN A 1 237 ? 20.125 25.922 26.625 1 96.94 237 ASN A N 1
ATOM 1807 C CA . ASN A 1 237 ? 21.531 26.172 26.891 1 96.94 237 ASN A CA 1
ATOM 1808 C C . ASN A 1 237 ? 21.922 27.609 26.547 1 96.94 237 ASN A C 1
ATOM 1810 O O . ASN A 1 237 ? 22.875 28.156 27.109 1 96.94 237 ASN A O 1
ATOM 1814 N N . LYS A 1 238 ? 21.219 28.219 25.641 1 96.69 238 LYS A N 1
ATOM 1815 C CA . LYS A 1 238 ? 21.516 29.578 25.188 1 96.69 238 LYS A CA 1
ATOM 1816 C C . LYS A 1 238 ? 20.703 30.609 25.969 1 96.69 238 LYS A C 1
ATOM 1818 O O . LYS A 1 238 ? 20.719 31.797 25.625 1 96.69 238 LYS A O 1
ATOM 1823 N N . GLY A 1 239 ? 19.953 30.172 26.922 1 97.25 239 GLY A N 1
ATOM 1824 C CA . GLY A 1 239 ? 19.375 31.094 27.875 1 97.25 239 GLY A CA 1
ATOM 1825 C C . GLY A 1 239 ? 17.891 31.344 27.656 1 97.25 239 GLY A C 1
ATOM 1826 O O . GLY A 1 239 ? 17.297 32.25 28.25 1 97.25 239 GLY A O 1
ATOM 1827 N N . VAL A 1 240 ? 17.234 30.578 26.828 1 97.5 240 VAL A N 1
ATOM 1828 C CA . VAL A 1 240 ? 15.789 30.672 26.672 1 97.5 240 VAL A CA 1
ATOM 1829 C C . VAL A 1 240 ? 15.102 30.281 27.969 1 97.5 240 VAL A C 1
ATOM 1831 O O . VAL A 1 240 ? 15.531 29.359 28.656 1 97.5 240 VAL A O 1
ATOM 1834 N N . LYS A 1 241 ? 14.07 31 28.281 1 96.94 241 LYS A N 1
ATOM 1835 C CA . LYS A 1 241 ? 13.375 30.844 29.562 1 96.94 241 LYS A CA 1
ATOM 1836 C C . LYS A 1 241 ? 12.43 29.641 29.516 1 96.94 241 LYS A C 1
ATOM 1838 O O . LYS A 1 241 ? 12.25 28.953 30.516 1 96.94 241 LYS A O 1
ATOM 1843 N N . ARG A 1 242 ? 11.789 29.594 28.406 1 97.25 242 ARG A N 1
ATOM 1844 C CA . ARG A 1 242 ? 10.727 28.609 28.203 1 97.25 242 ARG A CA 1
ATOM 1845 C C . ARG A 1 242 ? 10.68 28.141 26.766 1 97.25 242 ARG A C 1
ATOM 1847 O O . ARG A 1 242 ? 10.883 28.922 25.828 1 97.25 242 ARG A O 1
ATOM 1854 N N . VAL A 1 243 ? 10.43 26.75 26.641 1 98.56 243 VAL A N 1
ATOM 1855 C CA . VAL A 1 243 ? 10.359 26.219 25.281 1 98.56 243 VAL A CA 1
ATOM 1856 C C . VAL A 1 243 ? 9.016 25.531 25.062 1 98.56 243 VAL A C 1
ATOM 1858 O O . VAL A 1 243 ? 8.617 24.672 25.859 1 98.56 243 VAL A O 1
ATOM 1861 N N . ILE A 1 244 ? 8.281 25.938 24.094 1 98.62 244 ILE A N 1
ATOM 1862 C CA . ILE A 1 244 ? 7.07 25.297 23.578 1 98.62 244 ILE A CA 1
ATOM 1863 C C . ILE A 1 244 ? 7.309 24.812 22.141 1 98.62 244 ILE A C 1
ATOM 1865 O O . ILE A 1 244 ? 8.102 25.406 21.406 1 98.62 244 ILE A O 1
ATOM 1869 N N . ALA A 1 245 ? 6.723 23.734 21.797 1 98.69 245 ALA A N 1
ATOM 1870 C CA . ALA A 1 245 ? 6.844 23.219 20.438 1 98.69 245 ALA A CA 1
ATOM 1871 C C . ALA A 1 245 ? 5.473 23.047 19.781 1 98.69 245 ALA A C 1
ATOM 1873 O O . ALA A 1 245 ? 4.512 22.641 20.438 1 98.69 245 ALA A O 1
ATOM 1874 N N . CYS A 1 246 ? 5.375 23.406 18.547 1 98.19 246 CYS A N 1
ATOM 1875 C CA . CYS A 1 246 ? 4.156 23.109 17.797 1 98.19 246 CYS A CA 1
ATOM 1876 C C . CYS A 1 246 ? 4.477 22.578 16.406 1 98.19 246 CYS A C 1
ATOM 1878 O O . CYS A 1 246 ? 5.527 22.906 15.844 1 98.19 246 CYS A O 1
ATOM 1880 N N . ALA A 1 247 ? 3.689 21.75 15.898 1 98.44 247 ALA A N 1
ATOM 1881 C CA . ALA A 1 247 ? 3.793 21.188 14.555 1 98.44 247 ALA A CA 1
ATOM 1882 C C . ALA A 1 247 ? 2.418 20.828 14.008 1 98.44 247 ALA A C 1
ATOM 1884 O O . ALA A 1 247 ? 1.478 20.594 14.773 1 98.44 247 ALA A O 1
ATOM 1885 N N . THR A 1 248 ? 2.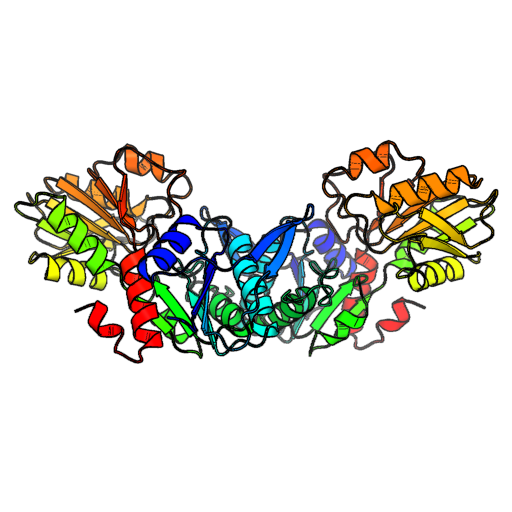285 20.797 12.688 1 98.38 248 THR A N 1
ATOM 1886 C CA . THR A 1 248 ? 1.034 20.391 12.062 1 98.38 248 THR A CA 1
ATOM 1887 C C . THR A 1 248 ? 0.79 18.891 12.289 1 98.38 248 THR A C 1
ATOM 1889 O O . THR A 1 248 ? -0.288 18.5 12.742 1 98.38 248 THR A O 1
ATOM 1892 N N . HIS A 1 249 ? 1.803 18.109 12 1 98.38 249 HIS A N 1
ATOM 1893 C CA . HIS A 1 249 ? 1.64 16.656 12.008 1 98.38 249 HIS A CA 1
ATOM 1894 C C . HIS A 1 249 ? 2.494 16.016 13.094 1 98.38 249 HIS A C 1
ATOM 1896 O O . HIS A 1 249 ? 3.725 16.078 13.039 1 98.38 249 HIS A O 1
ATOM 1902 N N . GLY A 1 250 ? 1.888 15.43 14.094 1 97.5 250 GLY A N 1
ATOM 1903 C CA . GLY A 1 250 ? 2.592 14.633 15.086 1 97.5 250 GLY A CA 1
ATOM 1904 C C . GLY A 1 250 ? 2.623 13.156 14.758 1 97.5 250 GLY A C 1
ATOM 1905 O O . GLY A 1 250 ? 1.71 12.414 15.117 1 97.5 250 GLY A O 1
ATOM 1906 N N . ILE A 1 251 ? 3.65 12.703 14.062 1 96.88 251 ILE A N 1
ATOM 1907 C CA . ILE A 1 251 ? 3.793 11.297 13.703 1 96.88 251 ILE A CA 1
ATOM 1908 C C . ILE A 1 251 ? 4.207 10.492 14.938 1 96.88 251 ILE A C 1
ATOM 1910 O O . ILE A 1 251 ? 3.674 9.406 15.188 1 96.88 251 ILE A O 1
ATOM 1914 N N . PHE A 1 252 ? 5.164 11.031 15.688 1 96.69 252 PHE A N 1
ATOM 1915 C CA . PHE A 1 252 ? 5.664 10.492 16.953 1 96.69 252 PHE A CA 1
ATOM 1916 C C . PHE A 1 252 ? 6.109 9.039 16.781 1 96.69 252 PHE A C 1
ATOM 1918 O O . PHE A 1 252 ? 5.695 8.172 17.547 1 96.69 252 PHE A O 1
ATOM 1925 N N . SER A 1 253 ? 6.879 8.711 15.797 1 95.12 253 SER A N 1
ATOM 1926 C CA . SER A 1 253 ? 7.344 7.34 15.586 1 95.12 253 SER A CA 1
ATOM 1927 C C . SER A 1 253 ? 8.555 7.027 16.453 1 95.12 253 SER A C 1
ATOM 1929 O O . SER A 1 253 ? 9.195 7.934 16.984 1 95.12 253 SER A O 1
ATOM 1931 N N . GLY A 1 254 ? 8.797 5.762 16.688 1 94 254 GLY A N 1
ATOM 1932 C CA . GLY A 1 254 ? 9.992 5.344 17.406 1 94 254 GLY A CA 1
ATOM 1933 C C . GLY A 1 254 ? 10.062 5.898 18.828 1 94 254 GLY A C 1
ATOM 1934 O O . GLY A 1 254 ? 9.117 5.762 19.594 1 94 254 GLY A O 1
ATOM 1935 N N . PRO A 1 255 ? 11.227 6.59 19.172 1 95.69 255 PRO A N 1
ATOM 1936 C CA . PRO A 1 255 ? 11.438 7.047 20.547 1 95.69 255 PRO A CA 1
ATOM 1937 C C . PRO A 1 255 ? 10.836 8.422 20.812 1 95.69 255 PRO A C 1
ATOM 1939 O O . PRO A 1 255 ? 11.188 9.078 21.797 1 95.69 255 PRO A O 1
ATOM 1942 N N . ALA A 1 256 ? 9.953 8.844 20 1 96.44 256 ALA A N 1
ATOM 1943 C CA . ALA A 1 256 ? 9.484 10.227 20.016 1 96.44 256 ALA A CA 1
ATOM 1944 C C . ALA A 1 256 ? 8.852 10.562 21.359 1 96.44 256 ALA A C 1
ATOM 1946 O O . ALA A 1 256 ? 9.18 11.594 21.969 1 96.44 256 ALA A O 1
ATOM 1947 N N . VAL A 1 257 ? 8.008 9.742 21.875 1 96.56 257 VAL A N 1
ATOM 1948 C CA . VAL A 1 257 ? 7.262 10.016 23.094 1 96.56 257 VAL A CA 1
ATOM 1949 C C . VAL A 1 257 ? 8.227 10.125 24.281 1 96.56 257 VAL A C 1
ATOM 1951 O O . VAL A 1 257 ? 8.125 11.047 25.078 1 96.56 257 VAL A O 1
ATOM 1954 N N . GLU A 1 258 ? 9.133 9.195 24.328 1 97.25 258 GLU A N 1
ATOM 1955 C CA . GLU A 1 258 ? 10.133 9.211 25.391 1 97.25 258 GLU A CA 1
ATOM 1956 C C . GLU A 1 258 ? 11.008 10.461 25.312 1 97.25 258 GLU A C 1
ATOM 1958 O O . GLU A 1 258 ? 11.258 11.125 26.312 1 97.25 258 GLU A O 1
ATOM 1963 N N . ARG A 1 259 ? 11.453 10.812 24.078 1 97.88 259 ARG A N 1
ATOM 1964 C CA . ARG A 1 259 ? 12.289 11.984 23.859 1 97.88 259 ARG A CA 1
ATOM 1965 C C . ARG A 1 259 ? 11.57 13.266 24.297 1 97.88 259 ARG A C 1
ATOM 1967 O O . ARG A 1 259 ? 12.148 14.109 24.969 1 97.88 259 ARG A O 1
ATOM 1974 N N . LEU A 1 260 ? 10.344 13.336 23.938 1 98.12 260 LEU A N 1
ATOM 1975 C CA . LEU A 1 260 ? 9.57 14.547 24.203 1 98.12 260 LEU A CA 1
ATOM 1976 C C . LEU A 1 260 ? 9.242 14.656 25.688 1 98.12 260 LEU A C 1
ATOM 1978 O O . LEU A 1 260 ? 9.312 15.75 26.266 1 98.12 260 LEU A O 1
ATOM 1982 N N . THR A 1 261 ? 8.906 13.5 26.281 1 97.62 261 THR A N 1
ATOM 1983 C CA . THR A 1 261 ? 8.57 13.477 27.703 1 97.62 261 THR A CA 1
ATOM 1984 C C . THR A 1 261 ? 9.758 13.938 28.547 1 97.62 261 THR A C 1
ATOM 1986 O O . THR A 1 261 ? 9.578 14.68 29.516 1 97.62 261 THR A O 1
ATOM 1989 N N . ASN A 1 262 ? 10.945 13.586 28.156 1 97.94 262 ASN A N 1
ATOM 1990 C CA . ASN A 1 262 ? 12.148 13.852 28.953 1 97.94 262 ASN A CA 1
ATOM 1991 C C . ASN A 1 262 ? 12.836 15.141 28.516 1 97.94 262 ASN A C 1
ATOM 1993 O O . ASN A 1 262 ? 13.883 15.5 29.062 1 97.94 262 ASN A O 1
ATOM 1997 N N . SER A 1 263 ? 12.266 15.797 27.594 1 98.25 263 SER A N 1
ATOM 1998 C CA . SER A 1 263 ? 12.875 17 27.047 1 98.25 263 SER A CA 1
ATOM 1999 C C . SER A 1 263 ? 12.492 18.234 27.859 1 98.25 263 SER A C 1
ATOM 2001 O O . SER A 1 263 ? 11.586 18.188 28.688 1 98.25 263 SER A O 1
ATOM 2003 N N . PRO A 1 264 ? 13.195 19.312 27.656 1 98.31 264 PRO A N 1
ATOM 2004 C CA . PRO A 1 264 ? 12.852 20.562 28.359 1 98.31 264 PRO A CA 1
ATOM 2005 C C . PRO A 1 264 ? 11.633 21.266 27.766 1 98.31 264 PRO A C 1
ATOM 2007 O O . PRO A 1 264 ? 11.242 22.328 28.234 1 98.31 264 PRO A O 1
ATOM 2010 N N . ILE A 1 265 ? 11.008 20.688 26.766 1 98.69 265 ILE A N 1
ATOM 2011 C CA . ILE A 1 265 ? 9.828 21.266 26.141 1 98.69 265 ILE A CA 1
ATOM 2012 C C . ILE A 1 265 ? 8.641 21.188 27.094 1 98.69 265 ILE A C 1
ATOM 2014 O O . ILE A 1 265 ? 8.344 20.125 27.641 1 98.69 265 ILE A O 1
ATOM 2018 N N . GLU A 1 266 ? 8.031 22.297 27.266 1 98.12 266 GLU A N 1
ATOM 2019 C CA . GLU A 1 266 ? 6.938 22.391 28.234 1 98.12 266 GLU A CA 1
ATOM 2020 C C . GLU A 1 266 ? 5.648 21.812 27.656 1 98.12 266 GLU A C 1
ATOM 2022 O O . GLU A 1 266 ? 4.902 21.125 28.359 1 98.12 266 GLU A O 1
ATOM 2027 N N . LYS A 1 267 ? 5.371 22.203 26.438 1 97.75 267 LYS A N 1
ATOM 2028 C CA . LYS A 1 267 ? 4.148 21.812 25.734 1 97.75 267 LYS A CA 1
ATOM 2029 C C . LYS A 1 267 ? 4.434 21.469 24.281 1 97.75 267 LYS A C 1
ATOM 2031 O O . LYS A 1 267 ? 5.211 22.141 23.609 1 97.75 267 LYS A O 1
ATOM 2036 N N . VAL A 1 268 ? 3.832 20.359 23.875 1 98.25 268 VAL A N 1
ATOM 2037 C CA . VAL A 1 268 ? 3.889 19.953 22.469 1 98.25 268 VAL A CA 1
ATOM 2038 C C . VAL A 1 268 ? 2.496 20.062 21.844 1 98.25 268 VAL A C 1
ATOM 2040 O O . VAL A 1 268 ? 1.601 19.281 22.188 1 98.25 268 VAL A O 1
ATOM 2043 N N . ILE A 1 269 ? 2.324 21.016 20.922 1 98.06 269 ILE A N 1
ATOM 2044 C CA . ILE A 1 269 ? 1.022 21.297 20.328 1 98.06 269 ILE A CA 1
ATOM 2045 C C . ILE A 1 269 ? 1 20.797 18.875 1 98.06 269 ILE A C 1
ATOM 2047 O O . ILE A 1 269 ? 1.805 21.25 18.062 1 98.06 269 ILE A O 1
ATOM 2051 N N . VAL A 1 270 ? 0.11 19.859 18.547 1 98.19 270 VAL A N 1
ATOM 2052 C CA . VAL A 1 270 ? -0.029 19.375 17.172 1 98.19 270 VAL A CA 1
ATOM 2053 C C . VAL A 1 270 ? -1.501 19.375 16.781 1 98.19 270 VAL A C 1
ATOM 2055 O O . VAL A 1 270 ? -2.379 19.609 17.609 1 98.19 270 VAL A O 1
ATOM 2058 N N . THR A 1 271 ? -1.782 19.188 15.461 1 98.06 271 THR A N 1
ATOM 2059 C CA . THR A 1 271 ? -3.164 19.047 15.008 1 98.06 271 THR A CA 1
ATOM 2060 C C . THR A 1 271 ? -3.574 17.578 14.961 1 98.06 271 THR A C 1
ATOM 2062 O O . THR A 1 271 ? -2.75 16.688 15.18 1 98.06 271 THR A O 1
ATOM 2065 N N . ASN A 1 272 ? -4.855 17.391 14.727 1 97.5 272 ASN A N 1
ATOM 2066 C CA . ASN A 1 272 ? -5.348 16.016 14.625 1 97.5 272 ASN A CA 1
ATOM 2067 C C . ASN A 1 272 ? -5.371 15.531 13.18 1 97.5 272 ASN A C 1
AT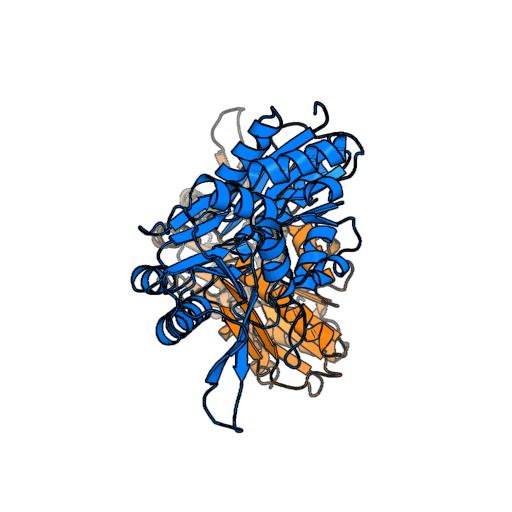OM 2069 O O . ASN A 1 272 ? -6.227 14.727 12.805 1 97.5 272 ASN A O 1
ATOM 2073 N N . THR A 1 273 ? -4.445 16.062 12.344 1 98.19 273 THR A N 1
ATOM 2074 C CA . THR A 1 273 ? -4.289 15.555 10.992 1 98.19 273 THR A CA 1
ATOM 2075 C C . THR A 1 273 ? -3.957 14.062 11.008 1 98.19 273 THR A C 1
ATOM 2077 O O . THR A 1 273 ? -4.195 13.359 10.031 1 98.19 273 THR A O 1
ATOM 2080 N N . LEU A 1 274 ? -3.307 13.609 12.047 1 96.56 274 LEU A N 1
ATOM 2081 C CA . LEU A 1 274 ? -3.041 12.203 12.344 1 96.56 274 LEU A CA 1
ATOM 2082 C C . LEU A 1 274 ? -3.686 11.797 13.664 1 96.56 274 LEU A C 1
ATOM 2084 O O . LEU A 1 274 ? -3.885 12.633 14.547 1 96.56 274 LEU A O 1
ATOM 2088 N N . PRO A 1 275 ? -3.973 10.453 13.656 1 91.75 275 PRO A N 1
ATOM 2089 C CA . PRO A 1 275 ? -4.492 10 14.953 1 91.75 275 PRO A CA 1
ATOM 2090 C C . PRO A 1 275 ? -3.406 9.906 16.016 1 91.75 275 PRO A C 1
ATOM 2092 O O . PRO A 1 275 ? -2.402 9.219 15.828 1 91.75 275 PRO A O 1
ATOM 2095 N N . VAL A 1 276 ? -3.445 10.727 17.047 1 82 276 VAL A N 1
ATOM 2096 C CA . VAL A 1 276 ? -2.393 10.766 18.047 1 82 276 VAL A CA 1
ATOM 2097 C C . VAL A 1 276 ? -2.906 10.156 19.359 1 82 276 VAL A C 1
ATOM 2099 O O . VAL A 1 276 ? -2.234 10.234 20.391 1 82 276 VAL A O 1
ATOM 2102 N N . TYR A 1 277 ? -3.879 9.586 19.297 1 68 277 TYR A N 1
ATOM 2103 C CA . TYR A 1 277 ? -4.539 9.219 20.547 1 68 277 TYR A CA 1
ATOM 2104 C C . TYR A 1 277 ? -3.766 8.133 21.281 1 68 277 TYR A C 1
ATOM 2106 O O . TYR A 1 277 ? -3.684 8.141 22.516 1 68 277 TYR A O 1
ATOM 2114 N N . GLU A 1 278 ? -3.152 7.27 20.547 1 68.75 278 GLU A N 1
ATOM 2115 C CA . GLU A 1 278 ? -2.463 6.16 21.203 1 68.75 278 GLU A CA 1
ATOM 2116 C C . GLU A 1 278 ? -1.078 6.582 21.688 1 68.75 278 GLU A C 1
ATOM 2118 O O . GLU A 1 278 ? -0.394 5.812 22.375 1 68.75 278 GLU A O 1
ATOM 2123 N N . LYS A 1 279 ? -0.765 7.695 21.453 1 75.5 279 LYS A N 1
ATOM 2124 C CA . LYS A 1 279 ? 0.577 8.164 21.797 1 75.5 279 LYS A CA 1
ATOM 2125 C C . LYS A 1 279 ? 0.522 9.367 22.719 1 75.5 279 LYS A C 1
ATOM 2127 O O . LYS A 1 279 ? 1.346 10.281 22.625 1 75.5 279 LYS A O 1
ATOM 2132 N N . LYS A 1 280 ? -0.394 9.359 23.562 1 84.19 280 LYS A N 1
ATOM 2133 C CA . LYS A 1 280 ? -0.561 10.523 24.438 1 84.19 280 LYS A CA 1
ATOM 2134 C C . LYS A 1 280 ? 0.506 10.562 25.516 1 84.19 280 LYS A C 1
ATOM 2136 O O . LYS A 1 280 ? 0.878 9.516 26.062 1 84.19 280 LYS A O 1
ATOM 2141 N N . PHE A 1 281 ? 1.062 11.688 25.688 1 91.5 281 PHE A N 1
ATOM 2142 C CA . PHE A 1 281 ? 1.979 11.984 26.781 1 91.5 281 PHE A CA 1
ATOM 2143 C C . PHE A 1 281 ? 1.643 13.32 27.422 1 91.5 281 PHE A C 1
ATOM 2145 O O . PHE A 1 281 ? 0.877 14.109 26.875 1 91.5 281 PHE A O 1
ATOM 2152 N N . GLY A 1 282 ? 2.035 13.547 28.641 1 93.88 282 GLY A N 1
ATOM 2153 C CA . GLY A 1 282 ? 1.562 14.617 29.5 1 93.88 282 GLY A CA 1
ATOM 2154 C C . GLY A 1 282 ? 1.702 15.992 28.891 1 93.88 282 GLY A C 1
ATOM 2155 O O . GLY A 1 282 ? 0.887 16.875 29.141 1 93.88 282 GLY A O 1
ATOM 2156 N N . LYS A 1 283 ? 2.594 16.234 28.047 1 96.38 283 LYS A N 1
ATOM 2157 C CA . LYS A 1 283 ? 2.896 17.547 27.484 1 96.38 283 LYS A CA 1
ATOM 2158 C C . LYS A 1 283 ? 2.109 17.797 26.203 1 96.38 283 LYS A C 1
ATOM 2160 O O . LYS A 1 283 ? 2.119 18.906 25.672 1 96.38 283 LYS A O 1
ATOM 2165 N N . LEU A 1 284 ? 1.382 16.75 25.703 1 97.5 284 LEU A N 1
ATOM 2166 C CA . LEU A 1 284 ? 0.805 16.812 24.375 1 97.5 284 LEU A CA 1
ATOM 2167 C C . LEU A 1 284 ? -0.534 17.531 24.391 1 97.5 284 LEU A C 1
ATOM 2169 O O . LEU A 1 284 ? -1.389 17.266 25.234 1 97.5 284 LEU A O 1
ATOM 2173 N N . GLU A 1 285 ? -0.678 18.484 23.531 1 96.62 285 GLU A N 1
ATOM 2174 C CA . GLU A 1 285 ? -1.939 19.141 23.203 1 96.62 285 GLU A CA 1
ATOM 2175 C C . GLU A 1 285 ? -2.305 18.969 21.734 1 96.62 285 GLU A C 1
ATOM 2177 O O . GLU A 1 285 ? -1.476 19.188 20.859 1 96.62 285 GLU A O 1
ATOM 2182 N N . VAL A 1 286 ? -3.562 18.5 21.5 1 97.12 286 VAL A N 1
ATOM 2183 C CA . VAL A 1 286 ? -4.004 18.234 20.141 1 97.12 286 VAL A CA 1
ATOM 2184 C C . VAL A 1 286 ? -5.113 19.219 19.766 1 97.12 286 VAL A C 1
ATOM 2186 O O . VAL A 1 286 ? -6.117 19.328 20.469 1 97.12 286 VAL A O 1
ATOM 2189 N N . VAL A 1 287 ? -4.922 19.953 18.672 1 97.12 287 VAL A N 1
ATOM 2190 C CA . VAL A 1 287 ? -5.891 20.922 18.188 1 97.12 287 VAL A CA 1
ATOM 2191 C C . VAL A 1 287 ? -6.582 20.391 16.938 1 97.12 287 VAL A C 1
ATOM 2193 O O . VAL A 1 287 ? -5.934 19.812 16.047 1 97.12 287 VAL A O 1
ATOM 2196 N N . SER A 1 288 ? -7.859 20.516 16.844 1 97.81 288 SER A N 1
ATOM 2197 C CA . SER A 1 288 ? -8.594 19.969 15.703 1 97.81 288 SER A CA 1
ATOM 2198 C C . SER A 1 288 ? -8.406 20.828 14.461 1 97.81 288 SER A C 1
ATOM 2200 O O . SER A 1 288 ? -8.555 22.047 14.516 1 97.81 288 SER A O 1
ATOM 2202 N N . ILE A 1 289 ? -8.094 20.188 13.391 1 98.19 289 ILE A N 1
ATOM 2203 C CA . ILE A 1 289 ? -7.938 20.859 12.102 1 98.19 289 ILE A CA 1
ATOM 2204 C C . ILE A 1 289 ? -9.258 20.812 11.336 1 98.19 289 ILE A C 1
ATOM 2206 O O . ILE A 1 289 ? -9.375 21.406 10.258 1 98.19 289 ILE A O 1
ATOM 2210 N N . ALA A 1 290 ? -10.297 20.203 11.875 1 98.56 290 ALA A N 1
ATOM 2211 C CA . ALA A 1 290 ? -11.547 19.891 11.188 1 98.56 290 ALA A CA 1
ATOM 2212 C C . ALA A 1 290 ? -12.242 21.141 10.688 1 98.56 290 ALA A C 1
ATOM 2214 O O . ALA A 1 290 ? -12.688 21.203 9.547 1 98.56 290 ALA A O 1
ATOM 2215 N N . PRO A 1 291 ? -12.297 22.234 11.562 1 98.12 291 PRO A N 1
ATOM 2216 C CA . PRO A 1 291 ? -12.984 23.438 11.07 1 98.12 291 PRO A CA 1
ATOM 2217 C C . PRO A 1 291 ? -12.312 24.031 9.828 1 98.12 291 PRO A C 1
ATOM 2219 O O . PRO A 1 291 ? -13 24.516 8.93 1 98.12 291 PRO A O 1
ATOM 2222 N N . LEU A 1 292 ? -11.023 23.969 9.797 1 98.25 292 LEU A N 1
ATOM 2223 C CA . LEU A 1 292 ? -10.289 24.5 8.656 1 98.25 292 LEU A CA 1
ATOM 2224 C C . LEU A 1 292 ? -10.594 23.703 7.391 1 98.25 292 LEU A C 1
ATOM 2226 O O . LEU A 1 292 ? -10.891 24.297 6.344 1 98.25 292 LEU A O 1
ATOM 2230 N N . ILE A 1 293 ? -10.547 22.359 7.441 1 98.69 293 ILE A N 1
ATOM 2231 C CA . ILE A 1 293 ? -10.82 21.5 6.297 1 98.69 293 ILE A CA 1
ATOM 2232 C C . ILE A 1 293 ? -12.289 21.625 5.891 1 98.69 293 ILE A C 1
ATOM 2234 O O . ILE A 1 293 ? -12.602 21.719 4.703 1 98.69 293 ILE A O 1
ATOM 2238 N N . GLY A 1 294 ? -13.164 21.641 6.891 1 98.44 294 GLY A N 1
ATOM 2239 C CA . GLY A 1 294 ? -14.578 21.844 6.613 1 98.44 294 GLY A CA 1
ATOM 2240 C C . GLY A 1 294 ? -14.875 23.125 5.859 1 98.44 294 GLY A C 1
ATOM 2241 O O . GLY A 1 294 ? -15.641 23.125 4.898 1 98.44 294 GLY A O 1
ATOM 2242 N N . GLU A 1 295 ? -14.266 24.203 6.328 1 97.56 295 GLU A N 1
ATOM 2243 C CA . GLU A 1 295 ? -14.453 25.484 5.672 1 97.56 295 GLU A CA 1
ATOM 2244 C C . GLU A 1 295 ? -13.945 25.453 4.234 1 97.56 295 GLU A C 1
ATOM 2246 O O . GLU A 1 295 ? -14.555 26.031 3.336 1 97.56 295 GLU A O 1
ATOM 2251 N N . ALA A 1 296 ? -12.789 24.812 4.02 1 97.88 296 ALA A N 1
ATOM 2252 C CA . ALA A 1 296 ? -12.266 24.672 2.664 1 97.88 296 ALA A CA 1
ATOM 2253 C C . ALA A 1 296 ? -13.258 23.953 1.76 1 97.88 296 ALA A C 1
ATOM 2255 O O . ALA A 1 296 ? -13.5 24.375 0.629 1 97.88 296 ALA A O 1
ATOM 2256 N N . ILE A 1 297 ? -13.852 22.844 2.229 1 98.25 297 ILE A N 1
ATOM 2257 C CA . ILE A 1 297 ? -14.828 22.062 1.466 1 98.25 297 ILE A CA 1
ATOM 2258 C C . ILE A 1 297 ? -16.031 22.938 1.143 1 98.25 297 ILE A C 1
ATOM 2260 O O . ILE A 1 297 ? -16.516 22.969 0.004 1 98.25 297 ILE A O 1
ATOM 2264 N N . ARG A 1 298 ? -16.516 23.688 2.125 1 97.25 298 ARG A N 1
ATOM 2265 C CA . ARG A 1 298 ? -17.656 24.578 1.933 1 97.25 298 ARG A CA 1
ATOM 2266 C C . ARG A 1 298 ? -17.375 25.594 0.833 1 97.25 298 ARG A C 1
ATOM 2268 O O . ARG A 1 298 ? -18.203 25.812 -0.048 1 97.25 298 ARG A O 1
ATOM 2275 N N . ARG A 1 299 ? -16.219 26.188 0.867 1 96.31 299 ARG A N 1
ATOM 2276 C CA . ARG A 1 299 ? -15.859 27.219 -0.095 1 96.31 299 ARG A CA 1
ATOM 2277 C C . ARG A 1 299 ? -15.703 26.641 -1.495 1 96.31 299 ARG A C 1
ATOM 2279 O O . ARG A 1 299 ? -16.031 27.281 -2.486 1 96.31 299 ARG A O 1
ATOM 2286 N N . ILE A 1 300 ? -15.156 25.438 -1.582 1 95.56 300 ILE A N 1
ATOM 2287 C CA . ILE A 1 300 ? -15.055 24.75 -2.865 1 95.56 300 ILE A CA 1
ATOM 2288 C C . ILE A 1 300 ? -16.453 24.562 -3.461 1 95.56 300 ILE A C 1
ATOM 2290 O O . ILE A 1 300 ? -16.672 24.828 -4.641 1 95.56 300 ILE A O 1
ATOM 2294 N N . GLN A 1 301 ? -17.391 24.156 -2.666 1 94.81 301 GLN A N 1
ATOM 2295 C CA . GLN A 1 301 ? -18.766 23.891 -3.113 1 94.81 301 GLN A CA 1
ATOM 2296 C C . GLN A 1 301 ? -19.484 25.172 -3.498 1 94.81 301 GLN A C 1
ATOM 2298 O O . GLN A 1 301 ? -20.281 25.188 -4.438 1 94.81 301 GLN A O 1
ATOM 2303 N N . GLU A 1 302 ? -19.141 26.219 -2.799 1 93.25 302 GLU A N 1
ATOM 2304 C CA . GLU A 1 302 ? -19.812 27.484 -3.027 1 93.25 302 GLU A CA 1
ATOM 2305 C C . GLU A 1 302 ? -19.125 28.297 -4.113 1 93.25 302 GLU A C 1
ATOM 2307 O O . GLU A 1 302 ? -19.656 29.312 -4.59 1 93.25 302 GLU A O 1
ATOM 2312 N N . GLY A 1 303 ? -17.938 27.922 -4.469 1 91.19 303 GLY A N 1
ATOM 2313 C CA . GLY A 1 303 ? -17.188 28.656 -5.484 1 91.19 303 GLY A CA 1
ATOM 2314 C C . GLY A 1 303 ? -16.578 29.938 -4.965 1 91.19 303 GLY A C 1
ATOM 2315 O O . GLY A 1 303 ? -16.531 30.938 -5.684 1 91.19 303 GLY A O 1
ATOM 2316 N N . THR A 1 304 ? -16.203 29.953 -3.705 1 87.69 304 THR A N 1
ATOM 2317 C CA . THR A 1 304 ? -15.547 31.109 -3.094 1 87.69 304 THR A CA 1
ATOM 2318 C C . THR A 1 304 ? -14.086 30.812 -2.797 1 87.69 304 THR A C 1
ATOM 2320 O O . THR A 1 304 ? -13.656 29.656 -2.852 1 87.69 304 THR A O 1
ATOM 2323 N N . SER A 1 305 ? -13.336 31.828 -2.523 1 83.62 305 SER A N 1
ATOM 2324 C CA . SER A 1 305 ? -11.891 31.719 -2.398 1 83.62 305 SER A CA 1
ATOM 2325 C C . SER A 1 305 ? -11.5 30.938 -1.148 1 83.62 305 SER A C 1
ATOM 2327 O O . SER A 1 305 ? -11.906 31.281 -0.039 1 83.62 305 SER A O 1
ATOM 2329 N N . VAL A 1 306 ? -10.656 29.953 -1.33 1 84 306 VAL A N 1
ATOM 2330 C CA . VAL A 1 306 ? -10.109 29.156 -0.24 1 84 306 VAL A CA 1
ATOM 2331 C C . VAL A 1 306 ? -8.914 29.875 0.382 1 84 306 VAL A C 1
ATOM 2333 O O . VAL A 1 306 ? -8.68 29.781 1.588 1 84 306 VAL A O 1
ATOM 2336 N N . SER A 1 307 ? -8.219 30.656 -0.351 1 81.12 307 SER A N 1
ATOM 2337 C CA . SER A 1 307 ? -7.004 31.328 0.088 1 81.12 307 SER A CA 1
ATOM 2338 C C . SER A 1 307 ? -7.301 32.344 1.198 1 81.12 307 SER A C 1
ATOM 2340 O O . SER A 1 307 ? -6.418 32.656 1.99 1 81.12 307 SER A O 1
ATOM 2342 N N . SER A 1 308 ? -8.492 32.844 1.254 1 77.06 308 SER A N 1
ATOM 2343 C CA . SER A 1 308 ? -8.875 33.812 2.258 1 77.06 308 SER A CA 1
ATOM 2344 C C . SER A 1 308 ? -8.875 33.219 3.656 1 77.06 308 SER A C 1
ATOM 2346 O O . SER A 1 308 ? -8.914 33.938 4.652 1 77.06 308 SER A O 1
ATOM 2348 N N . LEU A 1 309 ? -8.75 31.922 3.666 1 79.06 309 LEU A N 1
ATOM 2349 C CA . LEU A 1 309 ? -8.75 31.219 4.941 1 79.06 309 LEU A CA 1
ATOM 2350 C C . LEU A 1 309 ? -7.43 31.438 5.676 1 79.06 309 LEU A C 1
ATOM 2352 O O . LEU A 1 309 ? -7.332 31.172 6.875 1 79.06 309 LEU A O 1
ATOM 2356 N N . PHE A 1 310 ? -6.391 31.938 4.992 1 75.38 310 PHE A N 1
ATOM 2357 C CA . PHE A 1 310 ? -5.051 31.969 5.566 1 75.38 310 PHE A CA 1
ATOM 2358 C C . PHE A 1 310 ? -4.641 33.406 5.898 1 75.38 310 PHE A C 1
ATOM 2360 O O . PHE A 1 310 ? -3.529 33.625 6.375 1 75.38 310 PHE A O 1
ATOM 2367 N N . THR A 1 311 ? -5.477 34.406 5.582 1 66.94 311 THR A N 1
ATOM 2368 C CA . THR A 1 311 ? -5.168 35.812 5.859 1 66.94 311 THR A CA 1
ATOM 2369 C C . THR A 1 311 ? -5.773 36.25 7.195 1 66.94 311 THR A C 1
ATOM 2371 O O . THR A 1 311 ? -6.789 35.688 7.629 1 66.94 311 THR A O 1
ATOM 2374 N N . MET B 1 1 ? 22.844 -12.625 -21.297 1 86.69 1 MET B N 1
ATOM 2375 C CA . MET B 1 1 ? 22.234 -12.078 -20.094 1 86.69 1 MET B CA 1
ATOM 2376 C C . MET B 1 1 ? 23.016 -10.875 -19.578 1 86.69 1 MET B C 1
ATOM 2378 O O . MET B 1 1 ? 22.641 -10.258 -18.594 1 86.69 1 MET B O 1
ATOM 2382 N N . ASN B 1 2 ? 24 -10.359 -20.266 1 83.56 2 ASN B N 1
ATOM 2383 C CA . ASN B 1 2 ? 24.828 -9.227 -19.875 1 83.56 2 ASN B CA 1
ATOM 2384 C C . ASN B 1 2 ? 24.031 -7.934 -19.797 1 83.56 2 ASN B C 1
ATOM 2386 O O . ASN B 1 2 ? 24.328 -7.059 -18.984 1 83.56 2 ASN B O 1
ATOM 2390 N N . GLY B 1 3 ? 22.969 -7.875 -20.406 1 95 3 GLY B N 1
ATOM 2391 C CA . GLY B 1 3 ? 22.172 -6.664 -20.406 1 95 3 GLY B CA 1
ATOM 2392 C C . GLY B 1 3 ? 20.953 -6.742 -19.484 1 95 3 GLY B C 1
ATOM 2393 O O . GLY B 1 3 ? 20.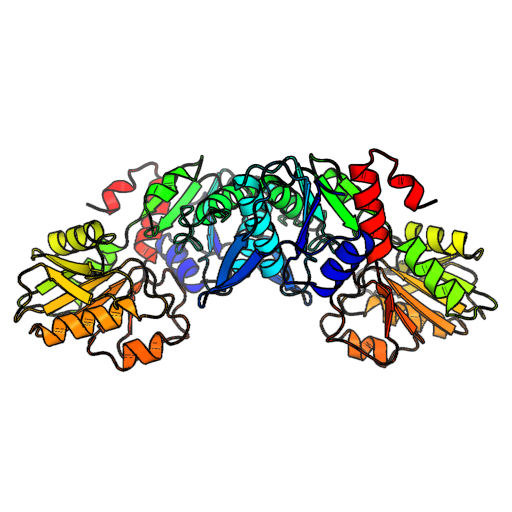031 -5.941 -19.609 1 95 3 GLY B O 1
ATOM 2394 N N . VAL B 1 4 ? 21.172 -7.719 -18.484 1 98 4 VAL B N 1
ATOM 2395 C CA . VAL B 1 4 ? 20.016 -7.957 -17.641 1 98 4 VAL B CA 1
ATOM 2396 C C . VAL B 1 4 ? 20.391 -7.711 -16.172 1 98 4 VAL B C 1
ATOM 2398 O O . VAL B 1 4 ? 21.484 -8.086 -15.742 1 98 4 VAL B O 1
ATOM 2401 N N . LYS B 1 5 ? 19.562 -6.98 -15.445 1 98.5 5 LYS B N 1
ATOM 2402 C CA . LYS B 1 5 ? 19.672 -6.82 -14 1 98.5 5 LYS B CA 1
ATOM 2403 C C . LYS B 1 5 ? 18.406 -7.281 -13.297 1 98.5 5 LYS B C 1
ATOM 2405 O O . LYS B 1 5 ? 17.297 -7.066 -13.789 1 98.5 5 LYS B O 1
ATOM 2410 N N . ILE B 1 6 ? 18.625 -7.949 -12.18 1 98.81 6 ILE B N 1
ATOM 2411 C CA . ILE B 1 6 ? 17.516 -8.438 -11.383 1 98.81 6 ILE B CA 1
ATOM 2412 C C . ILE B 1 6 ? 17.516 -7.75 -10.016 1 98.81 6 ILE B C 1
ATOM 2414 O O . ILE B 1 6 ? 18.5 -7.812 -9.281 1 98.81 6 ILE B O 1
ATOM 2418 N N . ILE B 1 7 ? 16.453 -7.074 -9.703 1 98.88 7 ILE B N 1
ATOM 2419 C CA . ILE B 1 7 ? 16.266 -6.457 -8.398 1 98.88 7 ILE B CA 1
ATOM 2420 C C . ILE B 1 7 ? 15.234 -7.246 -7.598 1 98.88 7 ILE B C 1
ATOM 2422 O O . ILE B 1 7 ? 14.133 -7.508 -8.086 1 98.88 7 ILE B O 1
ATOM 2426 N N . ALA B 1 8 ? 15.609 -7.68 -6.391 1 98.75 8 ALA B N 1
ATOM 2427 C CA . ALA B 1 8 ? 14.727 -8.453 -5.523 1 98.75 8 ALA B CA 1
ATOM 2428 C C . ALA B 1 8 ? 13.969 -7.547 -4.559 1 98.75 8 ALA B C 1
ATOM 2430 O O . ALA B 1 8 ? 14.57 -6.742 -3.846 1 98.75 8 ALA B O 1
ATOM 2431 N N . GLY B 1 9 ? 12.602 -7.602 -4.668 1 98.06 9 GLY B N 1
ATOM 2432 C CA . GLY B 1 9 ? 11.875 -7.066 -3.529 1 98.06 9 GLY B CA 1
ATOM 2433 C C . GLY B 1 9 ? 12.125 -7.836 -2.246 1 98.06 9 GLY B C 1
ATOM 2434 O O . GLY B 1 9 ? 12.758 -8.891 -2.264 1 98.06 9 GLY B O 1
ATOM 2435 N N . THR B 1 10 ? 11.609 -7.367 -1.161 1 97.69 10 THR B N 1
ATOM 2436 C CA . THR B 1 10 ? 11.922 -7.953 0.136 1 97.69 10 THR B CA 1
ATOM 2437 C C . THR B 1 10 ? 10.945 -9.07 0.48 1 97.69 10 THR B C 1
ATOM 2439 O O . THR B 1 10 ? 11.188 -9.859 1.399 1 97.69 10 THR B O 1
ATOM 2442 N N . SER B 1 11 ? 9.844 -9.195 -0.223 1 96.44 11 SER B N 1
ATOM 2443 C CA . SER B 1 11 ? 8.766 -10.102 0.145 1 96.44 11 SER B CA 1
ATOM 2444 C C . SER B 1 11 ? 9.188 -11.555 -0.014 1 96.44 11 SER B C 1
ATOM 2446 O O . SER B 1 11 ? 8.648 -12.438 0.66 1 96.44 11 SER B O 1
ATOM 2448 N N . ASN B 1 12 ? 10.078 -11.875 -0.958 1 96.5 12 ASN B N 1
ATOM 2449 C CA . ASN B 1 12 ? 10.5 -13.234 -1.289 1 96.5 12 ASN B CA 1
ATOM 2450 C C . ASN B 1 12 ? 11.891 -13.25 -1.913 1 96.5 12 ASN B C 1
ATOM 2452 O O . ASN B 1 12 ? 12.055 -13.656 -3.066 1 96.5 12 ASN B O 1
ATOM 2456 N N . LYS B 1 13 ? 12.844 -12.883 -1.134 1 96.62 13 LYS B N 1
ATOM 2457 C CA . LYS B 1 13 ? 14.211 -12.742 -1.627 1 96.62 13 LYS B CA 1
ATOM 2458 C C . LYS B 1 13 ? 14.773 -14.086 -2.086 1 96.62 13 LYS B C 1
ATOM 2460 O O . LYS B 1 13 ? 15.539 -14.148 -3.045 1 96.62 13 LYS B O 1
ATOM 2465 N N . THR B 1 14 ? 14.367 -15.148 -1.426 1 96.75 14 THR B N 1
ATOM 2466 C CA . THR B 1 14 ? 14.859 -16.484 -1.763 1 96.75 14 THR B CA 1
ATOM 2467 C C . THR B 1 14 ? 14.469 -16.859 -3.188 1 96.75 14 THR B C 1
ATOM 2469 O O . THR B 1 14 ? 15.289 -17.375 -3.949 1 96.75 14 THR B O 1
ATOM 2472 N N . LEU B 1 15 ? 13.234 -16.625 -3.545 1 98 15 LEU B N 1
ATOM 2473 C CA . LEU B 1 15 ? 12.797 -16.906 -4.906 1 98 15 LEU B CA 1
ATOM 2474 C C . LEU B 1 15 ? 13.594 -16.078 -5.914 1 98 15 LEU B C 1
ATOM 2476 O O . LEU B 1 15 ? 13.992 -16.578 -6.965 1 98 15 LEU B O 1
ATOM 2480 N N . SER B 1 16 ? 13.828 -14.781 -5.586 1 98.62 16 SER B N 1
ATOM 2481 C CA . SER B 1 16 ? 14.594 -13.906 -6.473 1 98.62 16 SER B CA 1
ATOM 2482 C C . SER B 1 16 ? 16.016 -14.438 -6.684 1 98.62 16 SER B C 1
ATOM 2484 O O . SER B 1 16 ? 16.531 -14.406 -7.797 1 98.62 16 SER B O 1
ATOM 2486 N N . GLU B 1 17 ? 16.578 -14.914 -5.617 1 98.56 17 GLU B N 1
ATOM 2487 C CA . GLU B 1 17 ? 17.922 -15.492 -5.699 1 98.56 17 GLU B CA 1
ATOM 2488 C C . GLU B 1 17 ? 17.938 -16.734 -6.574 1 98.56 17 GLU B C 1
ATOM 2490 O O . GLU B 1 17 ? 18.859 -16.938 -7.363 1 98.56 17 GLU B O 1
ATOM 2495 N N . GLU B 1 18 ? 16.922 -17.594 -6.457 1 98.56 18 GLU B N 1
ATOM 2496 C CA . GLU B 1 18 ? 16.812 -18.797 -7.277 1 98.56 18 GLU B CA 1
ATOM 2497 C C . GLU B 1 18 ? 16.688 -18.453 -8.758 1 98.56 18 GLU B C 1
ATOM 2499 O O . GLU B 1 18 ? 17.312 -19.094 -9.609 1 98.56 18 GLU B O 1
ATOM 2504 N N . ILE B 1 19 ? 15.891 -17.422 -9.039 1 98.75 19 ILE B N 1
ATOM 2505 C CA . ILE B 1 19 ? 15.688 -16.984 -10.414 1 98.75 19 ILE B CA 1
ATOM 2506 C C . ILE B 1 19 ? 17 -16.438 -10.984 1 98.75 19 ILE B C 1
ATOM 2508 O O . ILE B 1 19 ? 17.406 -16.812 -12.086 1 98.75 19 ILE B O 1
ATOM 2512 N N . ALA B 1 20 ? 17.641 -15.547 -10.18 1 98.62 20 ALA B N 1
ATOM 2513 C CA . ALA B 1 20 ? 18.938 -15 -10.602 1 98.62 20 ALA B CA 1
ATOM 2514 C C . ALA B 1 20 ? 19.953 -16.109 -10.844 1 98.62 20 ALA B C 1
ATOM 2516 O O . ALA B 1 20 ? 20.672 -16.094 -11.852 1 98.62 20 ALA B O 1
ATOM 2517 N N . GLY B 1 21 ? 19.969 -17.062 -9.906 1 98.38 21 GLY B N 1
ATOM 2518 C CA . GLY B 1 21 ? 20.859 -18.203 -10.062 1 98.38 21 GLY B CA 1
ATOM 2519 C C . GLY B 1 21 ? 20.609 -19 -11.32 1 98.38 21 GLY B C 1
ATOM 2520 O O . GLY B 1 21 ? 21.547 -19.391 -12.016 1 98.38 21 GLY B O 1
ATOM 2521 N N . TYR B 1 22 ? 19.391 -19.281 -11.633 1 98.19 22 TYR B N 1
ATOM 2522 C CA . TYR B 1 22 ? 19.016 -20 -12.852 1 98.19 22 TYR B CA 1
ATOM 2523 C C . TYR B 1 22 ? 19.562 -19.297 -14.086 1 98.19 22 TYR B C 1
ATOM 2525 O O . TYR B 1 22 ? 19.953 -19.953 -15.055 1 98.19 22 TYR B O 1
ATOM 2533 N N . LEU B 1 23 ? 19.625 -17.953 -14.031 1 98.12 23 LEU B N 1
ATOM 2534 C CA . LEU B 1 23 ? 20.031 -17.156 -15.18 1 98.12 23 LEU B CA 1
ATOM 2535 C C . LEU B 1 23 ? 21.547 -16.891 -15.156 1 98.12 23 LEU B C 1
ATOM 2537 O O . LEU B 1 23 ? 22.078 -16.234 -16.047 1 98.12 23 LEU B O 1
ATOM 2541 N N . GLY B 1 24 ? 22.188 -17.391 -14.102 1 97.81 24 GLY B N 1
ATOM 2542 C CA . GLY B 1 24 ? 23.625 -17.141 -13.953 1 97.81 24 GLY B CA 1
ATOM 2543 C C . GLY B 1 24 ? 23.938 -15.711 -13.578 1 97.81 24 GLY B C 1
ATOM 2544 O O . GLY B 1 24 ? 24.969 -15.172 -13.992 1 97.81 24 GLY B O 1
ATOM 2545 N N . LEU B 1 25 ? 23 -15.078 -12.891 1 98.25 25 LEU B N 1
ATOM 2546 C CA . LEU B 1 25 ? 23.141 -13.68 -12.5 1 98.25 25 LEU B CA 1
ATOM 2547 C C . LEU B 1 25 ? 23.172 -13.531 -10.984 1 98.25 25 LEU B C 1
ATOM 2549 O O . LEU B 1 25 ? 22.891 -14.492 -10.258 1 98.25 25 LEU B O 1
ATOM 2553 N N . ARG B 1 26 ? 23.609 -12.438 -10.547 1 97.38 26 ARG B N 1
ATOM 2554 C CA . ARG B 1 26 ? 23.453 -12.039 -9.156 1 97.38 26 ARG B CA 1
ATOM 2555 C C . ARG B 1 26 ? 22.375 -10.969 -9.016 1 97.38 26 ARG B C 1
ATOM 2557 O O . ARG B 1 26 ? 22.047 -10.273 -9.977 1 97.38 26 ARG B O 1
ATOM 2564 N N . LEU B 1 27 ? 21.891 -10.859 -7.84 1 98.62 27 LEU B N 1
ATOM 2565 C CA . LEU B 1 27 ? 20.922 -9.797 -7.582 1 98.62 27 LEU B CA 1
ATOM 2566 C C . LEU B 1 27 ? 21.609 -8.43 -7.602 1 98.62 27 LEU B C 1
ATOM 2568 O O . LEU B 1 27 ? 22.734 -8.297 -7.148 1 98.62 27 LEU B O 1
ATOM 2572 N N . THR B 1 28 ? 20.906 -7.477 -8.125 1 98.5 28 THR B N 1
ATOM 2573 C CA . THR B 1 28 ? 21.375 -6.094 -8.102 1 98.5 28 THR B CA 1
ATOM 2574 C C . THR B 1 28 ? 21.438 -5.574 -6.668 1 98.5 28 THR B C 1
ATOM 2576 O O . THR B 1 28 ? 20.531 -5.836 -5.867 1 98.5 28 THR B O 1
ATOM 2579 N N . ASP B 1 29 ? 22.531 -4.871 -6.336 1 98.44 29 ASP B N 1
ATOM 2580 C CA . ASP B 1 29 ? 22.656 -4.254 -5.02 1 98.44 29 ASP B CA 1
ATOM 2581 C C . ASP B 1 29 ? 21.672 -3.102 -4.859 1 98.44 29 ASP B C 1
ATOM 2583 O O . ASP B 1 29 ? 21.781 -2.078 -5.535 1 98.44 29 ASP B O 1
ATOM 2587 N N . ALA B 1 30 ? 20.703 -3.314 -4.027 1 98.31 30 ALA B N 1
ATOM 2588 C CA . ALA B 1 30 ? 19.688 -2.299 -3.758 1 98.31 30 ALA B CA 1
ATOM 2589 C C . ALA B 1 30 ? 19.344 -2.242 -2.27 1 98.31 30 ALA B C 1
ATOM 2591 O O . ALA B 1 30 ? 19.328 -3.271 -1.593 1 98.31 30 ALA B O 1
ATOM 2592 N N . LEU B 1 31 ? 19.172 -1.052 -1.779 1 98.25 31 LEU B N 1
ATOM 2593 C CA . LEU B 1 31 ? 18.703 -0.826 -0.418 1 98.25 31 LEU B CA 1
ATOM 2594 C C . LEU B 1 31 ? 17.188 -0.623 -0.396 1 98.25 31 LEU B C 1
ATOM 2596 O O . LEU B 1 31 ? 16.672 0.304 -1.024 1 98.25 31 LEU B O 1
ATOM 2600 N N . ILE B 1 32 ? 16.5 -1.514 0.166 1 98.38 32 ILE B N 1
ATOM 2601 C CA . ILE B 1 32 ? 15.055 -1.414 0.388 1 98.38 32 ILE B CA 1
ATOM 2602 C C . ILE B 1 32 ? 14.75 -1.61 1.87 1 98.38 32 ILE B C 1
ATOM 2604 O O . ILE B 1 32 ? 14.844 -2.725 2.389 1 98.38 32 ILE B O 1
ATOM 2608 N N . THR B 1 33 ? 14.398 -0.55 2.516 1 98.25 33 THR B N 1
ATOM 2609 C CA . THR B 1 33 ? 14.156 -0.575 3.955 1 98.25 33 THR B CA 1
ATOM 2610 C C . THR B 1 33 ? 12.93 0.25 4.312 1 98.25 33 THR B C 1
ATOM 2612 O O . THR B 1 33 ? 12.273 0.818 3.434 1 98.25 33 THR B O 1
ATOM 2615 N N . THR B 1 34 ? 12.547 0.211 5.543 1 97.75 34 THR B N 1
ATOM 2616 C CA . THR B 1 34 ? 11.391 0.937 6.055 1 97.75 34 THR B CA 1
ATOM 2617 C C . THR B 1 34 ? 11.797 1.896 7.168 1 97.75 34 THR B C 1
ATOM 2619 O O . THR B 1 34 ? 12.539 1.52 8.078 1 97.75 34 THR B O 1
ATOM 2622 N N . PHE B 1 35 ? 11.414 3.164 7.043 1 96.62 35 PHE B N 1
ATOM 2623 C CA . PHE B 1 35 ? 11.664 4.148 8.094 1 96.62 35 PHE B CA 1
ATOM 2624 C C . PHE B 1 35 ? 10.789 3.867 9.312 1 96.62 35 PHE B C 1
ATOM 2626 O O . PHE B 1 35 ? 9.875 3.049 9.25 1 96.62 35 PHE B O 1
ATOM 2633 N N . SER B 1 36 ? 11.062 4.586 10.406 1 94 36 SER B N 1
ATOM 2634 C CA . SER B 1 36 ? 10.336 4.414 11.664 1 94 36 SER B CA 1
ATOM 2635 C C . SER B 1 36 ? 8.867 4.766 11.5 1 94 36 SER B C 1
ATOM 2637 O O . SER B 1 36 ? 8.008 4.219 12.203 1 94 36 SER B O 1
ATOM 2639 N N . ASP B 1 37 ? 8.539 5.562 10.547 1 94.94 37 ASP B N 1
ATOM 2640 C CA . ASP B 1 37 ? 7.164 6.008 10.367 1 94.94 37 ASP B CA 1
ATOM 2641 C C . ASP B 1 37 ? 6.414 5.09 9.398 1 94.94 37 ASP B C 1
ATOM 2643 O O . ASP B 1 37 ? 5.254 5.34 9.07 1 94.94 37 ASP B O 1
ATOM 2647 N N . GLY B 1 38 ? 7.082 4.066 8.852 1 96.88 38 GLY B N 1
ATOM 2648 C CA . GLY B 1 38 ? 6.43 3.074 8.008 1 96.88 38 GLY B CA 1
ATOM 2649 C C . GLY B 1 38 ? 6.648 3.311 6.527 1 96.88 38 GLY B C 1
ATOM 2650 O O . GLY B 1 38 ? 6.305 2.465 5.703 1 96.88 38 GLY B O 1
ATOM 2651 N N . GLU B 1 39 ? 7.203 4.473 6.184 1 98.44 39 GLU B N 1
ATOM 2652 C CA . GLU B 1 39 ? 7.496 4.758 4.781 1 98.44 39 GLU B CA 1
ATOM 2653 C C . GLU B 1 39 ? 8.656 3.904 4.273 1 98.44 39 GLU B C 1
ATOM 2655 O O . GLU B 1 39 ? 9.555 3.559 5.039 1 98.44 39 GLU B O 1
ATOM 2660 N N . ILE B 1 40 ? 8.609 3.613 3.037 1 98.75 40 ILE B N 1
ATOM 2661 C CA . ILE B 1 40 ? 9.609 2.74 2.434 1 98.75 40 ILE B CA 1
ATOM 2662 C C . ILE B 1 40 ? 10.711 3.584 1.792 1 98.75 40 ILE B C 1
ATOM 2664 O O . ILE B 1 40 ? 10.43 4.605 1.159 1 98.75 40 ILE B O 1
ATOM 2668 N N . ARG B 1 41 ? 11.906 3.143 1.995 1 98.25 41 ARG B N 1
ATOM 2669 C CA . ARG B 1 41 ? 13.078 3.725 1.357 1 98.25 41 ARG B CA 1
ATOM 2670 C C . ARG B 1 41 ? 13.672 2.771 0.323 1 98.25 41 ARG B C 1
ATOM 2672 O O . ARG B 1 41 ? 13.906 1.598 0.615 1 98.25 41 ARG B O 1
ATOM 2679 N N . VAL B 1 42 ? 13.898 3.27 -0.914 1 98.75 42 VAL B N 1
ATOM 2680 C CA . VAL B 1 42 ? 14.492 2.469 -1.979 1 98.75 42 VAL B CA 1
ATOM 2681 C C . VAL B 1 42 ? 15.703 3.199 -2.566 1 98.75 42 VAL B C 1
ATOM 2683 O O . VAL B 1 42 ? 15.641 4.402 -2.83 1 98.75 42 VAL B O 1
ATOM 2686 N N . GLN B 1 43 ? 16.75 2.547 -2.684 1 98.69 43 GLN B N 1
ATOM 2687 C CA . GLN B 1 43 ? 17.922 3.059 -3.385 1 98.69 43 GLN B CA 1
ATOM 2688 C C . GLN B 1 43 ? 18.641 1.943 -4.141 1 98.69 43 GLN B C 1
ATOM 2690 O O . GLN B 1 43 ? 19 0.922 -3.551 1 98.69 43 GLN B O 1
ATOM 2695 N N . ILE B 1 44 ? 18.766 2.068 -5.441 1 98.62 44 ILE B N 1
ATOM 2696 C CA . ILE B 1 44 ? 19.547 1.129 -6.238 1 98.62 44 ILE B CA 1
ATOM 2697 C C . ILE B 1 44 ? 21.016 1.519 -6.195 1 98.62 44 ILE B C 1
ATOM 2699 O O . ILE B 1 44 ? 21.391 2.609 -6.637 1 98.62 44 ILE B O 1
ATOM 2703 N N . ASN B 1 45 ? 21.859 0.644 -5.77 1 98.12 45 ASN B N 1
ATOM 2704 C CA . ASN B 1 45 ? 23.234 1.001 -5.438 1 98.12 45 ASN B CA 1
ATOM 2705 C C . ASN B 1 45 ? 24.172 0.727 -6.602 1 98.12 45 ASN B C 1
ATOM 2707 O O . ASN B 1 45 ? 25.391 0.953 -6.492 1 98.12 45 ASN B O 1
ATOM 2711 N N . GLU B 1 46 ? 23.625 0.185 -7.738 1 96.75 46 GLU B N 1
ATOM 2712 C CA . GLU B 1 46 ? 24.391 -0.07 -8.961 1 96.75 46 GLU B CA 1
ATOM 2713 C C . GLU B 1 46 ? 23.766 0.635 -10.156 1 96.75 46 GLU B C 1
ATOM 2715 O O . GLU B 1 46 ? 22.562 0.869 -10.188 1 96.75 46 GLU B O 1
ATOM 2720 N N . SER B 1 47 ? 24.688 0.953 -11.102 1 96.75 47 SER B N 1
ATOM 2721 C CA . SER B 1 47 ? 24.141 1.509 -12.336 1 96.75 47 SER B CA 1
ATOM 2722 C C . SER B 1 47 ? 23.281 0.486 -13.07 1 96.75 47 SER B C 1
ATOM 2724 O O . SER B 1 47 ? 23.656 -0.683 -13.18 1 96.75 47 SER B O 1
ATOM 2726 N N . ILE B 1 48 ? 22.156 0.956 -13.531 1 97.88 48 ILE B N 1
ATOM 2727 C CA . ILE B 1 48 ? 21.266 0.089 -14.305 1 97.88 48 ILE B CA 1
ATOM 2728 C C . ILE B 1 48 ? 20.891 0.768 -15.617 1 97.88 48 ILE B C 1
ATOM 2730 O O . ILE B 1 48 ? 19.891 0.413 -16.25 1 97.88 48 ILE B O 1
ATOM 2734 N N . ARG B 1 49 ? 21.594 1.854 -15.969 1 97.5 49 ARG B N 1
ATOM 2735 C CA . ARG B 1 49 ? 21.359 2.588 -17.203 1 97.5 49 ARG B CA 1
ATOM 2736 C C . ARG B 1 49 ? 21.531 1.679 -18.422 1 97.5 49 ARG B C 1
ATOM 2738 O O . ARG B 1 49 ? 22.547 0.987 -18.547 1 97.5 49 ARG B O 1
ATOM 2745 N N . GLY B 1 50 ? 20.562 1.605 -19.25 1 97.94 50 GLY B N 1
ATOM 2746 C CA . GLY B 1 50 ? 20.641 0.846 -20.5 1 97.94 50 GLY B CA 1
ATOM 2747 C C . GLY B 1 50 ? 20.422 -0.641 -20.297 1 97.94 50 GLY B C 1
ATOM 2748 O O . GLY B 1 50 ? 20.547 -1.424 -21.234 1 97.94 50 GLY B O 1
ATOM 2749 N N . TYR B 1 51 ? 20.109 -1.07 -19.125 1 98.44 51 TYR B N 1
ATOM 2750 C CA . TYR B 1 51 ? 19.875 -2.486 -18.859 1 98.44 51 TYR B CA 1
ATOM 2751 C C . TYR B 1 51 ? 18.391 -2.828 -18.969 1 98.44 51 TYR B C 1
ATOM 2753 O O . TYR B 1 51 ? 17.531 -1.959 -18.797 1 98.44 51 TYR B O 1
ATOM 2761 N N . HIS B 1 52 ? 18.156 -4.113 -19.328 1 98.62 52 HIS B N 1
ATOM 2762 C CA . HIS B 1 52 ? 16.844 -4.691 -19.047 1 98.62 52 HIS B CA 1
ATOM 2763 C C . HIS B 1 52 ? 16.703 -5.039 -17.562 1 98.62 52 HIS B C 1
ATOM 2765 O O . HIS B 1 52 ? 17.453 -5.879 -17.062 1 98.62 52 HIS B O 1
ATOM 2771 N N . VAL B 1 53 ? 15.812 -4.348 -16.875 1 98.88 53 VAL B N 1
ATOM 2772 C CA . VAL B 1 53 ? 15.742 -4.504 -15.43 1 98.88 53 VAL B CA 1
ATOM 2773 C C . VAL B 1 53 ? 14.469 -5.27 -15.055 1 98.88 53 VAL B C 1
ATOM 2775 O O . VAL B 1 53 ? 13.375 -4.91 -15.484 1 98.88 53 VAL B O 1
ATOM 2778 N N . TYR B 1 54 ? 14.641 -6.375 -14.352 1 98.88 54 TYR B N 1
ATOM 2779 C CA . TYR B 1 54 ? 13.547 -7.176 -13.82 1 98.88 54 TYR B CA 1
ATOM 2780 C C . TYR B 1 54 ? 13.391 -6.957 -12.312 1 98.88 54 TYR B C 1
ATOM 2782 O O . TYR B 1 54 ? 14.32 -7.211 -11.547 1 98.88 54 TYR B O 1
ATOM 2790 N N . VAL B 1 55 ? 12.258 -6.426 -11.898 1 98.94 55 VAL B N 1
ATOM 2791 C CA . VAL B 1 55 ? 11.953 -6.227 -10.484 1 98.94 55 VAL B CA 1
ATOM 2792 C C . VAL B 1 55 ? 11.008 -7.324 -9.992 1 98.94 55 VAL B C 1
ATOM 2794 O O . VAL B 1 55 ? 9.867 -7.422 -10.453 1 98.94 55 VAL B O 1
ATOM 2797 N N . ILE B 1 56 ? 11.484 -8.148 -9.023 1 98.94 56 ILE B N 1
ATOM 2798 C CA . ILE B 1 56 ? 10.727 -9.328 -8.602 1 98.94 56 ILE B CA 1
ATOM 2799 C C . ILE B 1 56 ? 10.109 -9.07 -7.223 1 98.94 56 ILE B C 1
ATOM 2801 O O . ILE B 1 56 ? 10.836 -8.891 -6.238 1 98.94 56 ILE B O 1
ATOM 2805 N N . THR B 1 57 ? 8.844 -9.047 -7.121 1 98.69 57 THR B N 1
ATOM 2806 C CA . THR B 1 57 ? 8.148 -8.867 -5.848 1 98.69 57 THR B CA 1
ATOM 2807 C C . THR B 1 57 ? 6.875 -9.711 -5.809 1 98.69 57 THR B C 1
ATOM 2809 O O . THR B 1 57 ? 5.988 -9.539 -6.648 1 98.69 57 THR B O 1
ATOM 2812 N N . SER B 1 58 ? 6.789 -10.656 -4.871 1 98.19 58 SER B N 1
ATOM 2813 C CA . SER B 1 58 ? 5.535 -11.344 -4.59 1 98.19 58 SER B CA 1
ATOM 2814 C C . SER B 1 58 ? 4.633 -10.5 -3.693 1 98.19 58 SER B C 1
ATOM 2816 O O . SER B 1 58 ? 5.059 -10.047 -2.627 1 98.19 58 SER B O 1
ATOM 2818 N N . LEU B 1 59 ? 3.447 -10.25 -4.109 1 98.06 59 LEU B N 1
ATOM 2819 C CA . LEU B 1 59 ? 2.568 -9.367 -3.344 1 98.06 59 LEU B CA 1
ATOM 2820 C C . LEU B 1 59 ? 1.872 -10.141 -2.227 1 98.06 59 LEU B C 1
ATOM 2822 O O . LEU B 1 59 ? 0.641 -10.164 -2.158 1 98.06 59 LEU B O 1
ATOM 2826 N N . SER B 1 60 ? 2.664 -10.742 -1.341 1 94.38 60 SER B N 1
ATOM 2827 C CA . SER B 1 60 ? 2.213 -11.492 -0.172 1 94.38 60 SER B CA 1
ATOM 2828 C C . SER B 1 60 ? 1.974 -10.562 1.018 1 94.38 60 SER B C 1
ATOM 2830 O O . SER B 1 60 ? 2.205 -9.359 0.929 1 94.38 60 SER B O 1
ATOM 2832 N N . ASN B 1 61 ? 1.512 -11.133 2.1 1 93.75 61 ASN B N 1
ATOM 2833 C CA . ASN B 1 61 ? 1.288 -10.359 3.316 1 93.75 61 ASN B CA 1
ATOM 2834 C C . ASN B 1 61 ? 2.605 -9.93 3.961 1 93.75 61 ASN B C 1
ATOM 2836 O O . ASN B 1 61 ? 3.514 -10.75 4.125 1 93.75 61 ASN B O 1
ATOM 2840 N N . PRO B 1 62 ? 2.67 -8.625 4.281 1 96.38 62 PRO B N 1
ATOM 2841 C CA . PRO B 1 62 ? 1.702 -7.527 4.207 1 96.38 62 PRO B CA 1
ATOM 2842 C C . PRO B 1 62 ? 1.542 -6.977 2.793 1 96.38 62 PRO B C 1
ATOM 2844 O O . PRO B 1 62 ? 2.443 -6.309 2.281 1 96.38 62 PRO B O 1
ATOM 2847 N N . VAL B 1 63 ? 0.435 -7.238 2.248 1 97.88 63 VAL B N 1
ATOM 2848 C CA . VAL B 1 63 ? 0.17 -7.125 0.817 1 97.88 63 VAL B CA 1
ATOM 2849 C C . VAL B 1 63 ? 0.379 -5.684 0.367 1 97.88 63 VAL B C 1
ATOM 2851 O O . VAL B 1 63 ? 1.082 -5.426 -0.614 1 97.88 63 VAL B O 1
ATOM 2854 N N . ASN B 1 64 ? -0.129 -4.719 1.143 1 98.69 64 ASN B N 1
ATOM 2855 C CA . ASN B 1 64 ? -0.111 -3.322 0.72 1 98.69 64 ASN B CA 1
ATOM 2856 C C . ASN B 1 64 ? 1.279 -2.711 0.868 1 98.69 64 ASN B C 1
ATOM 2858 O O . ASN B 1 64 ? 1.67 -1.85 0.078 1 98.69 64 ASN B O 1
ATOM 2862 N N . HIS B 1 65 ? 2.031 -3.17 1.856 1 98.56 65 HIS B N 1
ATOM 2863 C CA . HIS B 1 65 ? 3.426 -2.768 1.988 1 98.56 65 HIS B CA 1
ATOM 2864 C C . HIS B 1 65 ? 4.254 -3.252 0.803 1 98.56 65 HIS B C 1
ATOM 2866 O O . HIS B 1 65 ? 5 -2.477 0.201 1 98.56 65 HIS B O 1
ATOM 2872 N N . ASN B 1 66 ? 4.074 -4.523 0.464 1 98.69 66 ASN B N 1
ATOM 2873 C CA . ASN B 1 66 ? 4.848 -5.109 -0.625 1 98.69 66 ASN B CA 1
ATOM 2874 C C . ASN B 1 66 ? 4.469 -4.504 -1.973 1 98.69 66 ASN B C 1
ATOM 2876 O O . ASN B 1 66 ? 5.316 -4.363 -2.855 1 98.69 66 ASN B O 1
ATOM 2880 N N . LEU B 1 67 ? 3.201 -4.188 -2.109 1 98.88 67 LEU B N 1
ATOM 2881 C CA . LEU B 1 67 ? 2.764 -3.531 -3.338 1 98.88 67 LEU B CA 1
ATOM 2882 C C . LEU B 1 67 ? 3.404 -2.154 -3.475 1 98.88 67 LEU B C 1
ATOM 2884 O O . LEU B 1 67 ? 3.934 -1.813 -4.535 1 98.88 67 LEU B O 1
ATOM 2888 N N . MET B 1 68 ? 3.418 -1.384 -2.408 1 98.94 68 MET B N 1
ATOM 2889 C CA . MET B 1 68 ? 4.035 -0.062 -2.465 1 98.94 68 MET B CA 1
ATOM 2890 C C . MET B 1 68 ? 5.539 -0.173 -2.678 1 98.94 68 MET B C 1
ATOM 2892 O O . MET B 1 68 ? 6.137 0.649 -3.377 1 98.94 68 MET B O 1
ATOM 2896 N N . GLU B 1 69 ? 6.141 -1.184 -2.033 1 98.88 69 GLU B N 1
ATOM 2897 C CA . GLU B 1 69 ? 7.566 -1.418 -2.254 1 98.88 69 GLU B CA 1
ATOM 2898 C C . GLU B 1 69 ? 7.863 -1.657 -3.732 1 98.88 69 GLU B C 1
ATOM 2900 O O . GLU B 1 69 ? 8.82 -1.106 -4.273 1 98.88 69 GLU B O 1
ATOM 2905 N N . LEU B 1 70 ? 7.035 -2.451 -4.359 1 98.94 70 LEU B N 1
ATOM 2906 C CA . LEU B 1 70 ? 7.184 -2.695 -5.793 1 98.94 70 LEU B CA 1
ATOM 2907 C C . LEU B 1 70 ? 7.09 -1.392 -6.578 1 98.94 70 LEU B C 1
ATOM 2909 O O . LEU B 1 70 ? 7.953 -1.096 -7.402 1 98.94 70 LEU B O 1
ATOM 2913 N N . LEU B 1 71 ? 6.07 -0.602 -6.293 1 98.94 71 LEU B N 1
ATOM 2914 C CA . LEU B 1 71 ? 5.805 0.619 -7.047 1 98.94 71 LEU B CA 1
ATOM 2915 C C . LEU B 1 71 ? 6.941 1.618 -6.879 1 98.94 71 LEU B C 1
ATOM 2917 O O . LEU B 1 71 ? 7.383 2.234 -7.855 1 98.94 71 LEU B O 1
ATOM 2921 N N . LEU B 1 72 ? 7.406 1.756 -5.648 1 98.94 72 LEU B N 1
ATOM 2922 C CA . LEU B 1 72 ? 8.508 2.676 -5.383 1 98.94 72 LEU B CA 1
ATOM 2923 C C . LEU B 1 72 ? 9.789 2.203 -6.062 1 98.94 72 LEU B C 1
ATOM 2925 O O . LEU B 1 72 ? 10.562 3.018 -6.57 1 98.94 72 LEU B O 1
ATOM 2929 N N . THR B 1 73 ? 10.008 0.885 -6.066 1 98.94 73 THR B N 1
ATOM 2930 C CA . THR B 1 73 ? 11.18 0.34 -6.738 1 98.94 73 THR B CA 1
ATOM 2931 C C . THR B 1 73 ? 11.109 0.576 -8.242 1 98.94 73 THR B C 1
ATOM 2933 O O . THR B 1 73 ? 12.094 0.982 -8.859 1 98.94 73 THR B O 1
ATOM 2936 N N . LEU B 1 74 ? 9.953 0.369 -8.812 1 98.94 74 LEU B N 1
ATOM 2937 C CA . LEU B 1 74 ? 9.758 0.633 -10.234 1 98.94 74 LEU B CA 1
ATOM 2938 C C . LEU B 1 74 ? 10.039 2.096 -10.562 1 98.94 74 LEU B C 1
ATOM 2940 O O . LEU B 1 74 ? 10.68 2.398 -11.57 1 98.94 74 LEU B O 1
ATOM 2944 N N . ASP B 1 75 ? 9.57 2.986 -9.727 1 98.94 75 ASP B N 1
ATOM 2945 C CA . ASP B 1 75 ? 9.812 4.41 -9.938 1 98.94 75 ASP B CA 1
ATOM 2946 C C . ASP B 1 75 ? 11.305 4.734 -9.891 1 98.94 75 ASP B C 1
ATOM 2948 O O . ASP B 1 75 ? 11.797 5.516 -10.703 1 98.94 75 ASP B O 1
ATOM 2952 N N . ALA B 1 76 ? 11.992 4.156 -8.867 1 98.88 76 ALA B N 1
ATOM 2953 C CA . ALA B 1 76 ? 13.438 4.352 -8.773 1 98.88 76 ALA B CA 1
ATOM 2954 C C . ALA B 1 76 ? 14.133 3.883 -10.047 1 98.88 76 ALA B C 1
ATOM 2956 O O . ALA B 1 76 ? 15.016 4.57 -10.57 1 98.88 76 ALA B O 1
ATOM 2957 N N . VAL B 1 77 ? 13.695 2.701 -10.547 1 98.88 77 VAL B N 1
ATOM 2958 C CA . VAL B 1 77 ? 14.289 2.137 -11.758 1 98.88 77 VAL B CA 1
ATOM 2959 C C . VAL B 1 77 ? 14 3.049 -12.945 1 98.88 77 VAL B C 1
ATOM 2961 O O . VAL B 1 77 ? 14.898 3.387 -13.711 1 98.88 77 VAL B O 1
ATOM 2964 N N . LYS B 1 78 ? 12.781 3.494 -13.047 1 98.69 78 LYS B N 1
ATOM 2965 C CA . LYS B 1 78 ? 12.367 4.355 -14.148 1 98.69 78 LYS B CA 1
ATOM 2966 C C . LYS B 1 78 ? 13.227 5.613 -14.219 1 98.69 78 LYS B C 1
ATOM 2968 O O . LYS B 1 78 ? 13.633 6.031 -15.305 1 98.69 78 LYS B O 1
ATOM 2973 N N . ARG B 1 79 ? 13.539 6.133 -13.109 1 98.19 79 ARG B N 1
ATOM 2974 C CA . ARG B 1 79 ? 14.281 7.387 -13.031 1 98.19 79 ARG B CA 1
ATOM 2975 C C . ARG B 1 79 ? 15.773 7.156 -13.234 1 98.19 79 ARG B C 1
ATOM 2977 O O . ARG B 1 79 ? 16.562 8.109 -13.258 1 98.19 79 ARG B O 1
ATOM 2984 N N . SER B 1 80 ? 16.172 5.91 -13.438 1 98 80 SER B N 1
ATOM 2985 C CA . SER B 1 80 ? 17.594 5.574 -13.586 1 98 80 SER B CA 1
ATOM 2986 C C . SER B 1 80 ? 17.922 5.188 -15.031 1 98 80 SER B C 1
ATOM 2988 O O . SER B 1 80 ? 18.938 4.547 -15.289 1 98 80 SER B O 1
ATOM 2990 N N . SER B 1 81 ? 17.047 5.445 -16.016 1 97.25 81 SER B N 1
ATOM 2991 C CA . SER B 1 81 ? 17.203 5.363 -17.453 1 97.25 81 SER B CA 1
ATOM 2992 C C . SER B 1 81 ? 17.531 3.939 -17.906 1 97.25 81 SER B C 1
ATOM 2994 O O . SER B 1 81 ? 18.484 3.715 -18.641 1 97.25 81 SER B O 1
ATOM 2996 N N . PRO B 1 82 ? 16.75 2.963 -17.5 1 98.44 82 PRO B N 1
ATOM 2997 C CA . PRO B 1 82 ? 16.922 1.606 -18.031 1 98.44 82 PRO B CA 1
ATOM 2998 C C . PRO B 1 82 ? 16.5 1.486 -19.484 1 98.44 82 PRO B C 1
ATOM 3000 O O . PRO B 1 82 ? 15.945 2.436 -20.062 1 98.44 82 PRO B O 1
ATOM 3003 N N . LYS B 1 83 ? 16.938 0.398 -20.125 1 98.31 83 LYS B N 1
ATOM 3004 C CA . LYS B 1 83 ? 16.406 0.116 -21.453 1 98.31 83 LYS B CA 1
ATOM 3005 C C . LYS B 1 83 ? 14.938 -0.268 -21.406 1 98.31 83 LYS B C 1
ATOM 3007 O O . LYS B 1 83 ? 14.133 0.231 -22.188 1 98.31 83 LYS B O 1
ATOM 3012 N N . GLU B 1 84 ? 14.609 -1.157 -20.484 1 98.5 84 GLU B N 1
ATOM 3013 C CA . GLU B 1 84 ? 13.242 -1.641 -20.281 1 98.5 84 GLU B CA 1
ATOM 3014 C C . GLU B 1 84 ? 13.047 -2.119 -18.844 1 98.5 84 GLU B C 1
ATOM 3016 O O . GLU B 1 84 ? 13.984 -2.6 -18.203 1 98.5 84 GLU B O 1
ATOM 3021 N N . ILE B 1 85 ? 11.875 -1.942 -18.344 1 98.94 85 ILE B N 1
ATOM 3022 C CA . ILE B 1 85 ? 11.531 -2.359 -16.984 1 98.94 85 ILE B CA 1
ATOM 3023 C C . ILE B 1 85 ? 10.461 -3.447 -17.031 1 98.94 85 ILE B C 1
ATOM 3025 O O . ILE B 1 85 ? 9.391 -3.248 -17.609 1 98.94 85 ILE B O 1
ATOM 3029 N N . THR B 1 86 ? 10.727 -4.605 -16.469 1 98.88 86 THR B N 1
ATOM 3030 C CA . THR B 1 86 ? 9.75 -5.676 -16.344 1 98.88 86 THR B CA 1
ATOM 3031 C C . THR B 1 86 ? 9.43 -5.945 -14.875 1 98.88 86 THR B C 1
ATOM 3033 O O . THR B 1 86 ? 10.328 -6.211 -14.07 1 98.88 86 THR B O 1
ATOM 3036 N N . ALA B 1 87 ? 8.18 -5.793 -14.516 1 98.94 87 ALA B N 1
ATOM 3037 C CA . ALA B 1 87 ? 7.734 -6.227 -13.195 1 98.94 87 ALA B CA 1
ATOM 3038 C C . ALA B 1 87 ? 7.449 -7.727 -13.172 1 98.94 87 ALA B C 1
ATOM 3040 O O . ALA B 1 87 ? 6.617 -8.219 -13.938 1 98.94 87 ALA B O 1
ATOM 3041 N N . VAL B 1 88 ? 8.18 -8.469 -12.406 1 98.94 88 VAL B N 1
ATOM 3042 C CA . VAL B 1 88 ? 7.922 -9.883 -12.18 1 98.94 88 VAL B CA 1
ATOM 3043 C C . VAL B 1 88 ? 7.133 -10.07 -10.883 1 98.94 88 VAL B C 1
ATOM 3045 O O . VAL B 1 88 ? 7.672 -9.883 -9.789 1 98.94 88 VAL B O 1
ATOM 3048 N N . VAL B 1 89 ? 5.891 -10.422 -11.023 1 98.94 89 VAL B N 1
ATOM 3049 C CA . VAL B 1 89 ? 4.969 -10.523 -9.898 1 98.94 89 VAL B CA 1
ATOM 3050 C C . VAL B 1 89 ? 4.457 -11.961 -9.773 1 98.94 89 VAL B C 1
ATOM 3052 O O . VAL B 1 89 ? 3.352 -12.273 -10.219 1 98.94 89 VAL B O 1
ATOM 3055 N N . PRO B 1 90 ? 5.199 -12.797 -9.062 1 98.75 90 PRO B N 1
ATOM 3056 C CA . PRO B 1 90 ? 4.871 -14.227 -8.992 1 98.75 90 PRO B CA 1
ATOM 3057 C C . PRO B 1 90 ? 3.486 -14.484 -8.398 1 98.75 90 PRO B C 1
ATOM 3059 O O . PRO B 1 90 ? 2.787 -15.398 -8.836 1 98.75 90 PRO B O 1
ATOM 3062 N N . TYR B 1 91 ? 3.102 -13.711 -7.426 1 98.69 91 TYR B N 1
ATOM 3063 C CA . TYR B 1 91 ? 1.736 -13.703 -6.91 1 98.69 91 TYR B CA 1
ATOM 3064 C C . TYR B 1 91 ? 1.113 -12.32 -7.039 1 98.69 91 TYR B C 1
ATOM 3066 O O . TYR B 1 91 ? 1.593 -11.359 -6.438 1 98.69 91 TYR B O 1
ATOM 3074 N N . TYR B 1 92 ? 0.093 -12.219 -7.824 1 98.75 92 TYR B N 1
ATOM 3075 C CA . TYR B 1 92 ? -0.62 -10.977 -8.094 1 98.75 92 TYR B CA 1
ATOM 3076 C C . TYR B 1 92 ? -1.765 -10.773 -7.109 1 98.75 92 TYR B C 1
ATOM 3078 O O . TYR B 1 92 ? -2.871 -11.281 -7.324 1 98.75 92 TYR B O 1
ATOM 3086 N N . ALA B 1 93 ? -1.558 -9.945 -6.094 1 98.12 93 ALA B N 1
ATOM 3087 C CA . ALA B 1 93 ? -2.574 -9.664 -5.082 1 98.12 93 ALA B CA 1
ATOM 3088 C C . ALA B 1 93 ? -3.777 -8.953 -5.695 1 98.12 93 ALA B C 1
ATOM 3090 O O . ALA B 1 93 ? -3.678 -8.375 -6.777 1 98.12 93 ALA B O 1
ATOM 3091 N N . TYR B 1 94 ? -4.949 -9.086 -5.016 1 98.69 94 TYR B N 1
ATOM 3092 C CA . TYR B 1 94 ? -6.199 -8.445 -5.402 1 98.69 94 TYR B CA 1
ATOM 3093 C C . TYR B 1 94 ? -6.773 -9.078 -6.664 1 98.69 94 TYR B C 1
ATOM 3095 O O . TYR B 1 94 ? -7.742 -8.578 -7.234 1 98.69 94 TYR B O 1
ATOM 3103 N N . GLY B 1 95 ? -6.152 -10.18 -7.141 1 98.25 95 GLY B N 1
ATOM 3104 C CA . GLY B 1 95 ? -6.605 -10.852 -8.344 1 98.25 95 GLY B CA 1
ATOM 3105 C C . GLY B 1 95 ? -8.023 -11.391 -8.234 1 98.25 95 GLY B C 1
ATOM 3106 O O . GLY B 1 95 ? -8.719 -11.547 -9.242 1 98.25 95 GLY B O 1
ATOM 3107 N N . ARG B 1 96 ? -8.523 -11.711 -6.953 1 97 96 ARG B N 1
ATOM 3108 C CA . ARG B 1 96 ? -9.867 -12.219 -6.727 1 97 96 ARG B CA 1
ATOM 3109 C C . ARG B 1 96 ? -10.898 -11.094 -6.777 1 97 96 ARG B C 1
ATOM 3111 O O . ARG B 1 96 ? -12.102 -11.352 -6.863 1 97 96 ARG B O 1
ATOM 3118 N N . GLN B 1 97 ? -10.414 -9.812 -6.719 1 98.19 97 GLN B N 1
ATOM 3119 C CA . GLN B 1 97 ? -11.258 -8.633 -6.855 1 98.19 97 GLN B CA 1
ATOM 3120 C C . GLN B 1 97 ? -11.18 -8.062 -8.266 1 98.19 97 GLN B C 1
ATOM 3122 O O . GLN B 1 97 ? -10.828 -6.895 -8.453 1 98.19 97 GLN B O 1
ATOM 3127 N N . ASP B 1 98 ? -11.617 -8.906 -9.328 1 97.88 98 ASP B N 1
ATOM 3128 C CA . ASP B 1 98 ? -11.367 -8.594 -10.734 1 97.88 98 ASP B CA 1
ATOM 3129 C C . ASP B 1 98 ? -12.641 -8.117 -11.422 1 97.88 98 ASP B C 1
ATOM 3131 O O . ASP B 1 98 ? -12.672 -7.984 -12.648 1 97.88 98 ASP B O 1
ATOM 3135 N N . ARG B 1 99 ? -13.695 -7.941 -10.648 1 96.5 99 ARG B N 1
ATOM 3136 C CA . ARG B 1 99 ? -14.961 -7.43 -11.172 1 96.5 99 ARG B CA 1
ATOM 3137 C C . ARG B 1 99 ? -15.805 -6.809 -10.07 1 96.5 99 ARG B C 1
ATOM 3139 O O . ARG B 1 99 ? -15.484 -6.949 -8.883 1 96.5 99 ARG B O 1
ATOM 3146 N N . GLN B 1 100 ? -16.812 -6.062 -10.422 1 95.94 100 GLN B N 1
ATOM 3147 C CA . GLN B 1 100 ? -17.781 -5.57 -9.453 1 95.94 100 GLN B CA 1
ATOM 3148 C C . GLN B 1 100 ? -18.906 -6.582 -9.242 1 95.94 100 GLN B C 1
ATOM 3150 O O . GLN B 1 100 ? -19.922 -6.555 -9.945 1 95.94 100 GLN B O 1
ATOM 3155 N N . ASP B 1 101 ? -18.734 -7.438 -8.25 1 91.12 101 ASP B N 1
ATOM 3156 C CA . ASP B 1 101 ? -19.781 -8.398 -7.934 1 91.12 101 ASP B CA 1
ATOM 3157 C C . ASP B 1 101 ? -20.875 -7.762 -7.074 1 91.12 101 ASP B C 1
ATOM 3159 O O . ASP B 1 101 ? -21.969 -8.305 -6.953 1 91.12 101 ASP B O 1
ATOM 3163 N N . LYS B 1 102 ? -20.547 -6.652 -6.48 1 93.38 102 LYS B N 1
ATOM 3164 C CA . LYS B 1 102 ? -21.438 -5.816 -5.695 1 93.38 102 LYS B CA 1
ATOM 3165 C C . LYS B 1 102 ? -21.391 -4.363 -6.168 1 93.38 102 LYS B C 1
ATOM 3167 O O . LYS B 1 102 ? -20.406 -3.936 -6.77 1 93.38 102 LYS B O 1
ATOM 3172 N N . PRO B 1 103 ? -22.469 -3.688 -5.922 1 93.56 103 PRO B N 1
ATOM 3173 C CA . PRO B 1 103 ? -22.453 -2.287 -6.352 1 93.56 103 PRO B CA 1
ATOM 3174 C C . PRO B 1 103 ? -21.422 -1.447 -5.594 1 93.56 103 PRO B C 1
ATOM 3176 O O . PRO B 1 103 ? -21.141 -1.715 -4.422 1 93.56 103 PRO B O 1
ATOM 3179 N N . ARG B 1 104 ? -20.906 -0.442 -6.242 1 96.94 104 ARG B N 1
ATOM 3180 C CA . ARG B 1 104 ? -20.078 0.618 -5.668 1 96.94 104 ARG B CA 1
ATOM 3181 C C . ARG B 1 104 ? -18.859 0.042 -4.969 1 96.94 104 ARG B C 1
ATOM 3183 O O . ARG B 1 104 ? -18.578 0.371 -3.814 1 96.94 104 ARG B O 1
ATOM 3190 N N . THR B 1 105 ? -18.25 -0.925 -5.629 1 98.44 105 THR B N 1
ATOM 3191 C CA . THR B 1 105 ? -16.984 -1.521 -5.23 1 98.44 105 THR B CA 1
ATOM 3192 C C . THR B 1 105 ? -15.898 -1.217 -6.258 1 98.44 105 THR B C 1
ATOM 3194 O O . THR B 1 105 ? -16.203 -0.877 -7.406 1 98.44 105 THR B O 1
ATOM 3197 N N . PRO B 1 106 ? -14.68 -1.241 -5.84 1 98.75 106 PRO B N 1
ATOM 3198 C CA . PRO B 1 106 ? -13.594 -1.106 -6.816 1 98.75 106 PRO B CA 1
ATOM 3199 C C . PRO B 1 106 ? -13.398 -2.369 -7.652 1 98.75 106 PRO B C 1
ATOM 3201 O O . PRO B 1 106 ? -14 -3.406 -7.363 1 98.75 106 PRO B O 1
ATOM 3204 N N . ILE B 1 107 ? -12.75 -2.221 -8.727 1 98.81 107 ILE B N 1
ATOM 3205 C CA . ILE B 1 107 ? -12.078 -3.338 -9.383 1 98.81 107 ILE B CA 1
ATOM 3206 C C . ILE B 1 107 ? -10.586 -3.307 -9.055 1 98.81 107 ILE B C 1
ATOM 3208 O O . ILE B 1 107 ? -9.781 -2.775 -9.82 1 98.81 107 ILE B O 1
ATOM 3212 N N . SER B 1 108 ? -10.305 -3.875 -7.922 1 98.81 108 SER B N 1
ATOM 3213 C CA . SER B 1 108 ? -9 -3.723 -7.289 1 98.81 108 SER B CA 1
ATOM 3214 C C . SER B 1 108 ? -7.891 -4.266 -8.18 1 98.81 108 SER B C 1
ATOM 3216 O O . SER B 1 108 ? -6.824 -3.66 -8.297 1 98.81 108 SER B O 1
ATOM 3218 N N . ALA B 1 109 ? -8.141 -5.402 -8.828 1 98.81 109 ALA B N 1
ATOM 3219 C CA . ALA B 1 109 ? -7.141 -6.004 -9.711 1 98.81 109 ALA B CA 1
ATOM 3220 C C . ALA B 1 109 ? -6.77 -5.059 -10.844 1 98.81 109 ALA B C 1
ATOM 3222 O O . ALA B 1 109 ? -5.602 -4.973 -11.234 1 98.81 109 ALA B O 1
ATOM 3223 N N . LYS B 1 110 ? -7.762 -4.371 -11.391 1 98.81 110 LYS B N 1
ATOM 3224 C CA . LYS B 1 110 ? -7.523 -3.404 -12.461 1 98.81 110 LYS B CA 1
ATOM 3225 C C . LYS B 1 110 ? -6.734 -2.203 -11.945 1 98.81 110 LYS B C 1
ATOM 3227 O O . LYS B 1 110 ? -5.812 -1.729 -12.617 1 98.81 110 LYS B O 1
ATOM 3232 N N . LEU B 1 111 ? -7.105 -1.713 -10.773 1 98.88 111 LEU B N 1
ATOM 3233 C CA . LEU B 1 111 ? -6.371 -0.589 -10.203 1 98.88 111 LEU B CA 1
ATOM 3234 C C . LEU B 1 111 ? -4.902 -0.945 -10 1 98.88 111 LEU B C 1
ATOM 3236 O O . LEU B 1 111 ? -4.016 -0.15 -10.32 1 98.88 111 LEU B O 1
ATOM 3240 N N . VAL B 1 112 ? -4.641 -2.131 -9.477 1 98.94 112 VAL B N 1
ATOM 3241 C CA . VAL B 1 112 ? -3.27 -2.572 -9.234 1 98.94 112 VAL B CA 1
ATOM 3242 C C . VAL B 1 112 ? -2.494 -2.586 -10.555 1 98.94 112 VAL B C 1
ATOM 3244 O O . VAL B 1 112 ? -1.35 -2.129 -10.609 1 98.94 112 VAL B O 1
ATOM 3247 N N . ALA B 1 113 ? -3.137 -3.088 -11.617 1 98.94 113 ALA B N 1
ATOM 3248 C CA . ALA B 1 113 ? -2.502 -3.076 -12.93 1 98.94 113 ALA B CA 1
ATOM 3249 C C . ALA B 1 113 ? -2.152 -1.653 -13.359 1 98.94 113 ALA B C 1
ATOM 3251 O O . ALA B 1 113 ? -1.047 -1.396 -13.844 1 98.94 113 ALA B O 1
ATOM 3252 N N . ASP B 1 114 ? -3.084 -0.722 -13.133 1 98.88 114 ASP B N 1
ATOM 3253 C CA . ASP B 1 114 ? -2.869 0.68 -13.477 1 98.88 114 ASP B CA 1
ATOM 3254 C C . ASP B 1 114 ? -1.705 1.27 -12.688 1 98.88 114 ASP B C 1
ATOM 3256 O O . ASP B 1 114 ? -0.896 2.025 -13.234 1 98.88 114 ASP B O 1
ATOM 3260 N N . LEU B 1 115 ? -1.646 0.919 -11.469 1 98.94 115 LEU B N 1
ATOM 3261 C CA . LEU B 1 115 ? -0.611 1.466 -10.594 1 98.94 115 LEU B CA 1
ATOM 3262 C C . LEU B 1 115 ? 0.77 0.972 -11.016 1 98.94 115 LEU B C 1
ATOM 3264 O O . LEU B 1 115 ? 1.728 1.747 -11.047 1 98.94 115 LEU B O 1
ATOM 3268 N N . ILE B 1 116 ? 0.865 -0.319 -11.328 1 98.94 116 ILE B N 1
ATOM 3269 C CA . ILE B 1 116 ? 2.129 -0.918 -11.742 1 98.94 116 ILE B CA 1
ATOM 3270 C C . ILE B 1 116 ? 2.629 -0.242 -13.016 1 98.94 116 ILE B C 1
ATOM 3272 O O . ILE B 1 116 ? 3.809 0.108 -13.125 1 98.94 116 ILE B O 1
ATOM 3276 N N . GLN B 1 117 ? 1.754 -0.02 -13.93 1 98.88 117 GLN B N 1
ATOM 3277 C CA . GLN B 1 117 ? 2.107 0.632 -15.18 1 98.88 117 GLN B CA 1
ATOM 3278 C C . GLN B 1 117 ? 2.498 2.09 -14.953 1 98.88 117 GLN B C 1
ATOM 3280 O O . GLN B 1 117 ? 3.48 2.57 -15.523 1 98.88 117 GLN B O 1
ATOM 3285 N N . LYS B 1 118 ? 1.779 2.791 -14.086 1 98.81 118 LYS B N 1
ATOM 3286 C CA . LYS B 1 118 ? 2.059 4.191 -13.789 1 98.81 118 LYS B CA 1
ATOM 3287 C C . LYS B 1 118 ? 3.42 4.352 -13.117 1 98.81 118 LYS B C 1
ATOM 3289 O O . LYS B 1 118 ? 4.113 5.348 -13.336 1 98.81 118 LYS B O 1
ATOM 3294 N N . ALA B 1 119 ? 3.77 3.334 -12.344 1 98.88 119 ALA B N 1
ATOM 3295 C CA . ALA B 1 119 ? 5.035 3.381 -11.609 1 98.88 119 ALA B CA 1
ATOM 3296 C C . ALA B 1 119 ? 6.219 3.178 -12.555 1 98.88 119 ALA B C 1
ATOM 3298 O O . ALA B 1 119 ? 7.359 3.48 -12.195 1 98.88 119 ALA B O 1
ATOM 3299 N N . GLY B 1 120 ? 5.934 2.5 -13.766 1 98.75 120 GLY B N 1
ATOM 3300 C CA . GLY B 1 120 ? 7.016 2.545 -14.734 1 98.75 120 GLY B CA 1
ATOM 3301 C C . GLY B 1 120 ? 7.207 1.236 -15.477 1 98.75 120 GLY B C 1
ATOM 3302 O O . GLY B 1 120 ? 8.023 1.15 -16.391 1 98.75 120 GLY B O 1
ATOM 3303 N N . ALA B 1 121 ? 6.406 0.175 -15.18 1 98.88 121 ALA B N 1
ATOM 3304 C CA . ALA B 1 121 ? 6.605 -1.129 -15.805 1 98.88 121 ALA B CA 1
ATOM 3305 C C . ALA B 1 121 ? 6.262 -1.078 -17.297 1 98.88 121 ALA B C 1
ATOM 3307 O O . ALA B 1 121 ? 5.246 -0.5 -17.688 1 98.88 121 ALA B O 1
ATOM 3308 N N . ASN B 1 122 ? 7.105 -1.689 -18.078 1 98.75 122 ASN B N 1
ATOM 3309 C CA . ASN B 1 122 ? 6.879 -1.812 -19.516 1 98.75 122 ASN B CA 1
ATOM 3310 C C . ASN B 1 122 ? 6.336 -3.191 -19.875 1 98.75 122 ASN B C 1
ATOM 3312 O O . ASN B 1 122 ? 5.809 -3.383 -20.969 1 98.75 122 ASN B O 1
ATOM 3316 N N . ARG B 1 123 ? 6.508 -4.105 -19.031 1 98.69 123 ARG B N 1
ATOM 3317 C CA . ARG B 1 123 ? 6.086 -5.5 -19.156 1 98.69 123 ARG B CA 1
ATOM 3318 C C . ARG B 1 123 ? 5.828 -6.117 -17.797 1 98.69 123 ARG B C 1
ATOM 3320 O O . ARG B 1 123 ? 6.363 -5.652 -16.781 1 98.69 123 ARG B O 1
ATOM 3327 N N . VAL B 1 124 ? 4.926 -7.094 -17.766 1 98.88 124 VAL B N 1
ATOM 3328 C CA . VAL B 1 124 ? 4.703 -7.789 -16.5 1 98.88 124 VAL B CA 1
ATOM 3329 C C . VAL B 1 124 ? 4.75 -9.297 -16.719 1 98.88 124 VAL B C 1
ATOM 3331 O O . VAL B 1 124 ? 4.258 -9.797 -17.734 1 98.88 124 VAL B O 1
ATOM 3334 N N . ILE B 1 125 ? 5.418 -10.016 -15.82 1 98.81 125 ILE B N 1
ATOM 3335 C CA . ILE B 1 125 ? 5.391 -11.469 -15.742 1 98.81 125 ILE B CA 1
ATOM 3336 C C . ILE B 1 125 ? 4.609 -11.906 -14.5 1 98.81 125 ILE B C 1
ATOM 3338 O O . ILE B 1 125 ? 4.902 -11.461 -13.391 1 98.81 125 ILE B O 1
ATOM 3342 N N . VAL B 1 126 ? 3.625 -12.68 -14.703 1 98.75 126 VAL B N 1
ATOM 3343 C CA . VAL B 1 126 ? 2.791 -13.156 -13.602 1 98.75 126 VAL B CA 1
ATOM 3344 C C . VAL B 1 126 ? 2.613 -14.664 -13.703 1 98.75 126 VAL B C 1
ATOM 3346 O O . VAL B 1 126 ? 2.826 -15.25 -14.766 1 98.75 126 VAL B O 1
ATOM 3349 N N . VAL B 1 127 ? 2.277 -15.297 -12.539 1 98.62 127 VAL B N 1
ATOM 3350 C CA . VAL B 1 127 ? 2.023 -16.734 -12.508 1 98.62 127 VAL B CA 1
ATOM 3351 C C . VAL B 1 127 ? 0.585 -17 -12.07 1 98.62 127 VAL B C 1
ATOM 3353 O O . VAL B 1 127 ? 0.186 -16.609 -10.969 1 98.62 127 VAL B O 1
ATOM 3356 N N . ASP B 1 128 ? -0.172 -17.625 -12.922 1 98 128 ASP B N 1
ATOM 3357 C CA . ASP B 1 128 ? -1.528 -18.094 -12.641 1 98 128 ASP B CA 1
ATOM 3358 C C . ASP B 1 128 ? -2.371 -16.969 -12.023 1 98 128 ASP B C 1
ATOM 3360 O O . ASP B 1 128 ? -2.797 -17.078 -10.867 1 98 128 ASP B O 1
ATOM 3364 N N . LEU B 1 129 ? -2.658 -15.969 -12.844 1 98.25 129 LEU B N 1
ATOM 3365 C CA . LEU B 1 129 ? -3.668 -15.008 -12.422 1 98.25 129 LEU B CA 1
ATOM 3366 C C . LEU B 1 129 ? -4.965 -15.711 -12.039 1 98.25 129 LEU B C 1
ATOM 3368 O O . LEU B 1 129 ? -5.359 -16.688 -12.688 1 98.25 129 LEU B O 1
ATOM 3372 N N . HIS B 1 130 ? -5.656 -15.227 -10.969 1 97.38 130 HIS B N 1
ATOM 3373 C CA . HIS B 1 130 ? -6.914 -15.836 -10.547 1 97.38 130 HIS B CA 1
ATOM 3374 C C . HIS B 1 130 ? -7.898 -15.922 -11.711 1 97.38 130 HIS B C 1
ATOM 3376 O O . HIS B 1 130 ? -8.609 -16.906 -11.852 1 97.38 130 HIS B O 1
ATOM 3382 N N . SER B 1 131 ? -7.934 -14.844 -12.445 1 96.44 131 SER B N 1
ATOM 3383 C CA . SER B 1 131 ? -8.672 -14.773 -13.703 1 96.44 131 SER B CA 1
ATOM 3384 C C . SER B 1 131 ? -7.762 -14.359 -14.852 1 96.44 131 SER B C 1
ATOM 3386 O O . SER B 1 131 ? -7.184 -13.273 -14.828 1 96.44 131 SER B O 1
ATOM 3388 N N . PRO B 1 132 ? -7.691 -15.227 -15.859 1 95.38 132 PRO B N 1
ATOM 3389 C CA . PRO B 1 132 ? -6.828 -14.875 -16.984 1 95.38 132 PRO B CA 1
ATOM 3390 C C . PRO B 1 132 ? -7.219 -13.555 -17.641 1 95.38 132 PRO B C 1
ATOM 3392 O O . PRO B 1 132 ? -6.387 -12.906 -18.281 1 95.38 132 PRO B O 1
ATOM 3395 N N . GLN B 1 133 ? -8.445 -13.148 -17.5 1 96.94 133 GLN B N 1
ATOM 3396 C CA . GLN B 1 133 ? -8.953 -11.906 -18.062 1 96.94 133 GLN B CA 1
ATOM 3397 C C . GLN B 1 133 ? -8.195 -10.703 -17.531 1 96.94 133 GLN B C 1
ATOM 3399 O O . GLN B 1 133 ? -8.164 -9.641 -18.172 1 96.94 133 GLN B O 1
ATOM 3404 N N . ILE B 1 134 ? -7.527 -10.844 -16.422 1 98.44 134 ILE B N 1
ATOM 3405 C CA . ILE B 1 134 ? -6.773 -9.758 -15.805 1 98.44 134 ILE B CA 1
ATOM 3406 C C . ILE B 1 134 ? -5.66 -9.305 -16.734 1 98.44 134 ILE B C 1
ATOM 3408 O O . ILE B 1 134 ? -5.227 -8.148 -16.688 1 98.44 134 ILE B O 1
ATOM 3412 N N . GLN B 1 135 ? -5.215 -10.18 -17.625 1 98.44 135 GLN B N 1
ATOM 3413 C CA . GLN B 1 135 ? -4.234 -9.797 -18.625 1 98.44 135 GLN B CA 1
ATOM 3414 C C . GLN B 1 135 ? -4.688 -8.555 -19.391 1 98.44 135 GLN B C 1
ATOM 3416 O O . GLN B 1 135 ? -3.871 -7.703 -19.75 1 98.44 135 GLN B O 1
ATOM 3421 N N . GLY B 1 136 ? -5.957 -8.43 -19.594 1 98.5 136 GLY B N 1
ATOM 3422 C CA . GLY B 1 136 ? -6.52 -7.312 -20.344 1 98.5 136 GLY B CA 1
ATOM 3423 C C . GLY B 1 136 ? -6.539 -6.02 -19.547 1 98.5 136 GLY B C 1
ATOM 3424 O O . GLY B 1 136 ? -6.832 -4.953 -20.094 1 98.5 136 GLY B O 1
ATOM 3425 N N . PHE B 1 137 ? -6.27 -6.066 -18.25 1 98.69 137 PHE B N 1
ATOM 3426 C CA . PHE B 1 137 ? -6.23 -4.871 -17.422 1 98.69 137 PHE B CA 1
ATOM 3427 C C . PHE B 1 137 ? -4.953 -4.078 -17.672 1 98.69 137 PHE B C 1
ATOM 3429 O O . PHE B 1 137 ? -4.852 -2.914 -17.281 1 98.69 137 PHE B O 1
ATOM 3436 N N . PHE B 1 138 ? -3.959 -4.742 -18.281 1 98.75 138 PHE B N 1
ATOM 3437 C CA . PHE B 1 138 ? -2.684 -4.113 -18.594 1 98.75 138 PHE B CA 1
ATOM 3438 C C . PHE B 1 138 ? -2.68 -3.584 -20.016 1 98.75 138 PHE B C 1
ATOM 3440 O O . PHE B 1 138 ? -3.203 -4.234 -20.922 1 98.75 138 PHE B O 1
ATOM 3447 N N . ASP B 1 139 ? -2.109 -2.434 -20.219 1 98.5 139 ASP B N 1
ATOM 3448 C CA . ASP B 1 139 ? -1.901 -1.88 -21.547 1 98.5 139 ASP B CA 1
ATOM 3449 C C . ASP B 1 139 ? -0.486 -2.164 -22.047 1 98.5 139 ASP B C 1
ATOM 3451 O O . ASP B 1 139 ? -0.019 -1.537 -23 1 98.5 139 ASP B O 1
ATOM 3455 N N . ILE B 1 140 ? 0.209 -3.025 -21.375 1 98.62 140 ILE B N 1
ATOM 3456 C CA . ILE B 1 140 ? 1.568 -3.445 -21.703 1 98.62 140 ILE B CA 1
ATOM 3457 C C . ILE B 1 140 ? 1.615 -4.965 -21.859 1 98.62 140 ILE B C 1
ATOM 3459 O O . ILE B 1 140 ? 0.694 -5.668 -21.438 1 98.62 140 ILE B O 1
ATOM 3463 N N . PRO B 1 141 ? 2.676 -5.5 -22.484 1 98.06 141 PRO B N 1
ATOM 3464 C CA . PRO B 1 141 ? 2.773 -6.953 -22.641 1 98.06 141 PRO B CA 1
ATOM 3465 C C . PRO B 1 141 ? 2.729 -7.691 -21.297 1 98.06 141 PRO B C 1
ATOM 3467 O O . PRO B 1 141 ? 3.348 -7.25 -20.328 1 98.06 141 PRO B O 1
ATOM 3470 N N . VAL B 1 142 ? 1.957 -8.742 -21.281 1 98.5 142 VAL B N 1
ATOM 3471 C CA . VAL B 1 142 ? 1.829 -9.602 -20.109 1 98.5 142 VAL B CA 1
ATOM 3472 C C . VAL B 1 142 ? 2.305 -11.008 -20.453 1 98.5 142 VAL B C 1
ATOM 3474 O O . VAL B 1 142 ? 1.82 -11.625 -21.406 1 98.5 142 VAL B O 1
ATOM 3477 N N . GLU B 1 143 ? 3.283 -11.477 -19.734 1 98.06 143 GLU B N 1
ATOM 3478 C CA . GLU B 1 143 ? 3.648 -12.891 -19.766 1 98.06 143 GLU B CA 1
ATOM 3479 C C . GLU B 1 143 ? 2.951 -13.664 -18.641 1 98.06 143 GLU B C 1
ATOM 3481 O O . GLU B 1 143 ? 3.389 -13.625 -17.5 1 98.06 143 GLU B O 1
ATOM 3486 N N . HIS B 1 144 ? 1.92 -14.328 -19.016 1 98.06 144 HIS B N 1
ATOM 3487 C CA . HIS B 1 144 ? 1.139 -15.102 -18.062 1 98.06 144 HIS B CA 1
ATOM 3488 C C . HIS B 1 144 ? 1.593 -16.562 -18.031 1 98.06 144 HIS B C 1
ATOM 3490 O O . HIS B 1 144 ? 1.296 -17.328 -18.938 1 98.06 144 HIS B O 1
ATOM 3496 N N . LEU B 1 145 ? 2.268 -16.922 -16.953 1 98.12 145 LEU B N 1
ATOM 3497 C CA . LEU B 1 145 ? 2.814 -18.266 -16.828 1 98.12 145 LEU B CA 1
ATOM 3498 C C . LEU B 1 145 ? 1.862 -19.156 -16.031 1 98.12 145 LEU B C 1
ATOM 3500 O O . LEU B 1 145 ? 1.026 -18.672 -15.273 1 98.12 145 LEU B O 1
ATOM 3504 N N . THR B 1 146 ? 1.931 -20.469 -16.281 1 97.69 146 THR B N 1
ATOM 3505 C CA . THR B 1 146 ? 1.155 -21.438 -15.508 1 97.69 146 THR B CA 1
ATOM 3506 C C . THR B 1 146 ? 2.078 -22.406 -14.766 1 97.69 146 THR B C 1
ATOM 3508 O O . THR B 1 146 ? 3.104 -22.828 -15.305 1 97.69 146 THR B O 1
ATOM 3511 N N . ALA B 1 147 ? 1.705 -22.703 -13.57 1 97.88 147 ALA B N 1
ATOM 3512 C CA . ALA B 1 147 ? 2.516 -23.578 -12.727 1 97.88 147 ALA B CA 1
ATOM 3513 C C . ALA B 1 147 ? 2.203 -25.047 -13.008 1 97.88 147 ALA B C 1
ATOM 3515 O O . ALA B 1 147 ? 2.836 -25.938 -12.438 1 97.88 147 ALA B O 1
ATOM 3516 N N . ILE B 1 148 ? 1.297 -25.344 -13.883 1 97.81 148 ILE B N 1
ATOM 3517 C CA . ILE B 1 148 ? 0.798 -26.703 -14.102 1 97.81 148 ILE B CA 1
ATOM 3518 C C . ILE B 1 148 ? 1.955 -27.625 -14.484 1 97.81 148 ILE B C 1
ATOM 3520 O O . ILE B 1 148 ? 2.102 -28.703 -13.93 1 97.81 148 ILE B O 1
ATOM 3524 N N . PRO B 1 149 ? 2.883 -27.203 -15.406 1 97.06 149 PRO B N 1
ATOM 3525 C CA . PRO B 1 149 ? 3.996 -28.094 -15.742 1 97.06 149 PRO B CA 1
ATOM 3526 C C . PRO B 1 149 ? 4.898 -28.391 -14.539 1 97.06 149 PRO B C 1
ATOM 3528 O O . PRO B 1 149 ? 5.395 -29.5 -14.391 1 97.06 149 PRO B O 1
ATOM 3531 N N . VAL B 1 150 ? 5.125 -27.375 -13.711 1 97.69 150 VAL B N 1
ATOM 3532 C CA . VAL B 1 150 ? 5.973 -27.516 -12.531 1 97.69 150 VAL B CA 1
ATOM 3533 C C . VAL B 1 150 ? 5.328 -28.469 -11.539 1 97.69 150 VAL B C 1
ATOM 3535 O O . VAL B 1 150 ? 5.992 -29.359 -11.008 1 97.69 150 VAL B O 1
ATOM 3538 N N . LEU B 1 151 ? 4.023 -28.297 -11.32 1 98.19 151 LEU B N 1
ATOM 3539 C CA . LEU B 1 151 ? 3.281 -29.156 -10.398 1 98.19 151 LEU B CA 1
ATOM 3540 C C . LEU B 1 151 ? 3.199 -30.578 -10.938 1 98.19 151 LEU B C 1
ATOM 3542 O O . LEU B 1 151 ? 3.385 -31.531 -10.188 1 98.19 151 LEU B O 1
ATOM 3546 N N . TYR B 1 152 ? 2.953 -30.75 -12.227 1 98 152 TYR B N 1
ATOM 3547 C CA . TYR B 1 152 ? 2.906 -32.062 -12.875 1 98 152 TYR B CA 1
ATOM 3548 C C . TYR B 1 152 ? 4.215 -32.812 -12.688 1 98 152 TYR B C 1
ATOM 3550 O O . TYR B 1 152 ? 4.215 -33.969 -12.305 1 98 152 TYR B O 1
ATOM 3558 N N . ASP B 1 153 ? 5.348 -32.094 -12.984 1 97.62 153 ASP B N 1
ATOM 3559 C CA . ASP B 1 153 ? 6.664 -32.719 -12.891 1 97.62 153 ASP B CA 1
ATOM 3560 C C . ASP B 1 153 ? 6.926 -33.219 -11.477 1 97.62 153 ASP B C 1
ATOM 3562 O O . ASP B 1 153 ? 7.449 -34.312 -11.289 1 97.62 153 ASP B O 1
ATOM 3566 N N . TYR B 1 154 ? 6.535 -32.438 -10.508 1 98 154 TYR B N 1
ATOM 3567 C CA . TYR B 1 154 ? 6.73 -32.844 -9.117 1 98 154 TYR B CA 1
ATOM 3568 C C . TYR B 1 154 ? 5.887 -34.062 -8.781 1 98 154 TYR B C 1
ATOM 3570 O O . TYR B 1 154 ? 6.379 -35.031 -8.18 1 98 154 TYR B O 1
ATOM 3578 N N . ILE B 1 155 ? 4.609 -34.031 -9.109 1 98 155 ILE B N 1
ATOM 3579 C CA . ILE B 1 155 ? 3.684 -35.125 -8.797 1 98 155 ILE B CA 1
ATOM 3580 C C . ILE B 1 155 ? 4.16 -36.406 -9.461 1 98 155 ILE B C 1
ATOM 3582 O O . ILE B 1 155 ? 4.234 -37.469 -8.812 1 98 155 ILE B O 1
ATOM 3586 N N . ARG B 1 156 ? 4.531 -36.312 -10.695 1 97.12 156 ARG B N 1
ATOM 3587 C CA . ARG B 1 156 ? 4.98 -37.469 -11.453 1 97.12 156 ARG B CA 1
ATOM 3588 C C . ARG B 1 156 ? 6.207 -38.125 -10.805 1 97.12 156 ARG B C 1
ATOM 3590 O O . ARG B 1 156 ? 6.312 -39.344 -10.727 1 97.12 156 ARG B O 1
ATOM 3597 N N . LYS B 1 157 ? 7.055 -37.281 -10.289 1 97.56 157 LYS B N 1
ATOM 3598 C CA . LYS B 1 157 ? 8.344 -37.781 -9.781 1 97.56 157 LYS B CA 1
ATOM 3599 C C . LYS B 1 157 ? 8.219 -38.25 -8.336 1 97.56 157 LYS B C 1
ATOM 3601 O O . LYS B 1 157 ? 8.922 -39.156 -7.922 1 97.56 157 LYS B O 1
ATOM 3606 N N . ASN B 1 158 ? 7.332 -37.625 -7.582 1 97.38 158 ASN B N 1
ATOM 3607 C CA . ASN B 1 158 ? 7.422 -37.781 -6.133 1 97.38 158 ASN B CA 1
ATOM 3608 C C . ASN B 1 158 ? 6.184 -38.469 -5.566 1 97.38 158 ASN B C 1
ATOM 3610 O O . ASN B 1 158 ? 6.156 -38.844 -4.391 1 97.38 158 ASN B O 1
ATOM 3614 N N . VAL B 1 159 ? 5.148 -38.656 -6.367 1 96.56 159 VAL B N 1
ATOM 3615 C CA . VAL B 1 159 ? 3.908 -39.25 -5.863 1 96.56 159 VAL B CA 1
ATOM 3616 C C . VAL B 1 159 ? 3.557 -40.5 -6.664 1 96.56 159 VAL B C 1
ATOM 3618 O O . VAL B 1 159 ? 3.447 -40.438 -7.891 1 96.56 159 VAL B O 1
ATOM 3621 N N . VAL B 1 160 ? 3.383 -41.562 -5.98 1 96 160 VAL B N 1
ATOM 3622 C CA . VAL B 1 160 ? 2.932 -42.781 -6.629 1 96 160 VAL B CA 1
ATOM 3623 C C . VAL B 1 160 ? 1.41 -42.75 -6.766 1 96 160 VAL B C 1
ATOM 3625 O O . VAL B 1 160 ? 0.692 -42.688 -5.766 1 96 160 VAL B O 1
ATOM 3628 N N . LEU B 1 161 ? 0.979 -42.844 -7.988 1 95.69 161 LEU B N 1
ATOM 3629 C CA . LEU B 1 161 ? -0.448 -42.812 -8.289 1 95.69 161 LEU B CA 1
ATOM 3630 C C . LEU B 1 161 ? -0.865 -44.094 -9.039 1 95.69 161 LEU B C 1
ATOM 3632 O O . LEU B 1 161 ? -0.239 -44.438 -10.039 1 95.69 161 LEU B O 1
ATOM 3636 N N . GLU B 1 162 ? -1.812 -44.719 -8.609 1 95.75 162 GLU B N 1
ATOM 3637 C CA . GLU B 1 162 ? -2.318 -45.938 -9.266 1 95.75 162 GLU B CA 1
ATOM 3638 C C . GLU B 1 162 ? -3.498 -45.594 -10.18 1 95.75 162 GLU B C 1
ATOM 3640 O O . GLU B 1 162 ? -3.482 -45.938 -11.367 1 95.75 162 GLU B O 1
ATOM 3645 N N . ASN B 1 163 ? -4.527 -45.031 -9.633 1 97.06 163 ASN B N 1
ATOM 3646 C CA . ASN B 1 163 ? -5.734 -44.625 -10.352 1 97.06 163 ASN B CA 1
ATOM 3647 C C . ASN B 1 163 ? -6.148 -43.219 -10.016 1 97.06 163 ASN B C 1
ATOM 3649 O O . ASN B 1 163 ? -7.152 -43 -9.328 1 97.06 163 ASN B O 1
ATOM 3653 N N . PRO B 1 164 ? -5.379 -42.281 -10.617 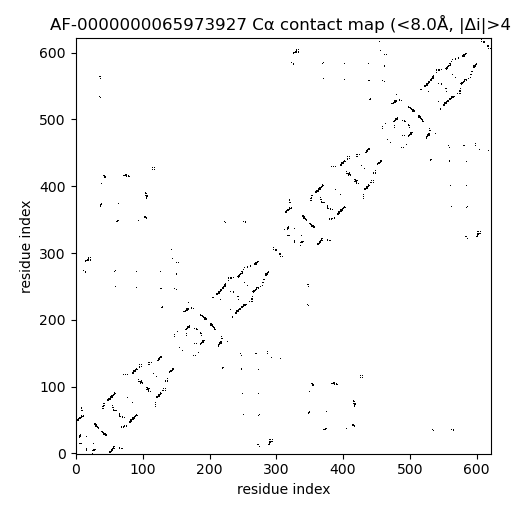1 98.12 164 PRO B N 1
ATOM 3654 C CA . PRO B 1 164 ? -5.605 -40.875 -10.219 1 98.12 164 PRO B CA 1
ATOM 3655 C C . PRO B 1 164 ? -6.797 -40.25 -10.938 1 98.12 164 PRO B C 1
ATOM 3657 O O . PRO B 1 164 ? -7.199 -40.719 -12.008 1 98.12 164 PRO B O 1
ATOM 3660 N N . ILE B 1 165 ? -7.352 -39.25 -10.367 1 98.62 165 ILE B N 1
ATOM 3661 C CA . ILE B 1 165 ? -8.328 -38.344 -10.961 1 98.62 165 ILE B CA 1
ATOM 3662 C C . ILE B 1 165 ? -8.07 -36.906 -10.469 1 98.62 165 ILE B C 1
ATOM 3664 O O . ILE B 1 165 ? -7.723 -36.688 -9.305 1 98.62 165 ILE B O 1
ATOM 3668 N N . VAL B 1 166 ? -8.117 -35.938 -11.391 1 98.81 166 VAL B N 1
ATOM 3669 C CA . VAL B 1 166 ? -7.941 -34.562 -11 1 98.81 166 VAL B CA 1
ATOM 3670 C C . VAL B 1 166 ? -9.305 -33.906 -10.727 1 98.81 166 VAL B C 1
ATOM 3672 O O . VAL B 1 166 ? -10.258 -34.125 -11.477 1 98.81 166 VAL B O 1
ATOM 3675 N N . VAL B 1 167 ? -9.406 -33.219 -9.625 1 98.75 167 VAL B N 1
ATOM 3676 C CA . VAL B 1 167 ? -10.695 -32.656 -9.219 1 98.75 167 VAL B CA 1
ATOM 3677 C C . VAL B 1 167 ? -10.594 -31.141 -9.094 1 98.75 167 VAL B C 1
ATOM 3679 O O . VAL B 1 167 ? -9.664 -30.625 -8.461 1 98.75 167 VAL B O 1
ATOM 3682 N N . SER B 1 168 ? -11.461 -30.422 -9.734 1 98.31 168 SER B N 1
ATOM 3683 C CA . SER B 1 168 ? -11.617 -28.984 -9.539 1 98.31 168 SER B CA 1
ATOM 3684 C C . SER B 1 168 ? -12.531 -28.688 -8.352 1 98.31 168 SER B C 1
ATOM 3686 O O . SER B 1 168 ? -13.625 -29.25 -8.25 1 98.31 168 SER B O 1
ATOM 3688 N N . PRO B 1 169 ? -12.062 -27.812 -7.449 1 96.38 169 PRO B N 1
ATOM 3689 C CA . PRO B 1 169 ? -12.883 -27.547 -6.27 1 96.38 169 PRO B CA 1
ATOM 3690 C C . PRO B 1 169 ? -14.094 -26.672 -6.586 1 96.38 169 PRO B C 1
ATOM 3692 O O . PRO B 1 169 ? -15.008 -26.547 -5.762 1 96.38 169 PRO B O 1
ATOM 3695 N N . ASP B 1 170 ? -14.109 -25.984 -7.734 1 91.88 170 ASP B N 1
ATOM 3696 C CA . ASP B 1 170 ? -15.25 -25.188 -8.164 1 91.88 170 ASP B CA 1
ATOM 3697 C C . ASP B 1 170 ? -15.312 -25.094 -9.688 1 91.88 170 ASP B C 1
ATOM 3699 O O . ASP B 1 170 ? -14.453 -25.656 -10.383 1 91.88 170 ASP B O 1
ATOM 3703 N N . ALA B 1 171 ? -16.328 -24.484 -10.188 1 90.81 171 ALA B N 1
ATOM 3704 C CA . ALA B 1 171 ? -16.562 -24.422 -11.625 1 90.81 171 ALA B CA 1
ATOM 3705 C C . ALA B 1 171 ? -15.516 -23.547 -12.312 1 90.81 171 ALA B C 1
ATOM 3707 O O . ALA B 1 171 ? -15.164 -23.797 -13.469 1 90.81 171 ALA B O 1
ATOM 3708 N N . GLY B 1 172 ? -14.953 -22.625 -11.664 1 90.5 172 GLY B N 1
ATOM 3709 C CA . GLY B 1 172 ? -14.008 -21.688 -12.234 1 90.5 172 GLY B CA 1
ATOM 3710 C C . GLY B 1 172 ? -12.641 -22.281 -12.492 1 90.5 172 GLY B C 1
ATOM 3711 O O . GLY B 1 172 ? -11.867 -21.766 -13.305 1 90.5 172 GLY B O 1
ATOM 3712 N N . GLY B 1 173 ? -12.336 -23.422 -11.828 1 94.88 173 GLY B N 1
ATOM 3713 C CA . GLY B 1 173 ? -11.016 -24.016 -11.93 1 94.88 173 GLY B CA 1
ATOM 3714 C C . GLY B 1 173 ? -10.961 -25.203 -12.867 1 94.88 173 GLY B C 1
ATOM 3715 O O . GLY B 1 173 ? -9.961 -25.922 -12.914 1 94.88 173 GLY B O 1
ATOM 3716 N N . VAL B 1 174 ? -12.031 -25.422 -13.617 1 96.31 174 VAL B N 1
ATOM 3717 C CA . VAL B 1 174 ? -12.164 -26.625 -14.43 1 96.31 174 VAL B CA 1
ATOM 3718 C C . VAL B 1 174 ? -11.055 -26.672 -15.469 1 96.31 174 VAL B C 1
ATOM 3720 O O . VAL B 1 174 ? -10.461 -27.734 -15.711 1 96.31 174 VAL B O 1
ATOM 3723 N N . LYS B 1 175 ? -10.797 -25.562 -16.109 1 96.12 17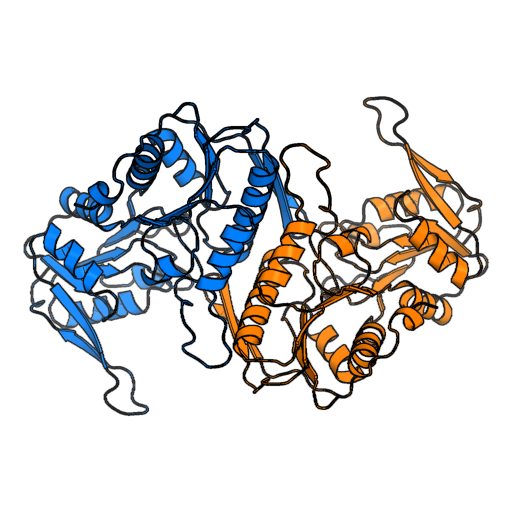5 LYS B N 1
ATOM 3724 C CA . LYS B 1 175 ? -9.758 -25.531 -17.141 1 96.12 175 LYS B CA 1
ATOM 3725 C C . LYS B 1 175 ? -8.406 -25.953 -16.562 1 96.12 175 LYS B C 1
ATOM 3727 O O . LYS B 1 175 ? -7.684 -26.734 -17.172 1 96.12 175 LYS B O 1
ATOM 3732 N N . ARG B 1 176 ? -8.078 -25.422 -15.445 1 96.81 176 ARG B N 1
ATOM 3733 C CA . ARG B 1 176 ? -6.836 -25.766 -14.75 1 96.81 176 ARG B CA 1
ATOM 3734 C C . ARG B 1 176 ? -6.781 -27.25 -14.43 1 96.81 176 ARG B C 1
ATOM 3736 O O . ARG B 1 176 ? -5.758 -27.906 -14.648 1 96.81 176 ARG B O 1
ATOM 3743 N N . ALA B 1 177 ? -7.867 -27.766 -13.906 1 98 177 ALA B N 1
ATOM 3744 C CA . ALA B 1 177 ? -7.961 -29.188 -13.586 1 98 177 ALA B CA 1
ATOM 3745 C C . ALA B 1 177 ? -7.781 -30.047 -14.836 1 98 177 ALA B C 1
ATOM 3747 O O . ALA B 1 177 ? -7.078 -31.062 -14.805 1 98 177 ALA B O 1
ATOM 3748 N N . ARG B 1 178 ? -8.406 -29.625 -15.906 1 97.69 178 ARG B N 1
ATOM 3749 C CA . ARG B 1 178 ? -8.305 -30.344 -17.172 1 97.69 178 ARG B CA 1
ATOM 3750 C C . ARG B 1 178 ? -6.867 -30.359 -17.672 1 97.69 178 ARG B C 1
ATOM 3752 O O . ARG B 1 178 ? -6.387 -31.391 -18.172 1 97.69 178 ARG B O 1
ATOM 3759 N N . ASP B 1 179 ? -6.203 -29.25 -17.578 1 97.12 179 ASP B N 1
ATOM 3760 C CA . ASP B 1 179 ? -4.82 -29.141 -18.031 1 97.12 179 ASP B CA 1
ATOM 3761 C C . ASP B 1 179 ? -3.926 -30.141 -17.281 1 97.12 179 ASP B C 1
ATOM 3763 O O . ASP B 1 179 ? -3.111 -30.828 -17.891 1 97.12 179 ASP B O 1
ATOM 3767 N N . LEU B 1 180 ? -4.102 -30.188 -16.016 1 98.06 180 LEU B N 1
ATOM 3768 C CA . LEU B 1 180 ? -3.307 -31.125 -15.227 1 98.06 180 LEU B CA 1
ATOM 3769 C C . LEU B 1 180 ? -3.695 -32.562 -15.531 1 98.06 180 LEU B C 1
ATOM 3771 O O . LEU B 1 180 ? -2.828 -33.438 -15.672 1 98.06 180 LEU B O 1
ATOM 3775 N N . ALA B 1 181 ? -5.004 -32.844 -15.609 1 98.31 181 ALA B N 1
ATOM 3776 C CA . ALA B 1 181 ? -5.508 -34.188 -15.898 1 98.31 181 ALA B CA 1
ATOM 3777 C C . ALA B 1 181 ? -4.965 -34.688 -17.219 1 98.31 181 ALA B C 1
ATOM 3779 O O . ALA B 1 181 ? -4.586 -35.875 -17.344 1 98.31 181 ALA B O 1
ATOM 3780 N N . ASN B 1 182 ? -4.98 -33.844 -18.188 1 97.81 182 ASN B N 1
ATOM 3781 C CA . ASN B 1 182 ? -4.449 -34.219 -19.5 1 97.81 182 ASN B CA 1
ATOM 3782 C C . ASN B 1 182 ? -2.984 -34.625 -19.406 1 97.81 182 ASN B C 1
ATOM 3784 O O . ASN B 1 182 ? -2.58 -35.625 -20.031 1 97.81 182 ASN B O 1
ATOM 3788 N N . LYS B 1 183 ? -2.205 -33.938 -18.719 1 97.06 183 LYS B N 1
ATOM 3789 C CA . LYS B 1 183 ? -0.791 -34.281 -18.562 1 97.06 183 LYS B CA 1
ATOM 3790 C C . LYS B 1 183 ? -0.617 -35.594 -17.828 1 97.06 183 LYS B C 1
ATOM 3792 O O . LYS B 1 183 ? 0.309 -36.344 -18.109 1 97.06 183 LYS B O 1
ATOM 3797 N N . LEU B 1 184 ? -1.489 -35.844 -16.875 1 97.25 184 LEU B N 1
ATOM 3798 C CA . LEU B 1 184 ? -1.399 -37.031 -16.062 1 97.25 184 LEU B CA 1
ATOM 3799 C C . LEU B 1 184 ? -2.045 -38.219 -16.781 1 97.25 184 LEU B C 1
ATOM 3801 O O . LEU B 1 184 ? -1.847 -39.375 -16.391 1 97.25 184 LEU B O 1
ATOM 3805 N N . GLY B 1 185 ? -2.809 -37.938 -17.781 1 97.12 185 GLY B N 1
ATOM 3806 C CA . GLY B 1 185 ? -3.51 -38.969 -18.516 1 97.12 185 GLY B CA 1
ATOM 3807 C C . GLY B 1 185 ? -4.664 -39.594 -17.734 1 97.12 185 GLY B C 1
ATOM 3808 O O . GLY B 1 185 ? -4.859 -40.781 -17.75 1 97.12 185 GLY B O 1
ATOM 3809 N N . CYS B 1 186 ? -5.379 -38.781 -17.047 1 97.62 186 CYS B N 1
ATOM 3810 C CA . CYS B 1 186 ? -6.465 -39.281 -16.219 1 97.62 186 CYS B CA 1
ATOM 3811 C C . CYS B 1 186 ? -7.723 -38.438 -16.375 1 97.62 186 CYS B C 1
ATOM 3813 O O . CYS B 1 186 ? -7.754 -37.5 -17.172 1 97.62 186 CYS B O 1
ATOM 3815 N N . GLY B 1 187 ? -8.859 -38.812 -15.68 1 97.44 187 GLY B N 1
ATOM 3816 C CA . GLY B 1 187 ? -10.125 -38.125 -15.758 1 97.44 187 GLY B CA 1
ATOM 3817 C C . GLY B 1 187 ? -10.195 -36.906 -14.84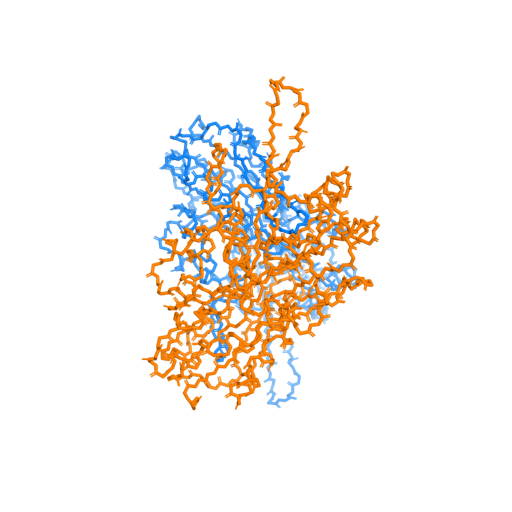4 1 97.44 187 GLY B C 1
ATOM 3818 O O . GLY B 1 187 ? -9.25 -36.625 -14.109 1 97.44 187 GLY B O 1
ATOM 3819 N N . ILE B 1 188 ? -11.305 -36.25 -15 1 98 188 ILE B N 1
ATOM 3820 C CA . ILE B 1 188 ? -11.5 -35.062 -14.188 1 98 188 ILE B CA 1
ATOM 3821 C C . ILE B 1 188 ? -12.805 -35.156 -13.414 1 98 188 ILE B C 1
ATOM 3823 O O . ILE B 1 188 ? -13.75 -35.812 -13.867 1 98 188 ILE B O 1
ATOM 3827 N N . GLY B 1 189 ? -12.812 -34.688 -12.234 1 97.81 189 GLY B N 1
ATOM 3828 C CA . GLY B 1 189 ? -14.008 -34.438 -11.453 1 97.81 189 GLY B CA 1
ATOM 3829 C C . GLY B 1 189 ? -14.18 -32.938 -11.125 1 97.81 189 GLY B C 1
ATOM 3830 O O . GLY B 1 189 ? -13.203 -32.188 -11.109 1 97.81 189 GLY B O 1
ATOM 3831 N N . VAL B 1 190 ? -15.438 -32.531 -10.945 1 97.5 190 VAL B N 1
ATOM 3832 C CA . VAL B 1 190 ? -15.719 -31.156 -10.617 1 97.5 190 VAL B CA 1
ATOM 3833 C C . VAL B 1 190 ? -16.672 -31.078 -9.43 1 97.5 190 VAL B C 1
ATOM 3835 O O . VAL B 1 190 ? -17.703 -31.766 -9.414 1 97.5 190 VAL B O 1
ATOM 3838 N N . ILE B 1 191 ? -16.25 -30.344 -8.469 1 96.44 191 ILE B N 1
ATOM 3839 C CA . ILE B 1 191 ? -17.141 -30.094 -7.344 1 96.44 191 ILE B CA 1
ATOM 3840 C C . ILE B 1 191 ? -18.031 -28.891 -7.641 1 96.44 191 ILE B C 1
ATOM 3842 O O . ILE B 1 191 ? -17.547 -27.844 -8.086 1 96.44 191 ILE B O 1
ATOM 3846 N N . LEU B 1 192 ? -19.266 -29 -7.445 1 92.25 192 LEU B N 1
ATOM 3847 C CA . LEU B 1 192 ? -20.25 -27.953 -7.695 1 92.25 192 LEU B CA 1
ATOM 3848 C C . LEU B 1 192 ? -20.969 -27.562 -6.41 1 92.25 192 LEU B C 1
ATOM 3850 O O . LEU B 1 192 ? -21.25 -28.406 -5.566 1 92.25 192 LEU B O 1
ATOM 3854 N N . LYS B 1 193 ? -20.906 -26.266 -6.219 1 86.06 193 LYS B N 1
ATOM 3855 C CA . LYS B 1 193 ? -21.703 -25.75 -5.113 1 86.06 193 LYS B CA 1
ATOM 3856 C C . LYS B 1 193 ? -23.109 -25.344 -5.586 1 86.06 193 LYS B C 1
ATOM 3858 O O . LYS B 1 193 ? -23.25 -24.719 -6.637 1 86.06 193 LYS B O 1
ATOM 3863 N N . ARG B 1 194 ? -24.109 -25.984 -5.023 1 80.06 194 ARG B N 1
ATOM 3864 C CA . ARG B 1 194 ? -25.5 -25.672 -5.383 1 80.06 194 ARG B CA 1
ATOM 3865 C C . ARG B 1 194 ? -26.281 -25.172 -4.168 1 80.06 194 ARG B C 1
ATOM 3867 O O . ARG B 1 194 ? -26.016 -25.609 -3.041 1 80.06 194 ARG B O 1
ATOM 3874 N N . ARG B 1 195 ? -27.094 -24.094 -4.418 1 72.62 195 ARG B N 1
ATOM 3875 C CA . ARG B 1 195 ? -28.031 -23.625 -3.414 1 72.62 195 ARG B CA 1
ATOM 3876 C C . ARG B 1 195 ? -29.438 -24.141 -3.709 1 72.62 195 ARG B C 1
ATOM 3878 O O . ARG B 1 195 ? -30.125 -23.609 -4.582 1 72.62 195 ARG B O 1
ATOM 3885 N N . PRO B 1 196 ? -29.734 -25.281 -3.062 1 68.88 196 PRO B N 1
ATOM 3886 C CA . PRO B 1 196 ? -31 -25.906 -3.428 1 68.88 196 PRO B CA 1
ATOM 3887 C C . PRO B 1 196 ? -32.188 -24.938 -3.297 1 68.88 196 PRO B C 1
ATOM 3889 O O . PRO B 1 196 ? -33.125 -24.984 -4.105 1 68.88 196 PRO B O 1
ATOM 3892 N N . GLU B 1 197 ? -32.312 -24.219 -2.299 1 71.5 197 GLU B N 1
ATOM 3893 C CA . GLU B 1 197 ? -33.344 -23.219 -2.088 1 71.5 197 GLU B CA 1
ATOM 3894 C C . GLU B 1 197 ? -32.75 -21.922 -1.535 1 71.5 197 GLU B C 1
ATOM 3896 O O . GLU B 1 197 ? -31.672 -21.938 -0.954 1 71.5 197 GLU B O 1
ATOM 3901 N N . PRO B 1 198 ? -33.719 -20.859 -1.909 1 71.12 198 PRO B N 1
ATOM 3902 C CA . PRO B 1 198 ? -33.281 -19.609 -1.258 1 71.12 198 PRO B CA 1
ATOM 3903 C C . PRO B 1 198 ? -33.188 -19.75 0.26 1 71.12 198 PRO B C 1
ATOM 3905 O O . PRO B 1 198 ? -33.969 -20.469 0.875 1 71.12 198 PRO B O 1
ATOM 3908 N N . ASN B 1 199 ? -32.094 -19.375 0.982 1 72.12 199 ASN B N 1
ATOM 3909 C CA . ASN B 1 199 ? -31.906 -19.328 2.428 1 72.12 199 ASN B CA 1
ATOM 3910 C C . ASN B 1 199 ? -31.375 -20.641 2.969 1 72.12 199 ASN B C 1
ATOM 3912 O O . ASN B 1 199 ? -31.391 -20.875 4.18 1 72.12 199 ASN B O 1
ATOM 3916 N N . LYS B 1 200 ? -31.375 -21.562 2.023 1 65.5 200 LYS B N 1
ATOM 3917 C CA . LYS B 1 200 ? -30.781 -22.812 2.492 1 65.5 200 LYS B CA 1
ATOM 3918 C C . LYS B 1 200 ? -29.266 -22.828 2.309 1 65.5 200 LYS B C 1
ATOM 3920 O O . LYS B 1 200 ? -28.75 -22.125 1.438 1 65.5 200 LYS B O 1
ATOM 3925 N N . ALA B 1 201 ? -28.781 -23.609 3.227 1 71.81 201 ALA B N 1
ATOM 3926 C CA . ALA B 1 201 ? -27.312 -23.703 3.205 1 71.81 201 ALA B CA 1
ATOM 3927 C C . ALA B 1 201 ? -26.828 -24.328 1.896 1 71.81 201 ALA B C 1
ATOM 3929 O O . ALA B 1 201 ? -27.453 -25.25 1.366 1 71.81 201 ALA B O 1
ATOM 3930 N N . GLU B 1 202 ? -25.703 -23.922 1.324 1 77.94 202 GLU B N 1
ATOM 3931 C CA . GLU B 1 202 ? -25.031 -24.422 0.124 1 77.94 202 GLU B CA 1
ATOM 3932 C C . GLU B 1 202 ? -24.625 -25.891 0.286 1 77.94 202 GLU B C 1
ATOM 3934 O O . GLU B 1 202 ? -24.156 -26.281 1.354 1 77.94 202 GLU B O 1
ATOM 3939 N N . VAL B 1 203 ? -25.156 -26.703 -0.697 1 81.44 203 VAL B N 1
ATOM 3940 C CA . VAL B 1 203 ? -24.781 -28.109 -0.692 1 81.44 203 VAL B CA 1
ATOM 3941 C C . VAL B 1 203 ? -23.719 -28.359 -1.771 1 81.44 203 VAL B C 1
ATOM 3943 O O . VAL B 1 203 ? -23.797 -27.797 -2.865 1 81.44 203 VAL B O 1
ATOM 3946 N N . MET B 1 204 ? -22.641 -29.188 -1.402 1 88.75 204 MET B N 1
ATOM 3947 C CA . MET B 1 204 ? -21.562 -29.531 -2.332 1 88.75 204 MET B CA 1
ATOM 3948 C C . MET B 1 204 ? -21.781 -30.906 -2.938 1 88.75 204 MET B C 1
ATOM 3950 O O . MET B 1 204 ? -22.219 -31.828 -2.246 1 88.75 204 MET B O 1
ATOM 3954 N N . ASP B 1 205 ? -21.672 -31 -4.234 1 91.31 205 ASP B N 1
ATOM 3955 C CA . ASP B 1 205 ? -21.703 -32.281 -4.93 1 91.31 205 ASP B CA 1
ATOM 3956 C C . ASP B 1 205 ? -20.516 -32.406 -5.898 1 91.31 205 ASP B C 1
ATOM 3958 O O . ASP B 1 205 ? -19.812 -31.422 -6.148 1 91.31 205 ASP B O 1
ATOM 3962 N N . VAL B 1 206 ? -20.219 -33.688 -6.285 1 94.44 206 VAL B N 1
ATOM 3963 C CA . VAL B 1 206 ? -19.078 -33.938 -7.176 1 94.44 206 VAL B CA 1
ATOM 3964 C C . VAL B 1 206 ? -19.562 -34.625 -8.453 1 94.44 206 VAL B C 1
ATOM 3966 O O . VAL B 1 206 ? -20.359 -35.562 -8.398 1 94.44 206 VAL B O 1
ATOM 3969 N N . VAL B 1 207 ? -19.25 -34.062 -9.57 1 94.62 207 VAL B N 1
ATOM 3970 C CA . VAL B 1 207 ? -19.5 -34.688 -10.875 1 94.62 207 VAL B CA 1
ATOM 3971 C C . VAL B 1 207 ? -18.234 -35.344 -11.383 1 94.62 207 VAL B C 1
ATOM 3973 O O . VAL B 1 207 ? -17.188 -34.719 -11.5 1 94.62 207 VAL B O 1
ATOM 3976 N N . GLY B 1 208 ? -18.281 -36.656 -11.719 1 94.38 208 GLY B N 1
ATOM 3977 C CA . GLY B 1 208 ? -17.141 -37.438 -12.172 1 94.38 208 GLY B CA 1
ATOM 3978 C C . GLY B 1 208 ? -17.062 -38.812 -11.5 1 94.38 208 GLY B C 1
ATOM 3979 O O . GLY B 1 208 ? -17.703 -39.031 -10.477 1 94.38 208 GLY B O 1
ATOM 3980 N N . ASP B 1 209 ? -16.391 -39.75 -12.062 1 95.5 209 ASP B N 1
ATOM 3981 C CA . ASP B 1 209 ? -16.156 -41.062 -11.516 1 95.5 209 ASP B CA 1
ATOM 3982 C C . ASP B 1 209 ? -14.977 -41.062 -10.547 1 95.5 209 ASP B C 1
ATOM 3984 O O . ASP B 1 209 ? -13.859 -41.438 -10.922 1 95.5 209 ASP B O 1
ATOM 3988 N N . ILE B 1 210 ? -15.273 -40.844 -9.281 1 96.81 210 ILE B N 1
ATOM 3989 C CA . ILE B 1 210 ? -14.195 -40.562 -8.344 1 96.81 210 ILE B CA 1
ATOM 3990 C C . ILE B 1 210 ? -14.008 -41.75 -7.398 1 96.81 210 ILE B C 1
ATOM 3992 O O . ILE B 1 210 ? -12.992 -41.844 -6.699 1 96.81 210 ILE B O 1
ATOM 3996 N N . GLU B 1 211 ? -15.07 -42.625 -7.262 1 96.88 211 GLU B N 1
ATOM 3997 C CA . GLU B 1 211 ? -15.062 -43.688 -6.262 1 96.88 211 GLU B CA 1
ATOM 3998 C C . GLU B 1 211 ? -13.844 -44.594 -6.43 1 96.88 211 GLU B C 1
ATOM 4000 O O . GLU B 1 211 ? -13.562 -45.062 -7.531 1 96.88 211 GLU B O 1
ATOM 4005 N N . GLY B 1 212 ? -13.18 -44.781 -5.344 1 97.38 212 GLY B N 1
ATOM 4006 C CA . GLY B 1 212 ? -12.039 -45.688 -5.328 1 97.38 212 GLY B CA 1
ATOM 4007 C C . GLY B 1 212 ? -10.797 -45.094 -5.945 1 97.38 212 GLY B C 1
ATOM 4008 O O . GLY B 1 212 ? -9.758 -45.75 -6.043 1 97.38 212 GLY B O 1
ATOM 4009 N N . LYS B 1 213 ? -10.789 -43.906 -6.328 1 98.12 213 LYS B N 1
ATOM 4010 C CA . LYS B 1 213 ? -9.664 -43.281 -7.023 1 98.12 213 LYS B CA 1
ATOM 4011 C C . LYS B 1 213 ? -8.844 -42.406 -6.074 1 98.12 213 LYS B C 1
ATOM 4013 O O . LYS B 1 213 ? -9.219 -42.219 -4.914 1 98.12 213 LYS B O 1
ATOM 4018 N N . GLU B 1 214 ? -7.688 -42.031 -6.547 1 98.5 214 GLU B N 1
ATOM 4019 C CA . GLU B 1 214 ? -6.836 -41.062 -5.855 1 98.5 214 GLU B CA 1
ATOM 4020 C C . GLU B 1 214 ? -7.039 -39.656 -6.402 1 98.5 214 GLU B C 1
ATOM 4022 O O . GLU B 1 214 ? -6.59 -39.344 -7.508 1 98.5 214 GLU B O 1
ATOM 4027 N N . ALA B 1 215 ? -7.605 -38.844 -5.578 1 98.69 215 ALA B N 1
ATOM 4028 C CA . ALA B 1 215 ? -8.016 -37.531 -6.043 1 98.69 215 ALA B CA 1
ATOM 4029 C C . ALA B 1 215 ? -6.902 -36.5 -5.836 1 98.69 215 ALA B C 1
ATOM 4031 O O . ALA B 1 215 ? -6.289 -36.438 -4.766 1 98.69 215 ALA B O 1
ATOM 4032 N N . ILE B 1 216 ? -6.625 -35.75 -6.852 1 98.81 216 ILE B N 1
ATOM 4033 C CA . ILE B 1 216 ? -5.734 -34.594 -6.785 1 98.81 216 ILE B CA 1
ATOM 4034 C C . ILE B 1 216 ? -6.539 -33.312 -6.988 1 98.81 216 ILE B C 1
ATOM 4036 O O . ILE B 1 216 ? -6.926 -33 -8.117 1 98.81 216 ILE B O 1
ATOM 4040 N N . ILE B 1 217 ? -6.805 -32.625 -5.906 1 98.81 217 ILE B N 1
ATOM 4041 C CA . ILE B 1 217 ? -7.496 -31.328 -6.012 1 98.81 217 ILE B CA 1
ATOM 4042 C C . ILE B 1 217 ? -6.512 -30.25 -6.465 1 98.81 217 ILE B C 1
ATOM 4044 O O . ILE B 1 217 ? -5.414 -30.141 -5.918 1 98.81 217 ILE B O 1
ATOM 4048 N N . VAL B 1 218 ? -6.859 -29.5 -7.492 1 98.69 218 VAL B N 1
ATOM 4049 C CA . VAL B 1 218 ? -5.957 -28.469 -7.988 1 98.69 218 VAL B CA 1
ATOM 4050 C C . VAL B 1 218 ? -6.668 -27.125 -7.984 1 98.69 218 VAL B C 1
ATOM 4052 O O . VAL B 1 218 ? -7.824 -27.016 -8.398 1 98.69 218 VAL B O 1
ATOM 4055 N N . ASP B 1 219 ? -6.07 -26.094 -7.48 1 97.88 219 ASP B N 1
ATOM 4056 C CA . ASP B 1 219 ? -6.566 -24.734 -7.438 1 97.88 219 ASP B CA 1
ATOM 4057 C C . ASP B 1 219 ? -5.441 -23.734 -7.695 1 97.88 219 ASP B C 1
ATOM 4059 O O . ASP B 1 219 ? -4.277 -24.109 -7.82 1 97.88 219 ASP B O 1
ATOM 4063 N N . ASP B 1 220 ? -5.77 -22.5 -7.973 1 97.94 220 ASP B N 1
ATOM 4064 C CA . ASP B 1 220 ? -4.723 -21.484 -8.125 1 97.94 220 ASP B CA 1
ATOM 4065 C C . ASP B 1 220 ? -4.242 -21 -6.762 1 97.94 220 ASP B C 1
ATOM 4067 O O . ASP B 1 220 ? -3.051 -20.734 -6.578 1 97.94 220 ASP B O 1
ATOM 4071 N N . ILE B 1 221 ? -5.164 -20.922 -5.762 1 97.88 221 ILE B N 1
ATOM 4072 C CA . ILE B 1 221 ? -4.824 -20.297 -4.488 1 97.88 221 ILE B CA 1
ATOM 4073 C C . ILE B 1 221 ? -5.359 -21.156 -3.34 1 97.88 221 ILE B C 1
ATOM 4075 O O . ILE B 1 221 ? -6.484 -21.656 -3.402 1 97.88 221 ILE B O 1
ATOM 4079 N N . ILE B 1 222 ? -4.613 -21.422 -2.336 1 97.56 222 ILE B N 1
ATOM 4080 C CA . ILE B 1 222 ? -5.074 -21.875 -1.03 1 97.56 222 ILE B CA 1
ATOM 4081 C C . ILE B 1 222 ? -4.93 -20.75 -0.009 1 97.56 222 ILE B C 1
ATOM 4083 O O . ILE B 1 222 ? -3.814 -20.391 0.384 1 97.56 222 ILE B O 1
ATOM 4087 N N . ASP B 1 223 ? -6.016 -20.203 0.387 1 96.5 223 ASP B N 1
ATOM 4088 C CA . ASP B 1 223 ? -6.004 -19.078 1.31 1 96.5 223 ASP B CA 1
ATOM 4089 C C . ASP B 1 223 ? -6.316 -19.516 2.734 1 96.5 223 ASP B C 1
ATOM 4091 O O . ASP B 1 223 ? -5.43 -20 3.445 1 96.5 223 ASP B O 1
ATOM 4095 N N . THR B 1 224 ? -7.551 -19.609 3.158 1 96.75 224 THR B N 1
ATOM 4096 C CA . THR B 1 224 ? -7.918 -20.062 4.492 1 96.75 224 THR B CA 1
ATOM 4097 C C . THR B 1 224 ? -8.086 -21.578 4.516 1 96.75 224 THR B C 1
ATOM 4099 O O . THR B 1 224 ? -8.234 -22.172 5.586 1 96.75 224 THR B O 1
ATOM 4102 N N . ALA B 1 225 ? -8.148 -22.172 3.383 1 97.44 225 ALA B N 1
ATOM 4103 C CA . ALA B 1 225 ? -8.188 -23.609 3.148 1 97.44 225 ALA B CA 1
ATOM 4104 C C . ALA B 1 225 ? -9.578 -24.172 3.424 1 97.44 225 ALA B C 1
ATOM 4106 O O . ALA B 1 225 ? -9.781 -25.391 3.396 1 97.44 225 ALA B O 1
ATOM 4107 N N . GLY B 1 226 ? -10.555 -23.328 3.635 1 96.12 226 GLY B N 1
ATOM 4108 C CA . GLY B 1 226 ? -11.906 -23.797 3.904 1 96.12 226 GLY B CA 1
ATOM 4109 C C . GLY B 1 226 ? -12.508 -24.594 2.764 1 96.12 226 GLY B C 1
ATOM 4110 O O . GLY B 1 226 ? -12.984 -25.703 2.967 1 96.12 226 GLY B O 1
ATOM 4111 N N . THR B 1 227 ? -12.484 -24.031 1.557 1 94.88 227 THR B N 1
ATOM 4112 C CA . THR B 1 227 ? -13.039 -24.688 0.37 1 94.88 227 THR B CA 1
ATOM 4113 C C . THR B 1 227 ? -12.289 -25.984 0.066 1 94.88 227 THR B C 1
ATOM 4115 O O . THR B 1 227 ? -12.914 -27 -0.234 1 94.88 227 THR B O 1
ATOM 4118 N N . LEU B 1 228 ? -11.023 -25.938 0.238 1 97.5 228 LEU B N 1
ATOM 4119 C CA . LEU B 1 228 ? -10.188 -27.094 -0.08 1 97.5 228 LEU B CA 1
ATOM 4120 C C . LEU B 1 228 ? -10.492 -28.266 0.855 1 97.5 228 LEU B C 1
ATOM 4122 O O . LEU B 1 228 ? -10.641 -29.406 0.406 1 97.5 228 LEU B O 1
ATOM 4126 N N . VAL B 1 229 ? -10.602 -27.953 2.121 1 98 229 VAL B N 1
ATOM 4127 C CA . VAL B 1 229 ? -10.852 -28.984 3.115 1 98 229 VAL B CA 1
ATOM 4128 C C . VAL B 1 229 ? -12.266 -29.547 2.951 1 98 229 VAL B C 1
ATOM 4130 O O . VAL B 1 229 ? -12.484 -30.75 3.064 1 98 229 VAL B O 1
ATOM 4133 N N . ALA B 1 230 ? -13.227 -28.641 2.703 1 96.56 230 ALA B N 1
ATOM 4134 C CA . ALA B 1 230 ? -14.594 -29.078 2.447 1 96.56 230 ALA B CA 1
ATOM 4135 C C . ALA B 1 230 ? -14.648 -30.016 1.243 1 96.56 230 ALA B C 1
ATOM 4137 O O . ALA B 1 230 ? -15.352 -31.031 1.27 1 96.56 230 ALA B O 1
ATOM 4138 N N . ALA B 1 231 ? -13.914 -29.672 0.224 1 97 231 ALA B N 1
ATOM 4139 C CA . ALA B 1 231 ? -13.836 -30.5 -0.976 1 97 231 ALA B CA 1
ATOM 4140 C C . ALA B 1 231 ? -13.234 -31.859 -0.661 1 97 231 ALA B C 1
ATOM 4142 O O . ALA B 1 231 ? -13.758 -32.906 -1.103 1 97 231 ALA B O 1
ATOM 4143 N N . ALA B 1 232 ? -12.164 -31.891 0.091 1 98.12 232 ALA B N 1
ATOM 4144 C CA . ALA B 1 232 ? -11.492 -33.125 0.456 1 98.12 232 ALA B CA 1
ATOM 4145 C C . ALA B 1 232 ? -12.414 -34.031 1.253 1 98.12 232 ALA B C 1
ATOM 4147 O O . ALA B 1 232 ? -12.477 -35.25 0.998 1 98.12 232 ALA B O 1
ATOM 4148 N N . ASN B 1 233 ? -13.094 -33.438 2.203 1 97.75 233 ASN B N 1
ATOM 4149 C CA . ASN B 1 233 ? -14.023 -34.219 3.012 1 97.75 233 ASN B CA 1
ATOM 4150 C C . ASN B 1 233 ? -15.133 -34.844 2.158 1 97.75 233 ASN B C 1
ATOM 4152 O O . ASN B 1 233 ? -15.508 -36 2.357 1 97.75 233 ASN B O 1
ATOM 4156 N N . LEU B 1 234 ? -15.672 -34.031 1.27 1 97.06 234 LEU B N 1
ATOM 4157 C CA . LEU B 1 234 ? -16.703 -34.531 0.365 1 97.06 234 LEU B CA 1
ATOM 4158 C C . LEU B 1 234 ? -16.203 -35.719 -0.43 1 97.06 234 LEU B C 1
ATOM 4160 O O . LEU B 1 234 ? -16.922 -36.719 -0.567 1 97.06 234 LEU B O 1
ATOM 4164 N N . LEU B 1 235 ? -15.008 -35.625 -0.941 1 98.12 235 LEU B N 1
ATOM 4165 C CA . LEU B 1 235 ? -14.43 -36.688 -1.765 1 98.12 235 LEU B CA 1
ATOM 4166 C C . LEU B 1 235 ? -14.258 -37.969 -0.959 1 98.12 235 LEU B C 1
ATOM 4168 O O . LEU B 1 235 ? -14.578 -39.062 -1.441 1 98.12 235 LEU B O 1
ATOM 4172 N N . VAL B 1 236 ? -13.742 -37.812 0.241 1 97.94 236 VAL B N 1
ATOM 4173 C CA . VAL B 1 236 ? -13.562 -38.969 1.114 1 97.94 236 VAL B CA 1
ATOM 4174 C C . VAL B 1 236 ? -14.914 -39.625 1.385 1 97.94 236 VAL B C 1
ATOM 4176 O O . VAL B 1 236 ? -15.039 -40.844 1.313 1 97.94 236 VAL B O 1
ATOM 4179 N N . ASN B 1 237 ? -15.883 -38.844 1.673 1 96.94 237 ASN B N 1
ATOM 4180 C CA . ASN B 1 237 ? -17.219 -39.344 1.953 1 96.94 237 ASN B CA 1
ATOM 4181 C C . ASN B 1 237 ? -17.812 -40.062 0.747 1 96.94 237 ASN B C 1
ATOM 4183 O O . ASN B 1 237 ? -18.672 -40.938 0.9 1 96.94 237 ASN B O 1
ATOM 4187 N N . LYS B 1 238 ? -17.375 -39.719 -0.417 1 96.69 238 LYS B N 1
ATOM 4188 C CA . LYS B 1 238 ? -17.891 -40.312 -1.65 1 96.69 238 LYS B CA 1
ATOM 4189 C C . LYS B 1 238 ? -17.031 -41.469 -2.105 1 96.69 238 LYS B C 1
ATOM 4191 O O . LYS B 1 238 ? -17.234 -42 -3.203 1 96.69 238 LYS B O 1
ATOM 4196 N N . GLY B 1 239 ? -16.047 -41.812 -1.331 1 97.19 239 GLY B N 1
ATOM 4197 C CA . GLY B 1 239 ? -15.375 -43.094 -1.556 1 97.19 239 GLY B CA 1
ATOM 4198 C C . GLY B 1 239 ? -14.008 -42.938 -2.186 1 97.19 239 GLY B C 1
ATOM 4199 O O . GLY B 1 239 ? -13.398 -43.906 -2.613 1 97.19 239 GLY B O 1
ATOM 4200 N N . VAL B 1 240 ? -13.492 -41.75 -2.281 1 97.5 240 VAL B N 1
ATOM 4201 C CA . VAL B 1 240 ? -12.133 -41.562 -2.758 1 97.5 240 VAL B CA 1
ATOM 4202 C C . VAL B 1 240 ? -11.141 -42.188 -1.797 1 97.5 240 VAL B C 1
ATOM 4204 O O . VAL B 1 240 ? -11.32 -42.156 -0.578 1 97.5 240 VAL B O 1
ATOM 4207 N N . LYS B 1 241 ? -10.141 -42.812 -2.361 1 96.94 241 LYS B N 1
ATOM 4208 C CA . LYS B 1 241 ? -9.18 -43.594 -1.58 1 96.94 241 LYS B CA 1
ATOM 4209 C C . LYS B 1 241 ? -8.156 -42.656 -0.917 1 96.94 241 LYS B C 1
ATOM 4211 O O . LYS B 1 241 ? -7.695 -42.938 0.195 1 96.94 241 LYS B O 1
ATOM 4216 N N . ARG B 1 242 ? -7.762 -41.75 -1.714 1 97.31 242 ARG B N 1
ATOM 4217 C CA . ARG B 1 242 ? -6.672 -40.875 -1.329 1 97.31 242 ARG B CA 1
ATOM 4218 C C . ARG B 1 242 ? -6.883 -39.469 -1.893 1 97.31 242 ARG B C 1
ATOM 4220 O O . ARG B 1 242 ? -7.344 -39.312 -3.023 1 97.31 242 ARG B O 1
ATOM 4227 N N . VAL B 1 243 ? -6.531 -38.438 -0.979 1 98.56 243 VAL B N 1
ATOM 4228 C CA . VAL B 1 243 ? -6.699 -37.062 -1.453 1 98.56 243 VAL B CA 1
ATOM 4229 C C . VAL B 1 243 ? -5.371 -36.312 -1.364 1 98.56 243 VAL B C 1
ATOM 4231 O O . VAL B 1 243 ? -4.73 -36.312 -0.31 1 98.56 243 VAL B O 1
ATOM 4234 N N . ILE B 1 244 ? -4.902 -35.781 -2.434 1 98.62 244 ILE B N 1
ATOM 4235 C CA . ILE B 1 244 ? -3.775 -34.875 -2.543 1 98.62 244 ILE B CA 1
ATOM 4236 C C . ILE B 1 244 ? -4.266 -33.5 -3.033 1 98.62 244 ILE B C 1
ATOM 4238 O O . ILE B 1 244 ? -5.25 -33.406 -3.77 1 98.62 244 ILE B O 1
ATOM 4242 N N . ALA B 1 245 ? -3.664 -32.469 -2.572 1 98.69 245 ALA B N 1
ATOM 4243 C CA . ALA B 1 245 ? -4.023 -31.125 -3.018 1 98.69 245 ALA B CA 1
ATOM 4244 C C . ALA B 1 245 ? -2.811 -30.391 -3.592 1 98.69 245 ALA B C 1
ATOM 4246 O O . ALA B 1 245 ? -1.699 -30.516 -3.072 1 98.69 245 ALA B O 1
ATOM 4247 N N . CYS B 1 246 ? -3.016 -29.688 -4.652 1 98.19 246 CYS B N 1
ATOM 4248 C CA . CYS B 1 246 ? -1.957 -28.812 -5.152 1 98.19 246 CYS B CA 1
ATOM 4249 C C . CYS B 1 246 ? -2.52 -27.453 -5.578 1 98.19 246 CYS B C 1
ATOM 4251 O O . CYS B 1 246 ? -3.688 -27.359 -5.953 1 98.19 246 CYS B O 1
ATOM 4253 N N . ALA B 1 247 ? -1.783 -26.453 -5.434 1 98.44 247 ALA B N 1
ATOM 4254 C CA . ALA B 1 247 ? -2.115 -25.094 -5.848 1 98.44 247 ALA B CA 1
ATOM 4255 C C . ALA B 1 247 ? -0.859 -24.297 -6.215 1 98.44 247 ALA B C 1
ATOM 4257 O O . ALA B 1 247 ? 0.24 -24.625 -5.758 1 98.44 247 ALA B O 1
ATOM 4258 N N . THR B 1 248 ? -1.009 -23.297 -7.055 1 98.38 248 THR B N 1
ATOM 4259 C CA . THR B 1 248 ? 0.117 -22.438 -7.398 1 98.38 248 THR B CA 1
ATOM 4260 C C . THR B 1 248 ? 0.55 -21.594 -6.195 1 98.38 248 THR B C 1
ATOM 4262 O O . THR B 1 248 ? 1.731 -21.578 -5.844 1 98.38 248 THR B O 1
ATOM 4265 N N . HIS B 1 249 ? -0.424 -20.953 -5.586 1 98.38 249 HIS B N 1
ATOM 4266 C CA . HIS B 1 249 ? -0.121 -19.984 -4.535 1 98.38 249 HIS B CA 1
ATOM 4267 C C . HIS B 1 249 ? -0.653 -20.453 -3.186 1 98.38 249 HIS B C 1
ATOM 4269 O O . HIS B 1 249 ? -1.867 -20.562 -2.996 1 98.38 249 HIS B O 1
ATOM 4275 N N . GLY B 1 250 ? 0.208 -20.766 -2.246 1 97.56 250 GLY B N 1
ATOM 4276 C CA . GLY B 1 250 ? -0.185 -21.062 -0.877 1 97.56 250 GLY B CA 1
ATOM 4277 C C . GLY B 1 250 ? -0.147 -19.844 0.025 1 97.56 250 GLY B C 1
ATOM 4278 O O . GLY B 1 250 ? 0.89 -19.531 0.617 1 97.56 250 GLY B O 1
ATOM 4279 N N . ILE B 1 251 ? -1.246 -19.109 0.14 1 96.88 251 ILE B N 1
ATOM 4280 C CA . ILE B 1 251 ? -1.325 -17.938 0.996 1 96.88 251 ILE B CA 1
ATOM 4281 C C . ILE B 1 251 ? -1.386 -18.359 2.461 1 96.88 251 ILE B C 1
ATOM 4283 O O . ILE B 1 251 ? -0.705 -17.797 3.311 1 96.88 251 ILE B O 1
ATOM 4287 N N . PHE B 1 252 ? -2.207 -19.375 2.742 1 96.69 252 PHE B N 1
ATOM 4288 C CA . PHE B 1 252 ? -2.373 -20.016 4.043 1 96.69 252 PHE B CA 1
ATOM 4289 C C . PHE B 1 252 ? -2.695 -18.984 5.113 1 96.69 252 PHE B C 1
ATOM 4291 O O . PHE B 1 252 ? -2.043 -18.938 6.16 1 96.69 252 PHE B O 1
ATOM 4298 N N . SER B 1 253 ? -3.635 -18.109 4.906 1 95.12 253 SER B N 1
ATOM 4299 C CA . SER B 1 253 ? -3.998 -17.094 5.887 1 95.12 253 SER B CA 1
ATOM 4300 C C . SER B 1 253 ? -4.961 -17.656 6.93 1 95.12 253 SER B C 1
ATOM 4302 O O . SER B 1 253 ? -5.559 -18.703 6.727 1 95.12 253 SER B O 1
ATOM 4304 N N . GLY B 1 254 ? -5.02 -17.016 8.086 1 94 254 GLY B N 1
ATOM 4305 C CA . GLY B 1 254 ? -5.98 -17.391 9.109 1 94 254 GLY B CA 1
ATOM 4306 C C . GLY B 1 254 ? -5.809 -18.812 9.594 1 94 254 GLY B C 1
ATOM 4307 O O . GLY B 1 254 ? -4.707 -19.219 9.977 1 94 254 GLY B O 1
ATOM 4308 N N . PRO B 1 255 ? -6.934 -19.641 9.539 1 95.69 255 PRO B N 1
ATOM 4309 C CA . PRO B 1 255 ? -6.895 -21 10.109 1 95.69 255 PRO B CA 1
ATOM 4310 C C . PRO B 1 255 ? -6.383 -22.031 9.117 1 95.69 255 PRO B C 1
ATOM 4312 O O . PRO B 1 255 ? -6.578 -23.234 9.328 1 95.69 255 PRO B O 1
ATOM 4315 N N . ALA B 1 256 ? -5.746 -21.625 8.094 1 96.44 256 ALA B N 1
ATOM 4316 C CA . ALA B 1 256 ? -5.41 -22.5 6.98 1 96.44 256 ALA B CA 1
ATOM 4317 C C . ALA B 1 256 ? -4.547 -23.672 7.441 1 96.44 256 ALA B C 1
ATOM 4319 O O . ALA B 1 256 ? -4.836 -24.828 7.125 1 96.44 256 ALA B O 1
ATOM 4320 N N . VAL B 1 257 ? -3.537 -23.422 8.203 1 96.62 257 VAL B N 1
ATOM 4321 C CA . VAL B 1 257 ? -2.578 -24.453 8.609 1 96.62 257 VAL B CA 1
ATOM 4322 C C . VAL B 1 257 ? -3.275 -25.484 9.477 1 96.62 257 VAL B C 1
ATOM 4324 O O . VAL B 1 257 ? -3.098 -26.688 9.273 1 96.62 257 VAL B O 1
ATOM 4327 N N . GLU B 1 258 ? -4.051 -25 10.406 1 97.31 258 GLU B N 1
ATOM 4328 C CA . GLU B 1 258 ? -4.801 -25.906 11.281 1 97.31 258 GLU B CA 1
ATOM 4329 C C . GLU B 1 258 ? -5.789 -26.75 10.477 1 97.31 258 GLU B C 1
ATOM 4331 O O . GLU B 1 258 ? -5.875 -27.969 10.672 1 97.31 258 GLU B O 1
ATOM 4336 N N . ARG B 1 259 ? -6.52 -26.109 9.531 1 97.88 259 ARG B N 1
ATOM 4337 C CA . ARG B 1 259 ? -7.496 -26.812 8.695 1 97.88 259 ARG B CA 1
ATOM 4338 C C . ARG B 1 259 ? -6.828 -27.891 7.859 1 97.88 259 ARG B C 1
ATOM 4340 O O . ARG B 1 259 ? -7.324 -29.016 7.781 1 97.88 259 ARG B O 1
ATOM 4347 N N . LEU B 1 260 ? -5.723 -27.562 7.312 1 98.12 260 LEU B N 1
ATOM 4348 C CA . LEU B 1 260 ? -5.027 -28.484 6.422 1 98.12 260 LEU B CA 1
ATOM 4349 C C . LEU B 1 260 ? -4.406 -29.641 7.203 1 98.12 260 LEU B C 1
ATOM 4351 O O . LEU B 1 260 ? -4.457 -30.781 6.77 1 98.12 260 LEU B O 1
ATOM 4355 N N . THR B 1 261 ? -3.838 -29.281 8.367 1 97.62 261 THR B N 1
ATOM 4356 C CA . THR B 1 261 ? -3.209 -30.281 9.219 1 97.62 261 THR B CA 1
ATOM 4357 C C . THR B 1 261 ? -4.227 -31.344 9.648 1 97.62 261 THR B C 1
ATOM 4359 O O . THR B 1 261 ? -3.916 -32.531 9.68 1 97.62 261 THR B O 1
ATOM 4362 N N . ASN B 1 262 ? -5.438 -30.938 9.914 1 97.94 262 ASN B N 1
ATOM 4363 C CA . ASN B 1 262 ? -6.457 -31.828 10.477 1 97.94 262 ASN B CA 1
ATOM 4364 C C . ASN B 1 262 ? -7.344 -32.406 9.383 1 97.94 262 ASN B C 1
ATOM 4366 O O . ASN B 1 262 ? -8.281 -33.156 9.672 1 97.94 262 ASN B O 1
ATOM 4370 N N . SER B 1 263 ? -7.047 -32.094 8.195 1 98.25 263 SER B N 1
ATOM 4371 C CA . SER B 1 263 ? -7.871 -32.531 7.078 1 98.25 263 SER B CA 1
ATOM 4372 C C . SER B 1 263 ? -7.449 -33.938 6.59 1 98.25 263 SER B C 1
ATOM 4374 O O . SER B 1 263 ? -6.387 -34.438 6.965 1 98.25 263 SER B O 1
ATOM 4376 N N . PRO B 1 264 ? -8.281 -34.562 5.793 1 98.31 264 PRO B N 1
ATOM 4377 C CA . PRO B 1 264 ? -7.914 -35.875 5.242 1 98.31 264 PRO B CA 1
ATOM 4378 C C . PRO B 1 264 ? -6.93 -35.75 4.082 1 98.31 264 PRO B C 1
ATOM 4380 O O . PRO B 1 264 ? -6.543 -36.781 3.498 1 98.31 264 PRO B O 1
ATOM 4383 N N . ILE B 1 265 ? -6.469 -34.594 3.752 1 98.69 265 ILE B N 1
ATOM 4384 C CA . ILE B 1 265 ? -5.512 -34.375 2.674 1 98.69 265 ILE B CA 1
ATOM 4385 C C . ILE B 1 265 ? -4.145 -34.938 3.084 1 98.69 265 ILE B C 1
ATOM 4387 O O . ILE B 1 265 ? -3.639 -34.625 4.16 1 98.69 265 ILE B O 1
ATOM 4391 N N . GLU B 1 266 ? -3.633 -35.75 2.236 1 98.12 266 GLU B N 1
ATOM 4392 C CA . GLU B 1 266 ? -2.373 -36.406 2.551 1 98.12 266 GLU B CA 1
ATOM 4393 C C . GLU B 1 266 ? -1.186 -35.469 2.336 1 98.12 266 GLU B C 1
ATOM 4395 O O . GLU B 1 266 ? -0.244 -35.469 3.133 1 98.12 266 GLU B O 1
ATOM 4400 N N . LYS B 1 267 ? -1.211 -34.781 1.216 1 97.75 267 LYS B N 1
ATOM 4401 C CA . LYS B 1 267 ? -0.134 -33.875 0.803 1 97.75 267 LYS B CA 1
ATOM 4402 C C . LYS B 1 267 ? -0.689 -32.594 0.212 1 97.75 267 LYS B C 1
ATOM 4404 O O . LYS B 1 267 ? -1.655 -32.625 -0.554 1 97.75 267 LYS B O 1
ATOM 4409 N N . VAL B 1 268 ? -0.085 -31.516 0.642 1 98.31 268 VAL B N 1
ATOM 4410 C CA . VAL B 1 268 ? -0.399 -30.203 0.069 1 98.31 268 VAL B CA 1
ATOM 4411 C C . VAL B 1 268 ? 0.81 -29.672 -0.696 1 98.31 268 VAL B C 1
ATOM 4413 O O . VAL B 1 268 ? 1.831 -29.328 -0.095 1 98.31 268 VAL B O 1
ATOM 4416 N N . ILE B 1 269 ? 0.692 -29.594 -2.025 1 98.12 269 ILE B N 1
ATOM 4417 C CA . ILE B 1 269 ? 1.803 -29.203 -2.887 1 98.12 269 ILE B CA 1
ATOM 4418 C C . ILE B 1 269 ? 1.563 -27.797 -3.434 1 98.12 269 ILE B C 1
ATOM 4420 O O . ILE B 1 269 ? 0.56 -27.547 -4.105 1 98.12 269 ILE B O 1
ATOM 4424 N N . VAL B 1 270 ? 2.453 -26.844 -3.125 1 98.25 270 VAL B N 1
ATOM 4425 C CA . VAL B 1 270 ? 2.342 -25.484 -3.656 1 98.25 270 VAL B CA 1
ATOM 4426 C C . VAL B 1 270 ? 3.686 -25.047 -4.234 1 98.25 270 VAL B C 1
ATOM 4428 O O . VAL B 1 270 ? 4.695 -25.734 -4.062 1 98.25 270 VAL B O 1
ATOM 4431 N N . THR B 1 271 ? 3.701 -23.906 -4.973 1 98.06 271 THR B N 1
ATOM 4432 C CA . THR B 1 271 ? 4.961 -23.344 -5.449 1 98.06 271 THR B CA 1
ATOM 4433 C C . THR B 1 271 ? 5.492 -22.297 -4.469 1 98.06 271 THR B C 1
ATOM 4435 O O . THR B 1 271 ? 4.824 -21.969 -3.49 1 98.06 271 THR B O 1
ATOM 4438 N N . ASN B 1 272 ? 6.703 -21.875 -4.738 1 97.56 272 ASN B N 1
ATOM 4439 C CA . ASN B 1 272 ? 7.293 -20.859 -3.885 1 97.56 272 ASN B CA 1
ATOM 4440 C C . ASN B 1 272 ? 7.055 -19.453 -4.441 1 97.56 272 ASN B C 1
ATOM 4442 O O . ASN B 1 272 ? 7.883 -18.562 -4.254 1 97.56 272 ASN B O 1
ATOM 4446 N N . THR B 1 273 ? 5.93 -19.266 -5.18 1 98.19 273 THR B N 1
ATOM 4447 C CA . THR B 1 273 ? 5.543 -17.938 -5.613 1 98.19 273 THR B CA 1
ATOM 4448 C C . THR B 1 273 ? 5.371 -17 -4.414 1 98.19 273 THR B C 1
ATOM 4450 O O . THR B 1 273 ? 5.473 -15.781 -4.547 1 98.19 273 THR B O 1
ATOM 4453 N N . LEU B 1 274 ? 5 -17.547 -3.287 1 96.69 274 LEU B N 1
ATOM 4454 C CA . LEU B 1 274 ? 4.941 -16.859 -1.995 1 96.69 274 LEU B CA 1
ATOM 4455 C C . LEU B 1 274 ? 5.883 -17.516 -0.993 1 96.69 274 LEU B C 1
ATOM 4457 O O . LEU B 1 274 ? 6.176 -18.719 -1.1 1 96.69 274 LEU B O 1
ATOM 4461 N N . PRO B 1 275 ? 6.305 -16.594 -0.059 1 91.81 275 PRO B N 1
ATOM 4462 C CA . PRO B 1 275 ? 7.121 -17.219 0.983 1 91.81 275 PRO B CA 1
ATOM 4463 C C . PRO B 1 275 ? 6.297 -18.062 1.955 1 91.81 275 PRO B C 1
ATOM 4465 O O . PRO B 1 275 ? 5.324 -17.562 2.533 1 91.81 275 PRO B O 1
ATOM 4468 N N . VAL B 1 276 ? 6.496 -19.375 2.008 1 82.06 276 VAL B N 1
ATOM 4469 C CA . VAL B 1 276 ? 5.684 -20.25 2.844 1 82.06 276 VAL B CA 1
ATOM 4470 C C . VAL B 1 276 ? 6.512 -20.766 4.016 1 82.06 276 VAL B C 1
ATOM 4472 O O . VAL B 1 276 ? 6.086 -21.672 4.734 1 82.06 276 VAL B O 1
ATOM 4475 N N . TYR B 1 277 ? 7.5 -20.219 4.207 1 68.19 277 TYR B N 1
ATOM 4476 C CA . TYR B 1 277 ? 8.445 -20.828 5.137 1 68.19 277 TYR B CA 1
ATOM 4477 C C . TYR B 1 277 ? 7.93 -20.75 6.566 1 68.19 277 TYR B C 1
ATOM 4479 O O . TYR B 1 277 ? 8.094 -21.688 7.348 1 68.19 277 TYR B O 1
ATOM 4487 N N . GLU B 1 278 ? 7.242 -19.703 6.883 1 69.31 278 GLU B N 1
ATOM 4488 C CA . GLU B 1 278 ? 6.801 -19.547 8.266 1 69.31 278 GLU B CA 1
ATOM 4489 C C . GLU B 1 278 ? 5.523 -20.328 8.539 1 69.31 278 GLU B C 1
ATOM 4491 O O . GLU B 1 278 ? 5.07 -20.406 9.68 1 69.31 278 GLU B O 1
ATOM 4496 N N . LYS B 1 279 ? 5.086 -20.938 7.613 1 75.56 279 LYS B N 1
ATOM 4497 C CA . LYS B 1 279 ? 3.807 -21.625 7.742 1 75.56 279 LYS B CA 1
ATOM 4498 C C . LYS B 1 279 ? 3.947 -23.109 7.418 1 75.56 279 LYS B C 1
ATOM 4500 O O . LYS B 1 279 ? 3.031 -23.719 6.863 1 75.56 279 LYS B O 1
ATOM 4505 N N . LYS B 1 280 ? 5.027 -23.625 7.734 1 84.06 280 LYS B N 1
ATOM 4506 C CA . LYS B 1 280 ? 5.262 -25.016 7.371 1 84.06 280 LYS B CA 1
ATOM 4507 C C . LYS B 1 280 ? 4.465 -25.953 8.266 1 84.06 280 LYS B C 1
ATOM 4509 O O . LYS B 1 280 ? 4.336 -25.719 9.469 1 84.06 280 LYS B O 1
ATOM 4514 N N . PHE B 1 281 ? 3.84 -26.875 7.668 1 91.44 281 PHE B N 1
ATOM 4515 C CA . PHE B 1 281 ? 3.156 -27.984 8.336 1 91.44 281 PHE B CA 1
ATOM 4516 C C . PHE B 1 281 ? 3.49 -29.312 7.676 1 91.44 281 PHE B C 1
ATOM 4518 O O . PHE B 1 281 ? 4.035 -29.328 6.57 1 91.44 281 PHE B O 1
ATOM 4525 N N . GLY B 1 282 ? 3.344 -30.406 8.352 1 93.81 282 GLY B N 1
ATOM 4526 C CA . GLY B 1 282 ? 3.887 -31.703 8 1 93.81 282 GLY B CA 1
ATOM 4527 C C . GLY B 1 282 ? 3.482 -32.156 6.609 1 93.81 282 GLY B C 1
ATOM 4528 O O . GLY B 1 282 ? 4.242 -32.875 5.938 1 93.81 282 GLY B O 1
ATOM 4529 N N . LYS B 1 283 ? 2.414 -31.781 6.09 1 96.38 283 LYS B N 1
ATOM 4530 C CA . LYS B 1 283 ? 1.873 -32.25 4.82 1 96.38 283 LYS B CA 1
ATOM 4531 C C . LYS B 1 283 ? 2.34 -31.391 3.66 1 96.38 283 LYS B C 1
ATOM 4533 O O . LYS B 1 283 ? 2.113 -31.719 2.496 1 96.38 283 LYS B O 1
ATOM 4538 N N . LEU B 1 284 ? 3.033 -30.266 3.979 1 97.56 284 LEU B N 1
ATOM 4539 C CA . LEU B 1 284 ? 3.303 -29.25 2.969 1 97.56 284 LEU B CA 1
ATOM 4540 C C . LEU B 1 284 ? 4.539 -29.609 2.15 1 97.56 284 LEU B C 1
ATOM 4542 O O . LEU B 1 284 ? 5.578 -29.953 2.711 1 97.56 284 LEU B O 1
ATOM 4546 N N . GLU B 1 285 ? 4.414 -29.578 0.875 1 96.69 285 GLU B N 1
ATOM 4547 C CA . GLU B 1 285 ? 5.508 -29.656 -0.087 1 96.69 285 GLU B CA 1
ATOM 4548 C C . GLU B 1 285 ? 5.57 -28.391 -0.957 1 96.69 285 GLU B C 1
ATOM 4550 O O . GLU B 1 285 ? 4.551 -27.969 -1.506 1 96.69 285 GLU B O 1
ATOM 4555 N N . VAL B 1 286 ? 6.777 -27.797 -1.032 1 97.19 286 VAL B N 1
ATOM 4556 C CA . VAL B 1 286 ? 6.941 -26.562 -1.793 1 97.19 286 VAL B CA 1
ATOM 4557 C C . VAL B 1 286 ? 7.844 -26.812 -2.998 1 97.19 286 VAL B C 1
ATOM 4559 O O . VAL B 1 286 ? 8.961 -27.328 -2.852 1 97.19 286 VAL B O 1
ATOM 4562 N N . VAL B 1 287 ? 7.363 -26.5 -4.18 1 97.12 287 VAL B N 1
ATOM 4563 C CA . VAL B 1 287 ? 8.102 -26.672 -5.422 1 97.12 287 VAL B CA 1
ATOM 4564 C C . VAL B 1 287 ? 8.562 -25.312 -5.953 1 97.12 287 VAL B C 1
ATOM 4566 O O . VAL B 1 287 ? 7.805 -24.344 -5.938 1 97.12 287 VAL B O 1
ATOM 4569 N N . SER B 1 288 ? 9.766 -25.219 -6.398 1 97.81 288 SER B N 1
ATOM 4570 C CA . SER B 1 288 ? 10.289 -23.938 -6.859 1 97.81 288 SER B CA 1
ATOM 4571 C C . SER B 1 288 ? 9.758 -23.594 -8.25 1 97.81 288 SER B C 1
ATOM 4573 O O . SER B 1 288 ? 9.805 -24.422 -9.156 1 97.81 288 SER B O 1
ATOM 4575 N N . ILE B 1 289 ? 9.297 -22.406 -8.375 1 98.19 289 ILE B N 1
ATOM 4576 C CA . ILE B 1 289 ? 8.805 -21.891 -9.648 1 98.19 289 ILE B CA 1
ATOM 4577 C C . ILE B 1 289 ? 9.922 -21.156 -10.383 1 98.19 289 ILE B C 1
ATOM 4579 O O . ILE B 1 289 ? 9.75 -20.734 -11.523 1 98.19 289 ILE B O 1
ATOM 4583 N N . ALA B 1 290 ? 11.109 -21.062 -9.812 1 98.56 290 ALA B N 1
ATOM 4584 C CA . ALA B 1 290 ? 12.211 -20.219 -10.266 1 98.56 290 ALA B CA 1
ATOM 4585 C C . ALA B 1 290 ? 12.656 -20.609 -11.672 1 98.56 290 ALA B C 1
ATOM 4587 O O . ALA B 1 290 ? 12.852 -19.75 -12.523 1 98.56 290 ALA B O 1
ATOM 4588 N N . PRO B 1 291 ? 12.797 -21.984 -11.945 1 98.12 291 PRO B N 1
ATOM 4589 C CA . PRO B 1 291 ? 13.242 -22.328 -13.297 1 98.12 291 PRO B CA 1
ATOM 4590 C C . PRO B 1 291 ? 12.273 -21.859 -14.375 1 98.12 291 PRO B C 1
ATOM 4592 O O . PRO B 1 291 ? 12.695 -21.438 -15.453 1 98.12 291 PRO B O 1
ATOM 4595 N N . LEU B 1 292 ? 11.008 -21.922 -14.078 1 98.19 292 LEU B N 1
ATOM 4596 C CA . LEU B 1 292 ? 10 -21.484 -15.039 1 98.19 292 LEU B CA 1
ATOM 4597 C C . LEU B 1 292 ? 10.109 -20 -15.312 1 98.19 292 LEU B C 1
ATOM 4599 O O . LEU B 1 292 ? 10.109 -19.562 -16.469 1 98.19 292 LEU B O 1
ATOM 4603 N N . ILE B 1 293 ? 10.203 -19.156 -14.266 1 98.69 293 ILE B N 1
ATOM 4604 C CA . ILE B 1 293 ? 10.312 -17.703 -14.398 1 98.69 293 ILE B CA 1
ATOM 4605 C C . ILE B 1 293 ? 11.641 -17.344 -15.07 1 98.69 293 ILE B C 1
ATOM 4607 O O . ILE B 1 293 ? 11.68 -16.484 -15.953 1 98.69 293 ILE B O 1
ATOM 4611 N N . GLY B 1 294 ? 12.703 -18.016 -14.633 1 98.44 294 GLY B N 1
ATOM 4612 C CA . GLY B 1 294 ? 14 -17.797 -15.258 1 98.44 294 GLY B CA 1
ATOM 4613 C C . GLY B 1 294 ? 13.992 -18.047 -16.75 1 98.44 294 GLY B C 1
ATOM 4614 O O . GLY B 1 294 ? 14.539 -17.266 -17.516 1 98.44 294 GLY B O 1
ATOM 4615 N N . GLU B 1 295 ? 13.406 -19.172 -17.141 1 97.56 295 GLU B N 1
ATOM 4616 C CA . GLU B 1 295 ? 13.32 -19.5 -18.547 1 97.56 295 GLU B CA 1
ATOM 4617 C C . GLU B 1 295 ? 12.523 -18.469 -19.328 1 97.56 295 GLU B C 1
ATOM 4619 O O . GLU B 1 295 ? 12.867 -18.125 -20.453 1 97.56 295 GLU B O 1
ATOM 4624 N N . ALA B 1 296 ? 11.422 -17.984 -18.734 1 97.88 296 ALA B N 1
ATOM 4625 C CA . ALA B 1 296 ? 10.633 -16.938 -19.375 1 97.88 296 ALA B CA 1
ATOM 4626 C C . ALA B 1 296 ? 11.477 -15.688 -19.609 1 97.88 296 ALA B C 1
ATOM 4628 O O . ALA B 1 296 ? 11.43 -15.102 -20.703 1 97.88 296 ALA B O 1
ATOM 4629 N N . ILE B 1 297 ? 12.25 -15.258 -18.625 1 98.25 297 ILE B N 1
ATOM 4630 C CA . ILE B 1 297 ? 13.109 -14.086 -18.734 1 98.25 297 ILE B CA 1
ATOM 4631 C C . ILE B 1 297 ? 14.133 -14.305 -19.844 1 98.25 297 ILE B C 1
ATOM 4633 O O . ILE B 1 297 ? 14.352 -13.422 -20.672 1 98.25 297 ILE B O 1
ATOM 4637 N N . ARG B 1 298 ? 14.742 -15.477 -19.875 1 97.25 298 ARG B N 1
ATOM 4638 C CA . ARG B 1 298 ? 15.719 -15.805 -20.906 1 97.25 298 ARG B CA 1
ATOM 4639 C C . ARG B 1 298 ? 15.117 -15.688 -22.297 1 97.25 298 ARG B C 1
ATOM 4641 O O . ARG B 1 298 ? 15.719 -15.094 -23.188 1 97.25 298 ARG B O 1
ATOM 4648 N N . ARG B 1 299 ? 13.938 -16.219 -22.469 1 96.31 299 ARG B N 1
ATOM 4649 C CA . ARG B 1 299 ? 13.289 -16.219 -23.781 1 96.31 299 ARG B CA 1
ATOM 4650 C C . ARG B 1 299 ? 12.891 -14.797 -24.203 1 96.31 299 ARG B C 1
ATOM 4652 O O . ARG B 1 299 ? 12.945 -14.461 -25.375 1 96.31 299 ARG B O 1
ATOM 4659 N N . ILE B 1 300 ? 12.469 -14 -23.234 1 95.56 300 ILE B N 1
ATOM 4660 C CA . ILE B 1 300 ? 12.164 -12.602 -23.516 1 95.56 300 ILE B CA 1
ATOM 4661 C C . ILE B 1 300 ? 13.406 -11.891 -24.047 1 95.56 300 ILE B C 1
ATOM 4663 O O . ILE B 1 300 ? 13.344 -11.172 -25.031 1 95.56 300 ILE B O 1
ATOM 4667 N N . GLN B 1 301 ? 14.539 -12.133 -23.438 1 94.81 301 GLN B N 1
ATOM 4668 C CA . GLN B 1 301 ? 15.797 -11.477 -23.812 1 94.81 301 GLN B CA 1
ATOM 4669 C C . GLN B 1 301 ? 16.297 -11.977 -25.172 1 94.81 301 GLN B C 1
ATOM 4671 O O . GLN B 1 301 ? 16.875 -11.203 -25.938 1 94.81 301 GLN B O 1
ATOM 4676 N N . GLU B 1 302 ? 16 -13.219 -25.422 1 93.25 302 GLU B N 1
ATOM 4677 C CA . GLU B 1 302 ? 16.484 -13.82 -26.656 1 93.25 302 GLU B CA 1
ATOM 4678 C C . GLU B 1 302 ? 15.508 -13.617 -27.812 1 93.25 302 GLU B C 1
ATOM 4680 O O . GLU B 1 302 ? 15.828 -13.875 -28.969 1 93.25 302 GLU B O 1
ATOM 4685 N N . GLY B 1 303 ? 14.312 -13.211 -27.5 1 91.25 303 GLY B N 1
ATOM 4686 C CA . GLY B 1 303 ? 13.297 -13.008 -28.531 1 91.25 303 GLY B CA 1
ATOM 4687 C C . GLY B 1 303 ? 12.688 -14.297 -29.031 1 91.25 303 GLY B C 1
ATOM 4688 O O . GLY B 1 303 ? 12.391 -14.422 -30.219 1 91.25 303 GLY B O 1
ATOM 4689 N N . THR B 1 304 ? 12.586 -15.281 -28.172 1 87.69 304 THR B N 1
ATOM 4690 C CA . THR B 1 304 ? 11.977 -16.562 -28.516 1 87.69 304 THR B CA 1
ATOM 4691 C C . THR B 1 304 ? 10.641 -16.734 -27.797 1 87.69 304 THR B C 1
ATOM 4693 O O . T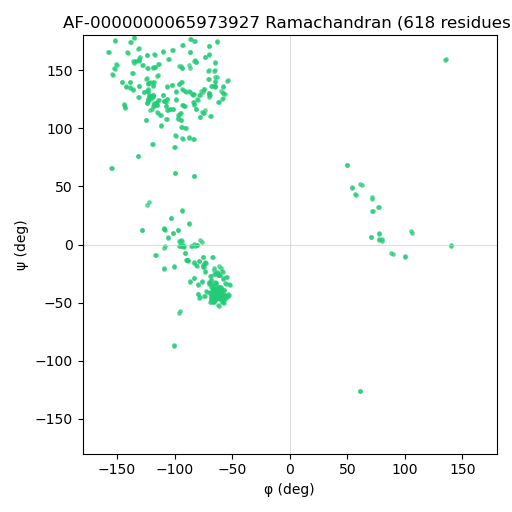HR B 1 304 ? 10.32 -15.969 -26.875 1 87.69 304 THR B O 1
ATOM 4696 N N . SER B 1 305 ? 9.867 -17.688 -28.219 1 83.5 305 SER B N 1
ATOM 4697 C CA . SER B 1 305 ? 8.5 -17.844 -27.75 1 83.5 305 SER B CA 1
ATOM 4698 C C . SER B 1 305 ? 8.469 -18.297 -26.297 1 83.5 305 SER B C 1
ATOM 4700 O O . SER B 1 305 ? 9.062 -19.312 -25.938 1 83.5 305 SER B O 1
ATOM 4702 N N . VAL B 1 306 ? 7.703 -17.594 -25.5 1 83.88 306 VAL B N 1
ATOM 4703 C CA . VAL B 1 306 ? 7.48 -17.938 -24.094 1 83.88 306 VAL B CA 1
ATOM 4704 C C . VAL B 1 306 ? 6.383 -19 -23.984 1 83.88 306 VAL B C 1
ATOM 4706 O O . VAL B 1 306 ? 6.422 -19.844 -23.109 1 83.88 306 VAL B O 1
ATOM 4709 N N . SER B 1 307 ? 5.473 -19.031 -24.891 1 80.94 307 SER B N 1
ATOM 4710 C CA . SER B 1 307 ? 4.316 -19.922 -24.859 1 80.94 307 SER B CA 1
ATOM 4711 C C . SER B 1 307 ? 4.742 -21.375 -24.969 1 80.94 307 SER B C 1
ATOM 4713 O O . SER B 1 307 ? 4.02 -22.281 -24.516 1 80.94 307 SER B O 1
ATOM 4715 N N . SER B 1 308 ? 5.867 -21.641 -25.547 1 77.12 308 SER B N 1
ATOM 4716 C CA . SER B 1 308 ? 6.359 -23 -25.734 1 77.12 308 SER B CA 1
ATOM 4717 C C . SER B 1 308 ? 6.719 -23.641 -24.391 1 77.12 308 SER B C 1
ATOM 4719 O O . SER B 1 308 ? 6.91 -24.859 -24.312 1 77.12 308 SER B O 1
ATOM 4721 N N . LEU B 1 309 ? 6.73 -22.812 -23.406 1 79.12 309 LEU B N 1
ATOM 4722 C CA . LEU B 1 309 ? 7.066 -23.297 -22.062 1 79.12 309 LEU B CA 1
ATOM 4723 C C . LEU B 1 309 ? 5.922 -24.125 -21.484 1 79.12 309 LEU B C 1
ATOM 4725 O O . LEU B 1 309 ? 6.109 -24.844 -20.5 1 79.12 309 LEU B O 1
ATOM 4729 N N . PHE B 1 310 ? 4.707 -24.031 -22.078 1 75.5 310 PHE B N 1
ATOM 4730 C CA . PHE B 1 310 ? 3.527 -24.625 -21.453 1 75.5 310 PHE B CA 1
ATOM 4731 C C . PHE B 1 310 ? 3.064 -25.859 -22.234 1 75.5 310 PHE B C 1
ATOM 4733 O O . PHE B 1 310 ? 2.061 -26.469 -21.875 1 75.5 310 PHE B O 1
ATOM 4740 N N . THR B 1 311 ? 3.717 -26.219 -23.344 1 66.94 311 THR B N 1
ATOM 4741 C CA . THR B 1 311 ? 3.346 -27.375 -24.156 1 66.94 311 THR B CA 1
ATOM 4742 C C . THR B 1 311 ? 4.172 -28.594 -23.75 1 66.94 311 THR B C 1
ATOM 4744 O O . THR B 1 311 ? 5.309 -28.453 -23.297 1 66.94 311 THR B O 1
#

Foldseek 3Di:
DVQEAEAEQPQFVPLSQLLCVLLVHGHFDKDWDADPVGDIDIDGPDQNAAGEYEYEFACAPVNVSRLVSLLQNLLNVQVRHYPAYEYEHAHQPLLVLQDPPDPPDDSVLLVSLVSNVVSHHQEYEYECRLDPCSCVSHPHHYHYHYCLVQVLVCCVVPPDFDAEEEEELEPSCQVVSVLNCVSVVHYYKYKYWDDPDDPDDIDIDMDDDQAAGAYEYEEAEQACCPSVLVSQVNSVVRHHPAYAYEHAYYNNPDNNLVSVQPGRHQAYEYEVSGPCPVRDDDRYHYTYCSNLVSVLVVCVVVVHDNVVSSD/DVQEAEAEDPQFVPLSQLLCVLLVHGHFDKDWDADPVGDIDIDGPDQNAAGEYEYEFACAPVNVSRLVSLLQNLLNVQVRHYPAYEYEHAHQPLLVLQDPPDPPDDSVLLVSLVSNVVSHHQEYEYECRLDPCSCVSHPHHYHYHYCLVQVLVCCVVPPDFDAEEEEELEPSCQVVSVLNCVSVVHYYKYKYWDDPDDPDDIDIDIDDDQAAGAYEYEEAEQACCPSVLVSQVNSVVRHHDAYAYEHAYYNNPDNNLVSVQPGRHQAYEYEVSGPCPVRDDDRYHYTYCSNLVSVLVVCVVVVHDNVVSSD

InterPro domains:
  IPR000836 Phosphoribosyltransferase domain [cd06223] (147-273)
  IPR005946 Ribose-phosphate pyrophosphokinase [PF14572] (201-310)
  IPR005946 Ribose-phosphate pyrophosphokinase [PTHR10210] (1-310)
  IPR005946 Ribose-phosphate pyrophosphokinase [TIGR01251] (5-311)
  IPR029057 Phosphoribosyltransferase-like [G3DSA:3.40.50.2020] (7-302)
  IPR029057 Phosphoribosyltransferase-like [G3DSA:3.40.50.2020] (147-287)
  IPR029057 Phosphoribosyltransferase-like [SSF53271] (69-300)
  IPR029099 Ribose-phosphate pyrophosphokinase, N-terminal domain [PF13793] (4-120)
  IPR037515 Ribose-phosphate pyrophosphokinase, bacterial-type [MF_00583_B] (4-311)

Radius of gyration: 28.09 Å; Cα contacts (8 Å, |Δi|>4): 1460; chains: 2; bounding box: 68×86×58 Å

Sequence (622 aa):
MNGVKIIAGTSNKTLSEEIAGYLGLRLTDALITTFSDGEIRVQINESIRGYHVYVITSLSNPVNHNLMELLLTLDAVKRSSPKEITAVVPYYAYGRQDRQDKPRTPISAKLVADLIQKAGANRVIVVDLHSPQIQGFFDIPVEHLTAIPVLYDYIRKNVVLENPIVVSPDAGGVKRARDLANKLGCGIGVILKRRPEPNKAEVMDVVGDIEGKEAIIVDDIIDTAGTLVAAANLLVNKGVKRVIACATHGIFSGPAVERLTNSPIEKVIVTNTLPVYEKKFGKLEVVSIAPLIGEAIRRIQEGTSVSSLFTMNGVKIIAGTSNKTLSEEIAGYLGLRLTDALITTFSDGEIRVQINESIRGYHVYVITSLSNPVNHNLMELLLTLDAVKRSSPKEITAVVPYYAYGRQDRQDKPRTPISAKLVADLIQKAGANRVIVVDLHSPQIQGFFDIPVEHLTAIPVLYDYIRKNVVLENPIVVSPDAGGVKRARDLANKLGCGIGVILKRRPEPNKAEVMDVVGDIEGKEAIIVDDIIDTAGTLVAAANLLVNKGVKRVIACATHGIFSGPAVERLTNSPIEKVIVTNTLPVYEKKFGKLEVVSIAPLIGEAIRRIQEGTSVSSLFT

Solvent-accessible surface area (backbone atoms only — not comparable to full-atom values): 32269 Å² total; per-residue (Å²): 112,88,53,54,42,38,37,58,35,84,60,37,44,67,48,40,48,46,22,26,49,69,64,74,45,66,69,49,58,59,48,74,51,68,48,77,60,49,49,76,44,53,31,43,75,56,91,49,60,64,18,37,35,36,40,34,36,23,32,44,76,61,22,37,50,39,45,48,50,45,35,44,46,34,30,10,47,52,69,36,50,41,64,43,37,31,37,33,26,41,33,63,60,51,34,88,34,66,50,66,92,51,73,36,26,29,41,46,27,41,50,52,37,48,44,45,43,70,26,44,38,55,30,36,36,36,38,52,60,77,42,73,70,55,59,71,48,42,96,46,58,67,47,78,39,69,54,54,67,59,53,48,54,48,42,69,72,74,47,91,70,89,50,54,31,20,24,7,74,33,79,88,32,41,66,62,19,47,56,49,13,59,74,69,69,42,51,59,29,38,25,42,81,40,63,86,42,91,93,45,73,74,43,80,47,74,50,56,93,49,61,69,18,34,35,35,36,36,45,58,64,34,41,48,34,57,68,58,43,52,46,47,51,52,41,46,74,58,41,29,70,39,39,34,36,36,26,43,32,50,68,49,22,77,59,11,60,63,47,52,70,73,35,83,50,61,36,39,38,22,30,46,38,36,73,49,74,92,66,71,51,95,44,60,40,78,42,78,50,29,64,62,54,27,50,43,52,51,23,62,76,70,71,46,76,58,71,66,74,78,109,112,90,54,53,43,36,38,60,35,84,62,36,44,67,48,40,50,47,22,26,48,68,64,73,45,66,69,50,56,59,49,73,49,66,48,76,61,50,48,75,43,53,32,43,76,54,92,47,60,63,17,38,36,36,40,36,36,24,30,44,76,61,21,37,50,38,44,47,50,47,33,44,45,34,30,10,46,53,71,37,51,41,64,43,38,30,38,32,25,42,33,63,59,50,35,88,34,66,52,67,90,50,74,37,26,29,41,46,27,42,51,51,38,47,44,45,44,72,26,44,39,55,29,38,36,35,38,51,61,76,43,71,70,55,57,70,48,40,96,45,57,68,46,78,41,68,55,55,66,60,52,49,55,47,43,68,73,74,45,91,72,90,53,52,31,20,24,7,74,33,77,87,32,42,66,61,19,46,55,47,13,58,75,70,69,41,50,61,31,38,26,42,80,39,62,85,43,93,93,44,75,74,43,78,47,72,51,57,92,48,60,69,18,34,35,35,36,36,45,58,64,36,40,47,35,59,69,59,42,53,47,48,53,53,40,47,75,59,41,30,69,40,39,33,36,35,25,43,33,49,66,50,22,77,59,10,60,61,46,50,71,72,33,84,50,62,36,39,37,24,30,46,39,34,73,48,74,92,65,70,52,95,45,58,41,76,41,78,51,29,64,62,55,27,49,43,54,52,21,61,76,69,70,47,76,57,72,66,75,78,108

Secondary structure (DSSP, 8-state):
-TTEEEEE-STTHHHHHHHHHHTT--B--EEEEE-TTS-EEEEE-S--TTSEEEEE----SSHHHHHHHHHHHHHHHHTT--SEEEEEESS-TTTT--S-SSTT---HHHHHHHHHHHHT-SEEEEE--SSGGGGGG-SS-EEEE-SHHHHHHHHHHH---SSEEEEESSGGGHHHHHHHHHHHT-EEEEEEEE--STTSPPEEEEES--TTSEEEEEEEEESSSHHHHHHHHHHHHTT-SEEEEEEEEE---TTHHHHHHTSS-SEEEEETTS--GGG--TTEEEE--HHHHHHHHHHHHHT--SGGGG-/-TTEEEEE-STTHHHHHHHHHHTT--B--EEEEE-TTS-EEEEE-S--TTSEEEEE----SSHHHHHHHHHHHHHHHHTT--SEEEEEESS-TTTT--S-SSTT---HHHHHHHHHHHHT-SEEEEE--SSGGGGGG-SS-EEEE-SHHHHHHHHHHH---SSEEEEESSGGGHHHHHHHHHHHT-EEEEEEEE--STTSPPEEEEES--TTSEEEEEEEEESSSHHHHHHHHHHHHTT-SEEEEEEEEE---TTHHHHHHTSS-SEEEEETTS--GGG--TTEEEE--HHHHHHHHHHHHHT--SGGGG-

pLDDT: mean 95.76, std 6.22, range [64.44, 98.94]

Organism: Aquifex aeolicus (strain VF5) (NCBI:txid224324)

Nearest PDB structures (foldseek):
  8dbe-assembly1_A  TM=9.691E-01  e=1.910E-38  Homo sapiens
  6asv-assembly1_C  TM=9.693E-01  e=1.709E-38  Escherichia coli O157:H7
  8dbo-assembly1_A  TM=9.691E-01  e=4.392E-38  Homo sapiens
  7pn0-assembly1_A  TM=9.499E-01  e=8.552E-38  Thermus thermophilus
  6nfe-assembly1_B  TM=9.660E-01  e=2.530E-36  Legionella pneumophila